Protein AF-A0AAE0SFT6-F1 (afdb_monomer)

pLDDT: mean 87.83, std 10.5, range [37.56, 97.69]

Secondary structure (DSSP, 8-state):
--HHHHHHHHHHHHHHHHHHHHHHHSTT--GGG--EEEEE-TT--HHHHHHHHHHHHHHTTEEEEE-TTS-EEEEE-HHHHHH-HHHHHHHHHHEEEEEHHHHHHHHHHHTT-EEEE-TTS-EEEEPPPTT-EEEEEEE-SS-EEEEEEEE-TTS-EEESS--EEES-STHHHHHHHHHHHHHHH-HHHHHHHHHHSHHHHHHHHHHHHHHHTT----TT-EEEEE--HHHHHHHHHHHS----SS-EEEETTEEEETTEEEEEHHHHHHTTHHHHHHHHHHHIIIIITTHHHH--SEEEEESGGGG-HHHHHHHHHHHTTTTPEEE--S-GGGHHHHHHHHHHH-GGGEEEEE-SSEEEEEEEEE--TTTS-GGG-EEEGGGTEEEEEEEEEEEE-TT-EE-TTTEEEEEEEE---SSSSEEEEEEEEES-SS--BTTSTT-EEEEEEEEE-TT--STT--EEEEEEEESSSEEEEEEEETTT--EEEEEEETT-

Structure (mmCIF, N/CA/C/O backbone):
data_AF-A0AAE0SFT6-F1
#
_entry.id   AF-A0AAE0SFT6-F1
#
loop_
_atom_site.group_PDB
_atom_site.id
_atom_site.type_symbol
_atom_site.label_atom_id
_atom_site.label_alt_id
_atom_site.label_comp_id
_atom_site.label_asym_id
_atom_site.label_entity_id
_atom_site.label_seq_id
_atom_site.pdbx_PDB_ins_code
_atom_site.Cartn_x
_atom_site.Cartn_y
_atom_site.Cartn_z
_atom_site.occupancy
_atom_site.B_iso_or_equiv
_atom_site.auth_seq_id
_atom_site.auth_comp_id
_atom_site.auth_asym_id
_atom_site.auth_atom_id
_atom_site.pdbx_PDB_model_num
ATOM 1 N N . MET A 1 1 ? 15.531 1.264 19.399 1.00 75.69 1 MET A N 1
ATOM 2 C CA . MET A 1 1 ? 15.326 0.099 18.512 1.00 75.69 1 MET A CA 1
ATOM 3 C C . MET A 1 1 ? 15.008 0.638 17.128 1.00 75.69 1 MET A C 1
ATOM 5 O O . MET A 1 1 ? 14.233 1.586 17.057 1.00 75.69 1 MET A O 1
ATOM 9 N N . SER A 1 2 ? 15.648 0.142 16.068 1.00 91.75 2 SER A N 1
ATOM 10 C CA . SER A 1 2 ? 15.354 0.634 14.713 1.00 91.75 2 SER A CA 1
ATOM 11 C C . SER A 1 2 ? 13.996 0.109 14.233 1.00 91.75 2 SER A C 1
ATOM 13 O O . SER A 1 2 ? 13.537 -0.927 14.713 1.00 91.75 2 SER A O 1
ATOM 15 N N . ALA A 1 3 ? 13.364 0.774 13.260 1.00 93.62 3 ALA A N 1
ATOM 16 C CA . ALA A 1 3 ? 12.144 0.247 12.640 1.00 93.62 3 ALA A CA 1
ATOM 17 C C . ALA A 1 3 ? 12.374 -1.170 12.078 1.00 93.62 3 ALA A C 1
ATOM 19 O O . ALA A 1 3 ? 11.557 -2.058 12.286 1.00 93.62 3 ALA A O 1
ATOM 20 N N . MET A 1 4 ? 13.530 -1.415 11.449 1.00 94.81 4 MET A N 1
ATOM 21 C CA . MET A 1 4 ? 13.895 -2.731 10.913 1.00 94.81 4 MET A CA 1
ATOM 22 C C . MET A 1 4 ? 13.879 -3.825 11.993 1.00 94.81 4 MET A C 1
ATOM 24 O O . MET A 1 4 ? 13.422 -4.942 11.751 1.00 94.81 4 MET A O 1
ATOM 28 N N . ASP A 1 5 ? 14.345 -3.514 13.204 1.00 93.44 5 ASP A N 1
ATOM 29 C CA . ASP A 1 5 ? 14.308 -4.461 14.324 1.00 93.44 5 ASP A CA 1
ATOM 30 C C . ASP A 1 5 ? 12.872 -4.734 14.780 1.00 93.44 5 ASP A C 1
ATOM 32 O O . ASP A 1 5 ? 12.519 -5.890 14.980 1.00 93.44 5 ASP A O 1
ATOM 36 N N . VAL A 1 6 ? 12.027 -3.702 14.887 1.00 94.88 6 VAL A N 1
ATOM 37 C CA . VAL A 1 6 ? 10.622 -3.858 15.305 1.00 94.88 6 VAL A CA 1
ATOM 38 C C . VAL A 1 6 ? 9.848 -4.732 14.315 1.00 94.88 6 VAL A C 1
ATOM 40 O O . VAL A 1 6 ? 9.185 -5.686 14.721 1.00 94.88 6 VAL A O 1
ATOM 43 N N . PHE A 1 7 ? 9.959 -4.443 13.016 1.00 96.19 7 PHE A N 1
ATOM 44 C CA . PHE A 1 7 ? 9.252 -5.193 11.975 1.00 96.19 7 PHE A CA 1
ATOM 45 C C . PHE A 1 7 ? 9.763 -6.633 11.870 1.00 96.19 7 PHE A C 1
ATOM 47 O O . PHE A 1 7 ? 8.960 -7.564 11.847 1.00 96.19 7 PHE A O 1
ATOM 54 N N . SER A 1 8 ? 11.084 -6.842 11.869 1.00 97.00 8 SER A N 1
ATOM 55 C CA . SER A 1 8 ? 11.642 -8.201 11.815 1.00 97.00 8 SER A CA 1
ATOM 56 C C . SER A 1 8 ? 11.311 -9.027 13.062 1.00 97.00 8 SER A C 1
ATOM 58 O O . SER A 1 8 ? 11.033 -10.216 12.927 1.00 97.00 8 SER A O 1
ATOM 60 N N . ALA A 1 9 ? 11.256 -8.415 14.251 1.00 95.69 9 ALA A N 1
ATOM 61 C CA . ALA A 1 9 ? 10.816 -9.082 15.477 1.00 95.69 9 ALA A CA 1
ATOM 62 C C . ALA A 1 9 ? 9.343 -9.508 15.407 1.00 95.69 9 ALA A C 1
ATOM 64 O O . ALA A 1 9 ? 9.005 -10.629 15.784 1.00 95.69 9 ALA A O 1
ATOM 65 N N . ALA A 1 10 ? 8.465 -8.628 14.911 1.00 95.75 10 ALA A N 1
ATOM 66 C CA . ALA A 1 10 ? 7.042 -8.925 14.763 1.00 95.75 10 ALA A CA 1
ATOM 67 C C . ALA A 1 10 ? 6.804 -10.063 13.756 1.00 95.75 10 ALA A C 1
ATOM 69 O O . ALA A 1 10 ? 6.050 -10.994 14.043 1.00 95.75 10 ALA A O 1
ATOM 70 N N . ILE A 1 11 ? 7.495 -10.032 12.610 1.00 96.69 11 ILE A N 1
ATOM 71 C CA . ILE A 1 11 ? 7.439 -11.111 11.615 1.00 96.69 11 ILE A CA 1
ATOM 72 C C . ILE A 1 11 ? 7.978 -12.415 12.214 1.00 96.69 11 ILE A C 1
ATOM 74 O O . ILE A 1 11 ? 7.344 -13.455 12.058 1.00 96.69 11 ILE A O 1
ATOM 78 N N . ALA A 1 12 ? 9.099 -12.370 12.944 1.00 95.94 12 ALA A N 1
ATOM 79 C CA . ALA A 1 12 ? 9.672 -13.549 13.592 1.00 95.94 12 ALA A CA 1
ATOM 80 C C . ALA A 1 12 ? 8.691 -14.174 14.591 1.00 95.94 12 ALA A C 1
ATOM 82 O O . ALA A 1 12 ? 8.507 -15.388 14.588 1.00 95.94 12 ALA A O 1
ATOM 83 N N . TYR A 1 13 ? 8.006 -13.349 15.387 1.00 95.00 13 TYR A N 1
ATOM 84 C CA . TYR A 1 13 ? 6.977 -13.814 16.312 1.00 95.00 13 TYR A CA 1
ATOM 85 C C . TYR A 1 13 ? 5.829 -14.532 15.589 1.00 95.00 13 TYR A C 1
ATOM 87 O O . TYR A 1 13 ? 5.474 -15.645 15.973 1.00 95.00 13 TYR A O 1
ATOM 95 N N . LEU A 1 14 ? 5.269 -13.933 14.531 1.00 95.00 14 LEU A N 1
ATOM 96 C CA . LEU A 1 14 ? 4.179 -14.543 13.757 1.00 95.00 14 LEU A CA 1
ATOM 97 C C . LEU A 1 14 ? 4.617 -15.852 13.090 1.00 95.00 14 LEU A C 1
ATOM 99 O O . LEU A 1 14 ? 3.889 -16.846 13.134 1.00 95.00 14 LEU A O 1
ATOM 103 N N . LYS A 1 15 ? 5.825 -15.862 12.519 1.00 94.38 15 LYS A N 1
ATOM 104 C CA . LYS A 1 15 ? 6.439 -17.037 11.900 1.00 94.38 15 LYS A CA 1
ATOM 105 C C . LYS A 1 15 ? 6.585 -18.176 12.905 1.00 94.38 15 LYS A C 1
ATOM 107 O O . LYS A 1 15 ? 6.120 -19.286 12.660 1.00 94.38 15 LYS A O 1
ATOM 112 N N . ASP A 1 16 ? 7.201 -17.897 14.048 1.00 92.56 16 ASP A N 1
ATOM 113 C CA . ASP A 1 16 ? 7.459 -18.899 15.078 1.00 92.56 16 ASP A CA 1
ATOM 114 C C . ASP A 1 16 ? 6.161 -19.400 15.714 1.00 92.56 16 ASP A C 1
ATOM 116 O O . ASP A 1 16 ? 6.038 -20.592 15.994 1.00 92.56 16 ASP A O 1
ATOM 120 N N . HIS A 1 17 ? 5.168 -18.522 15.883 1.00 93.00 17 HIS A N 1
ATOM 121 C CA . HIS A 1 17 ? 3.841 -18.906 16.350 1.00 93.00 17 HIS A CA 1
ATOM 122 C C . HIS A 1 17 ? 3.165 -19.888 15.383 1.00 93.00 17 HIS A C 1
ATOM 124 O O . HIS A 1 17 ? 2.674 -20.931 15.819 1.00 93.00 17 HIS A O 1
ATOM 130 N N . LEU A 1 18 ? 3.202 -19.611 14.073 1.00 92.62 18 LEU A N 1
ATOM 131 C CA . LEU A 1 18 ? 2.686 -20.532 13.058 1.00 92.62 18 LEU A CA 1
ATOM 132 C C . LEU A 1 18 ? 3.455 -21.857 13.059 1.00 92.62 18 LEU A C 1
ATOM 134 O O . LEU A 1 18 ? 2.836 -22.918 13.083 1.00 92.62 18 LEU A O 1
ATOM 138 N N . LEU A 1 19 ? 4.790 -21.813 13.056 1.00 92.12 19 LEU A N 1
ATOM 139 C CA . LEU A 1 19 ? 5.628 -23.015 13.047 1.00 92.12 19 LEU A CA 1
ATOM 140 C C . LEU A 1 19 ? 5.397 -23.886 14.284 1.00 92.12 19 LEU A C 1
ATOM 142 O O . LEU A 1 19 ? 5.409 -25.107 14.165 1.00 92.12 19 LEU A O 1
ATOM 146 N N . CYS A 1 20 ? 5.162 -23.277 15.448 1.00 91.12 20 CYS A N 1
ATOM 147 C CA . CYS A 1 20 ? 4.776 -23.984 16.666 1.00 91.12 20 CYS A CA 1
ATOM 148 C C . CYS A 1 20 ? 3.464 -24.758 16.450 1.00 91.12 20 CYS A C 1
ATOM 150 O O . CYS A 1 20 ? 3.448 -25.983 16.544 1.00 91.12 20 CYS A O 1
ATOM 152 N N . ILE A 1 21 ? 2.403 -24.065 16.016 1.00 93.00 21 ILE A N 1
ATOM 153 C CA . ILE A 1 21 ? 1.083 -24.671 15.763 1.00 93.00 21 ILE A CA 1
ATOM 154 C C . ILE A 1 21 ? 1.153 -25.773 14.697 1.00 93.00 21 ILE A C 1
ATOM 156 O O . ILE A 1 21 ? 0.487 -26.803 14.816 1.00 93.00 21 ILE A O 1
ATOM 160 N N . VAL A 1 22 ? 1.926 -25.559 13.629 1.00 92.31 22 VAL A N 1
ATOM 161 C CA . VAL A 1 22 ? 2.037 -26.524 12.532 1.00 92.31 22 VAL A CA 1
ATOM 162 C C . VAL A 1 22 ? 2.825 -27.752 12.963 1.00 92.31 22 VAL A C 1
ATOM 164 O O . VAL A 1 22 ? 2.379 -28.854 12.670 1.00 92.31 22 VAL A O 1
ATOM 167 N N . ARG A 1 23 ? 3.945 -27.605 13.680 1.00 91.06 23 ARG A N 1
ATOM 168 C CA . ARG A 1 23 ? 4.747 -28.754 14.142 1.00 91.06 23 ARG A CA 1
ATOM 169 C C . ARG A 1 23 ? 3.979 -29.657 15.098 1.00 91.06 23 ARG A C 1
ATOM 171 O O . ARG A 1 23 ? 4.154 -30.871 15.027 1.00 91.06 23 ARG A O 1
ATOM 178 N N . ASP A 1 24 ? 3.100 -29.083 15.916 1.00 91.00 24 ASP A N 1
ATOM 179 C CA . ASP A 1 24 ? 2.214 -29.849 16.798 1.00 91.00 24 ASP A CA 1
ATOM 180 C C . ASP A 1 24 ? 1.227 -30.730 16.013 1.00 91.00 24 ASP A C 1
ATOM 182 O O . ASP A 1 24 ? 0.813 -31.785 16.490 1.00 91.00 24 ASP A O 1
ATOM 186 N N . ARG A 1 25 ? 0.843 -30.315 14.797 1.00 92.94 25 ARG A N 1
ATOM 187 C CA . ARG A 1 25 ? -0.136 -31.022 13.950 1.00 92.94 25 ARG A CA 1
ATOM 188 C C . ARG A 1 25 ? 0.497 -31.876 12.853 1.00 92.94 25 ARG A C 1
ATOM 190 O O . ARG A 1 25 ? -0.082 -32.882 12.456 1.00 92.94 25 ARG A O 1
ATOM 197 N N . LEU A 1 26 ? 1.650 -31.459 12.345 1.00 92.25 26 LEU A N 1
ATOM 198 C CA . LEU A 1 26 ? 2.379 -32.044 11.223 1.00 92.25 26 LEU A CA 1
ATOM 199 C C . LEU A 1 26 ? 3.866 -32.164 11.606 1.00 92.25 26 LEU A C 1
ATOM 201 O O . LEU A 1 26 ? 4.683 -31.302 11.255 1.00 92.25 26 LEU A O 1
ATOM 205 N N . PRO A 1 27 ? 4.235 -33.224 12.350 1.00 89.38 27 PRO A N 1
ATOM 206 C CA . PRO A 1 27 ? 5.610 -33.441 12.776 1.00 89.38 27 PRO A CA 1
ATOM 207 C C . PRO A 1 27 ? 6.561 -33.564 11.581 1.00 89.38 27 PRO A C 1
ATOM 209 O O . PRO A 1 27 ? 6.256 -34.223 10.590 1.00 89.38 27 PRO A O 1
ATOM 212 N N . GLY A 1 28 ? 7.743 -32.957 11.692 1.00 88.69 28 GLY A N 1
ATOM 213 C CA . GLY A 1 28 ? 8.791 -33.029 10.667 1.00 88.69 28 GLY A CA 1
ATOM 214 C C . GLY A 1 28 ? 8.805 -31.875 9.662 1.00 88.69 28 GLY A C 1
ATOM 215 O O . GLY A 1 28 ? 9.794 -31.749 8.944 1.00 88.69 28 GLY A O 1
ATOM 216 N N . ILE A 1 29 ? 7.788 -31.005 9.662 1.00 91.50 29 ILE A N 1
ATOM 217 C CA . ILE A 1 29 ? 7.787 -29.784 8.847 1.00 91.50 29 ILE A CA 1
ATOM 218 C C . ILE A 1 29 ? 8.876 -28.804 9.319 1.00 91.50 29 ILE A C 1
ATOM 220 O O . ILE A 1 29 ? 8.989 -28.459 10.506 1.00 91.50 29 ILE A O 1
ATOM 224 N N . LYS A 1 30 ? 9.668 -28.323 8.360 1.00 89.69 30 LYS A N 1
ATOM 225 C CA . LYS A 1 30 ? 10.765 -27.366 8.530 1.00 89.69 30 LYS A CA 1
ATOM 226 C C . LYS A 1 30 ? 10.386 -25.998 7.968 1.00 89.69 30 LYS A C 1
ATOM 228 O O . LYS A 1 30 ? 9.525 -25.875 7.112 1.00 89.69 30 LYS A O 1
ATOM 233 N N . ASP A 1 31 ? 11.093 -24.961 8.416 1.00 89.88 31 ASP A N 1
ATOM 234 C CA . ASP A 1 31 ? 10.948 -23.592 7.883 1.00 89.88 31 ASP A CA 1
ATOM 235 C C . ASP A 1 31 ? 11.253 -23.538 6.368 1.00 89.88 31 ASP A C 1
ATOM 237 O O . ASP A 1 31 ? 10.621 -22.805 5.614 1.00 89.88 31 ASP A O 1
ATOM 241 N N . SER A 1 32 ? 12.167 -24.398 5.898 1.00 89.69 32 SER A N 1
ATOM 242 C CA . SER A 1 32 ? 12.503 -24.574 4.477 1.00 89.69 32 SER A CA 1
ATOM 243 C C . SER A 1 32 ? 11.350 -25.097 3.613 1.00 89.69 32 SER A C 1
ATOM 245 O O . SER A 1 32 ? 11.422 -25.006 2.393 1.00 89.69 32 SER A O 1
ATOM 247 N N . ASP A 1 33 ? 10.309 -25.660 4.229 1.00 90.44 33 ASP A N 1
ATOM 248 C CA . ASP A 1 33 ? 9.179 -26.256 3.511 1.00 90.44 33 ASP A CA 1
ATOM 249 C C . ASP A 1 33 ? 8.078 -25.221 3.222 1.00 90.44 33 ASP A C 1
ATOM 251 O O . ASP A 1 33 ? 7.102 -25.523 2.537 1.00 90.44 33 ASP A O 1
ATOM 255 N N . PHE A 1 34 ? 8.227 -23.993 3.734 1.00 91.19 34 PHE A N 1
ATOM 256 C CA . PHE A 1 34 ? 7.271 -22.911 3.536 1.00 91.19 34 PHE A CA 1
ATOM 257 C C . PHE A 1 34 ? 7.695 -21.961 2.422 1.00 91.19 34 PHE A C 1
ATOM 259 O O . PHE A 1 34 ? 8.867 -21.620 2.253 1.00 91.19 34 PHE A O 1
ATOM 266 N N . VAL A 1 35 ? 6.683 -21.459 1.722 1.00 91.75 35 VAL A N 1
ATOM 267 C CA . VAL A 1 35 ? 6.745 -20.192 1.000 1.00 91.75 35 VAL A CA 1
ATOM 268 C C . VAL A 1 35 ? 6.013 -19.160 1.853 1.00 91.75 35 VAL A C 1
ATOM 270 O O . VAL A 1 35 ? 4.851 -19.349 2.213 1.00 91.75 35 VAL A O 1
ATOM 273 N N . TRP A 1 36 ? 6.701 -18.079 2.198 1.00 94.50 36 TRP A N 1
ATOM 274 C CA . TRP A 1 36 ? 6.198 -17.010 3.049 1.00 94.50 36 TRP A CA 1
ATOM 275 C C . TRP A 1 36 ? 5.677 -15.871 2.181 1.00 94.50 36 TRP A C 1
ATOM 277 O O . TRP A 1 36 ? 6.454 -15.182 1.527 1.00 94.50 36 TRP A O 1
ATOM 287 N N . VAL A 1 37 ? 4.363 -15.654 2.181 1.00 94.62 37 VAL A N 1
ATOM 288 C CA . VAL A 1 37 ? 3.747 -14.526 1.472 1.00 94.62 37 VAL A CA 1
ATOM 289 C C . VAL A 1 37 ? 3.569 -13.361 2.438 1.00 94.62 37 VAL A C 1
ATOM 291 O O . VAL A 1 37 ? 2.903 -13.496 3.462 1.00 94.62 37 VAL A O 1
ATOM 294 N N . ILE A 1 38 ? 4.152 -12.214 2.103 1.00 94.50 38 ILE A N 1
ATOM 295 C CA . ILE A 1 38 ? 4.028 -10.971 2.864 1.00 94.50 38 ILE A CA 1
ATOM 296 C C . ILE A 1 38 ? 3.253 -9.971 2.028 1.00 94.50 38 ILE A C 1
ATOM 298 O O . ILE A 1 38 ? 3.659 -9.608 0.923 1.00 94.50 38 ILE A O 1
ATOM 302 N N . THR A 1 39 ? 2.125 -9.531 2.569 1.00 93.25 39 THR A N 1
ATOM 303 C CA . THR A 1 39 ? 1.277 -8.550 1.909 1.00 93.25 39 THR A CA 1
ATOM 304 C C . THR A 1 39 ? 1.803 -7.142 2.144 1.00 93.25 39 THR A C 1
ATOM 306 O O . THR A 1 39 ? 2.289 -6.829 3.233 1.00 93.25 39 THR A O 1
ATOM 309 N N . VAL A 1 40 ? 1.737 -6.306 1.113 1.00 90.62 40 VAL A N 1
ATOM 310 C CA . VAL A 1 40 ? 2.113 -4.890 1.169 1.00 90.62 40 VAL A CA 1
ATOM 311 C C . VAL A 1 40 ? 1.079 -4.039 0.427 1.00 90.62 40 VAL A C 1
ATOM 313 O O . VAL A 1 40 ? 0.537 -4.507 -0.580 1.00 90.62 40 VAL A O 1
ATOM 316 N N . PRO A 1 41 ? 0.823 -2.792 0.855 1.00 88.94 41 PRO A N 1
ATOM 317 C CA . PRO A 1 41 ? -0.052 -1.888 0.119 1.00 88.94 41 PRO A CA 1
ATOM 318 C C . PRO A 1 41 ? 0.425 -1.688 -1.320 1.00 88.94 41 PRO A C 1
ATOM 320 O O . PRO A 1 41 ? 1.630 -1.617 -1.605 1.00 88.94 41 PRO A O 1
ATOM 323 N N . ALA A 1 42 ? -0.521 -1.573 -2.248 1.00 83.19 42 ALA A N 1
ATOM 324 C CA . ALA A 1 42 ? -0.193 -1.408 -3.656 1.00 83.19 42 ALA A CA 1
ATOM 325 C C . ALA A 1 42 ? 0.364 -0.011 -3.946 1.00 83.19 42 ALA A C 1
ATOM 327 O O . ALA A 1 42 ? 1.186 0.136 -4.849 1.00 83.19 42 ALA A O 1
ATOM 328 N N . ILE A 1 43 ? 0.001 0.992 -3.142 1.00 78.75 43 ILE A N 1
ATOM 329 C CA . ILE A 1 43 ? 0.479 2.374 -3.294 1.00 78.75 43 ILE A CA 1
ATOM 330 C C . ILE A 1 43 ? 1.875 2.648 -2.707 1.00 78.75 43 ILE A C 1
ATOM 332 O O . ILE A 1 43 ? 2.395 3.750 -2.875 1.00 78.75 43 ILE A O 1
ATOM 336 N N . TRP A 1 44 ? 2.488 1.689 -2.004 1.00 81.25 44 TRP A N 1
ATOM 337 C CA . TRP A 1 44 ? 3.803 1.886 -1.384 1.00 81.25 44 TRP A CA 1
ATOM 338 C C . TRP A 1 44 ? 4.943 2.037 -2.394 1.00 81.25 44 TRP A C 1
ATOM 340 O O . TRP A 1 44 ? 4.981 1.363 -3.421 1.00 81.25 44 TRP A O 1
ATOM 350 N N . GLU A 1 45 ? 5.928 2.865 -2.043 1.00 75.06 45 GLU A N 1
ATOM 351 C CA . GLU A 1 45 ? 7.169 3.014 -2.804 1.00 75.06 45 GLU A CA 1
ATOM 352 C C . GLU A 1 45 ? 8.109 1.805 -2.645 1.00 75.06 45 GLU A C 1
ATOM 354 O O . GLU A 1 45 ? 8.058 1.053 -1.666 1.00 75.06 45 GLU A O 1
ATOM 359 N N . ASP A 1 46 ? 9.045 1.654 -3.583 1.00 71.50 46 ASP A N 1
ATOM 360 C CA . ASP A 1 46 ? 9.982 0.524 -3.637 1.00 71.50 46 ASP A CA 1
ATOM 361 C C . ASP A 1 46 ? 10.830 0.366 -2.385 1.00 71.50 46 ASP A C 1
ATOM 363 O O . ASP A 1 46 ? 11.055 -0.756 -1.929 1.00 71.50 46 ASP A O 1
ATOM 367 N N . GLY A 1 47 ? 11.285 1.485 -1.818 1.00 78.00 47 GLY A N 1
ATOM 368 C CA . GLY A 1 47 ? 12.076 1.477 -0.594 1.00 78.00 47 GLY A CA 1
ATOM 369 C C . GLY A 1 47 ? 11.324 0.804 0.554 1.00 78.00 47 GLY A C 1
ATOM 370 O O . GLY A 1 47 ? 11.913 0.011 1.287 1.00 78.00 47 GLY A O 1
ATOM 371 N N . ALA A 1 48 ? 10.012 1.040 0.663 1.00 85.56 48 ALA A N 1
ATOM 372 C CA . ALA A 1 48 ? 9.166 0.441 1.693 1.00 85.56 48 ALA A CA 1
ATOM 373 C C . ALA A 1 48 ? 8.925 -1.059 1.443 1.00 85.56 48 ALA A C 1
ATOM 375 O O . ALA A 1 48 ? 9.021 -1.868 2.369 1.00 85.56 48 ALA A O 1
ATOM 376 N N . ARG A 1 49 ? 8.690 -1.466 0.189 1.00 85.38 49 ARG A N 1
ATOM 377 C CA . ARG A 1 49 ? 8.531 -2.890 -0.168 1.00 85.38 49 ARG A CA 1
ATOM 378 C C . ARG A 1 49 ? 9.827 -3.680 0.051 1.00 85.38 49 ARG A C 1
ATOM 380 O O . ARG A 1 49 ? 9.806 -4.753 0.656 1.00 85.38 49 ARG A O 1
ATOM 387 N N . GLN A 1 50 ? 10.971 -3.124 -0.357 1.00 84.75 50 GLN A N 1
ATOM 388 C CA . GLN A 1 50 ? 12.284 -3.728 -0.117 1.00 84.75 50 GLN A CA 1
ATOM 389 C C . GLN A 1 50 ? 12.604 -3.796 1.376 1.00 84.75 50 GLN A C 1
ATOM 391 O O . GLN A 1 50 ? 13.146 -4.796 1.850 1.00 84.75 50 GLN A O 1
ATOM 396 N N . PHE A 1 51 ? 12.244 -2.759 2.133 1.00 91.81 51 PHE A N 1
ATOM 397 C CA . PHE A 1 51 ? 12.362 -2.766 3.584 1.00 91.81 51 PHE A CA 1
ATOM 398 C C . PHE A 1 51 ? 11.590 -3.942 4.196 1.00 91.81 51 PHE A C 1
ATOM 400 O O . PHE A 1 51 ? 12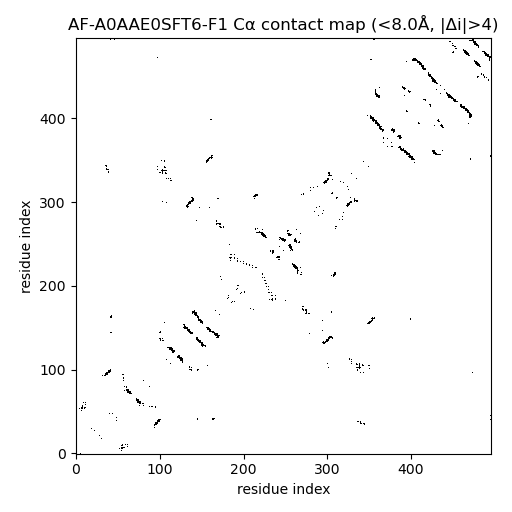.159 -4.657 5.019 1.00 91.81 51 PHE A O 1
ATOM 407 N N . MET A 1 52 ? 10.355 -4.207 3.752 1.00 94.12 52 MET A N 1
ATOM 408 C CA . MET A 1 52 ? 9.572 -5.353 4.233 1.00 94.12 52 MET A CA 1
ATOM 409 C C . MET A 1 52 ? 10.210 -6.696 3.892 1.00 94.12 52 MET A C 1
ATOM 411 O O . MET A 1 52 ? 10.300 -7.561 4.763 1.00 94.12 52 MET A O 1
ATOM 415 N N . ARG A 1 53 ? 10.719 -6.865 2.666 1.00 92.19 53 ARG A N 1
ATOM 416 C CA . ARG A 1 53 ? 11.461 -8.076 2.283 1.00 92.19 53 ARG A CA 1
ATOM 417 C C . ARG A 1 53 ? 12.701 -8.270 3.155 1.00 92.19 53 ARG A C 1
ATOM 419 O O . ARG A 1 53 ? 12.937 -9.364 3.660 1.00 92.19 53 ARG A O 1
ATOM 426 N N . ASN A 1 54 ? 13.464 -7.208 3.393 1.00 92.69 54 ASN A N 1
ATOM 427 C CA . ASN A 1 54 ? 14.650 -7.260 4.247 1.00 92.69 54 ASN A CA 1
ATOM 428 C C . ASN A 1 54 ? 14.286 -7.566 5.709 1.00 92.69 54 ASN A C 1
ATOM 430 O O . ASN A 1 54 ? 14.971 -8.362 6.351 1.00 92.69 54 ASN A O 1
ATOM 434 N N . ALA A 1 55 ? 13.197 -6.988 6.226 1.00 96.50 55 ALA A N 1
ATOM 435 C CA . ALA A 1 55 ? 12.685 -7.281 7.563 1.00 96.50 55 ALA A CA 1
ATOM 436 C C . ALA A 1 55 ? 12.270 -8.750 7.695 1.00 96.50 55 ALA A C 1
ATOM 438 O O . ALA A 1 55 ? 12.572 -9.386 8.705 1.00 96.50 55 ALA A O 1
ATOM 439 N N . ALA A 1 56 ? 11.648 -9.303 6.657 1.00 96.50 56 ALA A N 1
ATOM 440 C CA . ALA A 1 56 ? 11.275 -10.705 6.588 1.00 96.50 56 ALA A CA 1
ATOM 441 C C . ALA A 1 56 ? 12.487 -11.632 6.565 1.00 96.50 56 ALA A C 1
ATOM 443 O O . ALA A 1 56 ? 12.557 -12.545 7.376 1.00 96.50 56 ALA A O 1
ATOM 444 N N . ILE A 1 57 ? 13.487 -11.360 5.720 1.00 95.56 57 ILE A N 1
ATOM 445 C CA . ILE A 1 57 ? 14.739 -12.132 5.702 1.00 95.56 57 ILE A CA 1
ATOM 446 C C . ILE A 1 57 ? 15.389 -12.082 7.088 1.00 95.56 57 ILE A C 1
ATOM 448 O O . ILE A 1 57 ? 15.719 -13.123 7.656 1.00 95.56 57 ILE A O 1
ATOM 452 N N . LYS A 1 58 ? 15.497 -10.884 7.680 1.00 95.62 58 LYS A N 1
ATOM 453 C CA . LYS A 1 58 ? 16.037 -10.678 9.029 1.00 95.62 58 LYS A CA 1
ATOM 454 C C . LYS A 1 58 ? 15.266 -11.458 10.102 1.00 95.62 58 LYS A C 1
ATOM 456 O O . LYS A 1 58 ? 15.881 -11.932 11.056 1.00 95.62 58 LYS A O 1
ATOM 461 N N . ALA A 1 59 ? 13.957 -11.658 9.937 1.00 96.50 59 ALA A N 1
ATOM 462 C CA . ALA A 1 59 ? 13.120 -12.433 10.854 1.00 96.50 59 ALA A CA 1
ATOM 463 C C . ALA A 1 59 ? 13.594 -13.894 11.028 1.00 96.50 59 ALA A C 1
ATOM 465 O O . ALA A 1 59 ? 13.405 -14.480 12.092 1.00 96.50 59 ALA A O 1
ATOM 466 N N . HIS A 1 60 ? 14.277 -14.484 10.037 1.00 95.44 60 HIS A N 1
ATOM 467 C CA . HIS A 1 60 ? 14.821 -15.854 10.112 1.00 95.44 60 HIS A CA 1
ATOM 468 C C . HIS A 1 60 ? 16.144 -15.985 10.885 1.00 95.44 60 HIS A C 1
ATOM 470 O O . HIS A 1 60 ? 16.725 -17.075 10.933 1.00 95.44 60 HIS A O 1
ATOM 476 N N . PHE A 1 61 ? 16.610 -14.888 11.481 1.00 95.56 61 PHE A N 1
ATOM 477 C CA . PHE A 1 61 ? 17.832 -14.811 12.283 1.00 95.56 61 PHE A CA 1
ATOM 478 C C . PHE A 1 61 ? 17.544 -14.322 13.710 1.00 95.56 61 PHE A C 1
ATOM 480 O O . PHE A 1 61 ? 18.448 -13.886 14.421 1.00 95.56 61 PHE A O 1
ATOM 487 N N . TRP A 1 62 ? 16.277 -14.368 14.131 1.00 93.75 62 TRP A N 1
ATOM 488 C CA . TRP A 1 62 ? 15.897 -14.207 15.530 1.00 93.75 62 TRP A CA 1
ATOM 489 C C . TRP A 1 62 ? 15.948 -15.560 16.232 1.00 93.75 62 TRP A C 1
ATOM 491 O O . TRP A 1 62 ? 15.271 -16.509 15.839 1.00 93.75 62 TRP A O 1
ATOM 501 N N . GLU A 1 63 ? 16.746 -15.639 17.287 1.00 90.88 63 GLU A N 1
ATOM 502 C CA . GLU A 1 63 ? 17.039 -16.879 17.999 1.00 90.88 63 GLU A CA 1
ATOM 503 C C . GLU A 1 63 ? 16.598 -16.787 19.452 1.00 90.88 63 GLU A C 1
ATOM 505 O O . GLU A 1 63 ? 16.574 -15.704 20.052 1.00 90.88 63 GLU A O 1
ATOM 510 N N . ASP A 1 64 ? 16.255 -17.942 20.016 1.00 89.56 64 ASP A N 1
ATOM 511 C CA . ASP A 1 64 ? 15.970 -18.048 21.437 1.00 89.56 64 ASP A CA 1
ATOM 512 C C . ASP A 1 64 ? 17.248 -17.779 22.235 1.00 89.56 64 ASP A C 1
ATOM 514 O O . ASP A 1 64 ? 18.332 -18.274 21.923 1.00 89.56 64 ASP A O 1
ATOM 518 N N . PHE A 1 65 ? 17.119 -16.999 23.298 1.00 89.31 65 PHE A N 1
ATOM 519 C CA . PHE A 1 65 ? 18.171 -16.808 24.281 1.00 89.31 65 PHE A CA 1
ATOM 520 C C . PHE A 1 65 ? 17.580 -16.866 25.687 1.00 89.31 65 PHE A C 1
ATOM 522 O O . PHE A 1 65 ? 16.372 -16.728 25.884 1.00 89.31 65 PHE A O 1
ATOM 529 N N . LYS A 1 66 ? 18.447 -17.069 26.676 1.00 88.88 66 LYS A N 1
ATOM 530 C CA . LYS A 1 66 ? 18.118 -16.863 28.085 1.00 88.88 66 LYS A CA 1
ATOM 531 C C . LYS A 1 66 ? 18.874 -15.638 28.571 1.00 88.88 66 LYS A C 1
ATOM 533 O O . LYS A 1 66 ? 20.067 -15.518 28.289 1.00 88.88 66 LYS A O 1
ATOM 538 N N . ASP A 1 67 ? 18.185 -14.726 29.246 1.00 87.19 67 ASP A N 1
ATOM 539 C CA . ASP A 1 67 ? 18.848 -13.594 29.892 1.00 87.19 67 ASP A CA 1
ATOM 540 C C . ASP A 1 67 ? 19.691 -14.053 31.098 1.00 87.19 67 ASP A C 1
ATOM 542 O O . ASP A 1 67 ? 19.712 -15.234 31.459 1.00 87.19 67 ASP A O 1
ATOM 546 N N . ASN A 1 68 ? 20.386 -13.113 31.743 1.00 88.19 68 ASN A N 1
ATOM 547 C CA . ASN A 1 68 ? 21.235 -13.399 32.906 1.00 88.19 68 ASN A CA 1
ATOM 548 C C . ASN A 1 68 ? 20.462 -13.996 34.100 1.00 88.19 68 ASN A C 1
ATOM 550 O O . ASN A 1 68 ? 21.076 -14.570 34.995 1.00 88.19 68 ASN A O 1
ATOM 554 N N . ASN A 1 69 ? 19.129 -13.890 34.102 1.00 89.38 69 ASN A N 1
ATOM 555 C CA . ASN A 1 69 ? 18.235 -14.447 35.113 1.00 89.38 69 ASN A CA 1
ATOM 556 C C . ASN A 1 69 ? 17.568 -15.756 34.643 1.00 89.38 69 ASN A C 1
ATOM 558 O O . ASN A 1 69 ? 16.668 -16.268 35.307 1.00 89.38 69 ASN A O 1
ATOM 562 N N . GLY A 1 70 ? 17.974 -16.300 33.490 1.00 87.88 70 GLY A N 1
ATOM 563 C CA . GLY A 1 70 ? 17.418 -17.519 32.910 1.00 87.88 70 GLY A CA 1
ATOM 564 C C . GLY A 1 70 ? 16.062 -17.340 32.219 1.00 87.88 70 GLY A C 1
ATOM 565 O O . GLY A 1 70 ? 15.478 -18.340 31.788 1.00 87.88 70 GLY A O 1
ATOM 566 N N . LYS A 1 71 ? 15.550 -16.108 32.091 1.00 88.81 71 LYS A N 1
ATOM 567 C CA . LYS A 1 71 ? 14.265 -15.832 31.442 1.00 88.81 71 LYS A CA 1
ATOM 568 C C . LYS A 1 71 ? 14.408 -15.997 29.924 1.00 88.81 71 LYS A C 1
ATOM 570 O O . LYS A 1 71 ? 15.334 -15.425 29.344 1.00 88.81 71 LYS A O 1
ATOM 575 N N . PRO A 1 72 ? 13.515 -16.754 29.265 1.00 87.31 72 PRO A N 1
ATOM 576 C CA . PRO A 1 72 ? 13.565 -16.921 27.821 1.00 87.31 72 PRO A CA 1
ATOM 577 C C . PRO A 1 72 ? 13.197 -15.617 27.105 1.00 87.31 72 PRO A C 1
ATOM 579 O O . PRO A 1 72 ? 12.311 -14.875 27.538 1.00 87.31 72 PRO A O 1
ATOM 582 N N . GLY A 1 73 ? 13.855 -15.368 25.980 1.00 85.94 73 GLY A N 1
ATOM 583 C CA . GLY A 1 73 ? 13.561 -14.266 25.074 1.00 85.94 73 GLY A CA 1
ATOM 584 C C . GLY A 1 73 ? 14.037 -14.568 23.656 1.00 85.94 73 GLY A C 1
ATOM 585 O O . GLY A 1 73 ? 14.634 -15.609 23.398 1.00 85.94 73 GLY A O 1
ATOM 586 N N . LYS A 1 74 ? 13.792 -13.630 22.740 1.00 88.12 74 LYS A N 1
ATOM 587 C CA . LYS A 1 74 ? 14.288 -13.660 21.358 1.00 88.12 74 LYS A CA 1
ATOM 588 C C . LYS A 1 74 ? 15.285 -12.530 21.133 1.00 88.12 74 LYS A C 1
ATOM 590 O O . LYS A 1 74 ? 15.022 -11.398 21.542 1.00 88.12 74 LYS A O 1
ATOM 595 N N . ARG A 1 75 ? 16.400 -12.811 20.460 1.00 90.69 75 ARG A N 1
ATOM 596 C CA . ARG A 1 75 ? 17.369 -11.787 20.036 1.00 90.69 75 ARG A CA 1
ATOM 597 C C . ARG A 1 75 ? 17.783 -11.994 18.589 1.00 90.69 75 ARG A C 1
ATOM 599 O O . ARG A 1 75 ? 17.864 -13.124 18.121 1.00 90.69 75 ARG A O 1
ATOM 606 N N . PHE A 1 76 ? 18.074 -10.901 17.899 1.00 93.06 76 PHE A N 1
ATOM 607 C CA . PHE A 1 76 ? 18.627 -10.947 16.551 1.00 93.06 76 PHE A CA 1
ATOM 608 C C . PHE A 1 76 ? 20.107 -11.369 16.582 1.00 93.06 76 PHE A C 1
ATOM 610 O O . PHE A 1 76 ? 20.912 -10.751 17.282 1.00 93.06 76 PHE A O 1
ATOM 617 N N . ASN A 1 77 ? 20.466 -12.398 15.812 1.00 92.75 77 ASN A N 1
ATOM 618 C CA . ASN A 1 77 ? 21.837 -12.873 15.647 1.00 92.75 77 ASN A CA 1
ATOM 619 C C . ASN A 1 77 ? 22.511 -12.162 14.458 1.00 92.75 77 ASN A C 1
ATOM 621 O O . ASN A 1 77 ? 22.440 -12.606 13.310 1.00 92.75 77 ASN A O 1
ATOM 625 N N . ALA A 1 78 ? 23.150 -11.024 14.744 1.00 91.62 78 ALA A N 1
ATOM 626 C CA . ALA A 1 78 ? 23.793 -10.186 13.731 1.00 91.62 78 ALA A CA 1
ATOM 627 C C . ALA A 1 78 ? 24.999 -10.861 13.055 1.00 91.62 78 ALA A C 1
ATOM 629 O O . ALA A 1 78 ? 25.226 -10.640 11.869 1.00 91.62 78 ALA A O 1
ATOM 630 N N . GLU A 1 79 ? 25.748 -11.692 13.785 1.00 92.12 79 GLU A N 1
ATOM 631 C CA . GLU A 1 79 ? 26.916 -12.405 13.255 1.00 92.12 79 GLU A CA 1
ATOM 632 C C . GLU A 1 79 ? 26.497 -13.427 12.197 1.00 92.12 79 GLU A C 1
ATOM 634 O O . GLU A 1 79 ? 27.006 -13.408 11.077 1.00 92.12 79 GLU A O 1
ATOM 639 N N . THR A 1 80 ? 25.496 -14.252 12.512 1.00 90.62 80 THR A N 1
ATOM 640 C CA . THR A 1 80 ? 24.968 -15.257 11.577 1.00 90.62 80 THR A CA 1
ATOM 641 C C . THR A 1 80 ? 24.325 -14.590 10.367 1.00 90.62 80 THR A C 1
ATOM 643 O O . THR A 1 80 ? 24.538 -15.023 9.238 1.00 90.62 80 THR A O 1
ATOM 646 N N . PHE A 1 81 ? 23.590 -13.493 10.578 1.00 91.69 81 PHE A N 1
ATOM 647 C CA . PHE A 1 81 ? 23.032 -12.711 9.477 1.00 91.69 81 PHE A CA 1
ATOM 648 C C . PHE A 1 81 ? 24.119 -12.133 8.559 1.00 91.69 81 PHE A C 1
ATOM 650 O O . PHE A 1 81 ? 23.949 -12.123 7.346 1.00 91.69 81 PHE A O 1
ATOM 657 N N . ALA A 1 82 ? 25.244 -11.666 9.103 1.00 90.50 82 ALA A N 1
ATOM 658 C CA . ALA A 1 82 ? 26.329 -11.116 8.294 1.00 90.50 82 ALA A CA 1
ATOM 659 C C . ALA A 1 82 ? 27.101 -12.191 7.508 1.00 90.50 82 ALA A C 1
ATOM 661 O O . ALA A 1 82 ? 27.631 -11.889 6.444 1.00 90.50 82 ALA A O 1
ATOM 662 N N . GLN A 1 83 ? 27.170 -13.422 8.021 1.00 92.06 83 GLN A N 1
ATOM 663 C CA . GLN A 1 83 ? 27.990 -14.496 7.447 1.00 92.06 83 GLN A CA 1
ATOM 664 C C . GLN A 1 83 ? 27.216 -15.418 6.495 1.00 92.06 83 GLN A C 1
ATOM 666 O O . GLN A 1 83 ? 27.777 -15.908 5.514 1.00 92.06 83 GLN A O 1
ATOM 671 N N . ASP A 1 84 ? 25.931 -15.666 6.755 1.00 92.62 84 ASP A N 1
ATOM 672 C CA . ASP A 1 84 ? 25.149 -16.654 6.010 1.00 92.62 84 ASP A CA 1
ATOM 673 C C . ASP A 1 84 ? 24.454 -16.035 4.785 1.00 92.62 84 ASP A C 1
ATOM 675 O O . ASP A 1 84 ? 23.229 -15.877 4.716 1.00 92.62 84 ASP A O 1
ATOM 679 N N . HIS A 1 85 ? 25.260 -15.638 3.798 1.00 90.69 85 HIS A N 1
ATOM 680 C CA . HIS A 1 85 ? 24.759 -15.110 2.523 1.00 90.69 85 HIS A CA 1
ATOM 681 C C . HIS A 1 85 ? 23.948 -16.149 1.747 1.00 90.69 85 HIS A C 1
ATOM 683 O O . HIS A 1 85 ? 22.969 -15.806 1.087 1.00 90.69 85 HIS A O 1
ATOM 689 N N . LYS A 1 86 ? 24.315 -17.431 1.855 1.00 92.00 86 LYS A N 1
ATOM 690 C CA . LYS A 1 86 ? 23.620 -18.515 1.158 1.00 92.00 86 LYS A CA 1
ATOM 691 C C . LYS A 1 86 ? 22.174 -18.636 1.638 1.00 92.00 86 LYS A C 1
ATOM 693 O O . LYS A 1 86 ? 21.266 -18.641 0.809 1.00 92.00 86 LYS A O 1
ATOM 698 N N . LYS A 1 87 ? 21.950 -18.658 2.956 1.00 92.12 87 LYS A N 1
ATOM 699 C CA . LYS A 1 87 ? 20.598 -18.689 3.526 1.00 92.12 87 LYS A CA 1
ATOM 700 C C . LYS A 1 87 ? 19.796 -17.445 3.157 1.00 92.12 87 LYS A C 1
ATOM 702 O O . LYS A 1 87 ? 18.611 -17.560 2.874 1.00 92.12 87 LYS A O 1
ATOM 707 N N . GLN A 1 88 ? 20.415 -16.264 3.115 1.00 90.75 88 GLN A N 1
ATOM 708 C CA . GLN A 1 88 ? 19.724 -15.047 2.667 1.00 90.75 88 GLN A CA 1
ATOM 709 C C . GLN A 1 88 ? 19.237 -15.157 1.215 1.00 90.75 88 GLN A C 1
ATOM 711 O O . GLN A 1 88 ? 18.098 -14.791 0.932 1.00 90.75 88 GLN A O 1
ATOM 716 N N . GLU A 1 89 ? 20.053 -15.701 0.308 1.00 88.00 89 GLU A N 1
ATOM 717 C CA . GLU A 1 89 ? 19.654 -15.933 -1.087 1.00 88.00 89 GLU A CA 1
ATOM 718 C C . GLU A 1 89 ? 18.586 -17.029 -1.234 1.00 88.00 89 GLU A C 1
ATOM 720 O O . GLU A 1 89 ? 17.697 -16.922 -2.078 1.00 88.00 89 GLU A O 1
ATOM 725 N N . GLU A 1 90 ? 18.627 -18.074 -0.405 1.00 91.31 90 GLU A N 1
ATOM 726 C CA . GLU A 1 90 ? 17.566 -19.089 -0.354 1.00 91.31 90 GLU A CA 1
ATOM 727 C C . GLU A 1 90 ? 16.243 -18.485 0.146 1.00 91.31 90 GLU A C 1
ATOM 729 O O . GLU A 1 90 ? 15.198 -18.678 -0.478 1.00 91.31 90 GLU A O 1
ATOM 734 N N . LEU A 1 91 ? 16.291 -17.662 1.198 1.00 93.06 91 LEU A N 1
ATOM 735 C CA . LEU A 1 91 ? 15.122 -16.977 1.752 1.00 93.06 91 LEU A CA 1
ATOM 736 C C . LEU A 1 91 ? 14.487 -15.998 0.765 1.00 93.06 91 LEU A C 1
ATOM 738 O O . LEU A 1 91 ? 13.263 -15.900 0.724 1.00 93.06 91 LEU A O 1
ATOM 742 N N . LYS A 1 92 ? 15.277 -15.318 -0.077 1.00 87.25 92 LYS A N 1
ATOM 743 C CA . LYS A 1 92 ? 14.734 -14.473 -1.157 1.00 87.25 92 LYS A CA 1
ATOM 744 C C . LYS A 1 92 ? 13.818 -15.249 -2.107 1.00 87.25 92 LYS A C 1
ATOM 746 O O . LYS A 1 92 ? 12.878 -14.672 -2.638 1.00 87.25 92 LYS A O 1
ATOM 751 N N . LYS A 1 93 ? 14.052 -16.553 -2.293 1.00 87.31 93 LYS A N 1
ATOM 752 C CA . LYS A 1 93 ? 13.202 -17.421 -3.128 1.00 87.31 93 LYS A CA 1
ATOM 753 C C . LYS A 1 93 ? 11.951 -17.904 -2.392 1.00 87.31 93 LYS A C 1
ATOM 755 O O . LYS A 1 93 ? 10.939 -18.162 -3.039 1.00 87.31 93 LYS A O 1
ATOM 760 N N . GLN A 1 94 ? 12.020 -18.030 -1.065 1.00 92.31 94 GLN A N 1
ATOM 761 C CA . GLN A 1 94 ? 10.899 -18.454 -0.221 1.00 92.31 94 GLN A CA 1
ATOM 762 C C . GLN A 1 94 ? 9.971 -17.302 0.179 1.00 92.31 94 GLN A C 1
ATOM 764 O O . GLN A 1 94 ? 8.806 -17.551 0.463 1.00 92.31 94 GLN A O 1
ATOM 769 N N . ILE A 1 95 ? 10.465 -16.062 0.234 1.00 92.69 95 ILE A N 1
ATOM 770 C CA . ILE A 1 95 ? 9.698 -14.891 0.674 1.00 92.69 95 ILE A CA 1
ATOM 771 C C . ILE A 1 95 ? 9.148 -14.155 -0.542 1.00 92.69 95 ILE A C 1
ATOM 773 O O . ILE A 1 95 ? 9.880 -13.495 -1.281 1.00 92.69 95 ILE A O 1
ATOM 777 N N . TRP A 1 96 ? 7.838 -14.230 -0.728 1.00 90.19 96 TRP A N 1
ATOM 778 C CA . TRP A 1 96 ? 7.135 -13.541 -1.801 1.00 90.19 96 TRP A CA 1
ATOM 779 C C . TRP A 1 96 ? 6.414 -12.323 -1.253 1.00 90.19 96 TRP A C 1
ATOM 781 O O . TRP A 1 96 ? 5.754 -12.391 -0.218 1.00 90.19 96 TRP A O 1
ATOM 791 N N . LEU A 1 97 ? 6.503 -11.210 -1.976 1.00 89.44 97 LEU A N 1
ATOM 792 C CA . LEU A 1 97 ? 5.602 -10.093 -1.737 1.00 89.44 97 LEU A CA 1
ATOM 793 C C . LEU A 1 97 ? 4.323 -10.307 -2.551 1.00 89.44 97 LEU A C 1
ATOM 795 O O . LEU A 1 97 ? 4.353 -10.857 -3.654 1.00 89.44 97 LEU A O 1
ATOM 799 N N . ALA A 1 98 ? 3.202 -9.875 -1.999 1.00 89.81 98 ALA A N 1
ATOM 800 C CA . ALA A 1 98 ? 1.928 -9.820 -2.698 1.00 89.81 98 ALA A CA 1
ATOM 801 C C . ALA A 1 98 ? 1.262 -8.484 -2.387 1.00 89.81 98 ALA A C 1
ATOM 803 O O . ALA A 1 98 ? 1.408 -7.972 -1.276 1.00 89.81 98 ALA A O 1
ATOM 804 N N . LEU A 1 99 ? 0.539 -7.900 -3.339 1.00 88.38 99 LEU A N 1
ATOM 805 C CA . LEU A 1 99 ? -0.180 -6.672 -3.023 1.00 88.38 99 LEU A CA 1
ATOM 806 C C . LEU A 1 99 ? -1.434 -6.997 -2.209 1.00 88.38 99 LEU A C 1
ATOM 808 O O . LEU A 1 99 ? -2.147 -7.965 -2.483 1.00 88.38 99 LEU A O 1
ATOM 812 N N . GLU A 1 100 ? -1.729 -6.171 -1.216 1.00 90.94 100 GLU A N 1
ATOM 813 C CA . GLU A 1 100 ? -2.948 -6.280 -0.410 1.00 90.94 100 GLU A CA 1
ATOM 814 C C . GLU A 1 100 ? -4.220 -6.350 -1.275 1.00 90.94 100 GLU A C 1
ATOM 816 O O . GLU A 1 100 ? -4.925 -7.364 -1.190 1.00 90.94 100 GLU A O 1
ATOM 821 N N . PRO A 1 101 ? -4.477 -5.408 -2.208 1.00 88.62 101 PRO A N 1
ATOM 822 C CA . PRO A 1 101 ? -5.672 -5.482 -3.044 1.00 88.62 101 PRO A CA 1
ATOM 823 C C . PRO A 1 101 ? -5.679 -6.688 -3.997 1.00 88.62 101 PRO A C 1
ATOM 825 O O . PRO A 1 101 ? -6.733 -7.178 -4.382 1.00 88.62 101 PRO A O 1
ATOM 828 N N . GLU A 1 102 ? -4.525 -7.222 -4.380 1.00 87.94 102 GLU A N 1
ATOM 829 C CA . GLU A 1 102 ? -4.454 -8.418 -5.223 1.00 87.94 102 GLU A CA 1
ATOM 830 C C . GLU A 1 102 ? -4.905 -9.671 -4.477 1.00 87.94 102 GLU A C 1
ATOM 832 O O . GLU A 1 102 ? -5.763 -10.432 -4.934 1.00 87.94 102 GLU A O 1
ATOM 837 N N . THR A 1 103 ? -4.334 -9.867 -3.292 1.00 91.88 103 THR A N 1
ATOM 838 C CA . THR A 1 103 ? -4.676 -10.998 -2.432 1.00 91.88 103 THR A CA 1
ATOM 839 C C . THR A 1 103 ? -6.135 -10.927 -1.997 1.00 91.88 103 THR A C 1
ATOM 841 O O . THR A 1 103 ? -6.862 -11.918 -2.103 1.00 91.88 103 THR A O 1
ATOM 844 N N . ALA A 1 104 ? -6.615 -9.748 -1.602 1.00 92.81 104 ALA A N 1
ATOM 845 C CA . ALA A 1 104 ? -8.010 -9.568 -1.243 1.00 92.81 104 ALA A CA 1
ATOM 846 C C . ALA A 1 104 ? -8.961 -9.798 -2.428 1.00 92.81 104 ALA A C 1
ATOM 848 O O . ALA A 1 104 ? -9.984 -10.459 -2.242 1.00 92.81 104 ALA A O 1
ATOM 849 N N . ALA A 1 105 ? -8.628 -9.345 -3.643 1.00 91.69 105 ALA A N 1
ATOM 850 C CA . ALA A 1 105 ? -9.429 -9.627 -4.836 1.00 91.69 105 ALA A CA 1
ATOM 851 C C . ALA A 1 105 ? -9.509 -11.133 -5.114 1.00 91.69 105 ALA A C 1
ATOM 853 O O . ALA A 1 105 ? -10.586 -11.653 -5.414 1.00 91.69 105 ALA A O 1
ATOM 854 N N . LEU A 1 106 ? -8.394 -11.849 -4.946 1.00 90.38 106 LEU A N 1
ATOM 855 C CA . LEU A 1 106 ? -8.347 -13.297 -5.097 1.00 90.38 106 LEU A CA 1
ATOM 856 C C . LEU A 1 106 ? -9.282 -14.002 -4.109 1.00 90.38 106 LEU A C 1
ATOM 858 O O . LEU A 1 106 ? -10.102 -14.827 -4.512 1.00 90.38 106 LEU A O 1
ATOM 862 N N . TYR A 1 107 ? -9.204 -13.640 -2.826 1.00 90.81 107 TYR A N 1
ATOM 863 C CA . TYR A 1 107 ? -10.109 -14.171 -1.809 1.00 90.81 107 TYR A CA 1
ATOM 864 C C . TYR A 1 107 ? -11.566 -13.852 -2.125 1.00 90.81 107 TYR A C 1
ATOM 866 O O . TYR A 1 107 ? -12.411 -14.741 -2.062 1.00 90.81 107 TYR A O 1
ATOM 874 N N . CYS A 1 108 ? -11.865 -12.607 -2.486 1.00 87.81 108 CYS A N 1
ATOM 875 C CA . CYS A 1 108 ? -13.228 -12.142 -2.711 1.00 87.81 108 CYS A CA 1
ATOM 876 C C . CYS A 1 108 ? -13.875 -12.749 -3.954 1.00 87.81 108 CYS A C 1
ATOM 878 O O . CYS A 1 108 ? -15.085 -12.943 -3.989 1.00 87.81 108 CYS A O 1
ATOM 880 N N . LYS A 1 109 ? -13.073 -13.092 -4.959 1.00 84.56 109 LYS A N 1
ATOM 881 C CA . LYS A 1 109 ? -13.537 -13.819 -6.134 1.00 84.56 109 LYS A CA 1
ATOM 882 C C . LYS A 1 109 ? -13.971 -15.250 -5.803 1.00 84.56 109 LYS A C 1
ATOM 884 O O . LYS A 1 109 ? -14.979 -15.718 -6.331 1.00 84.56 109 LYS A O 1
ATOM 889 N N . PHE A 1 110 ? -13.182 -15.956 -4.988 1.00 74.38 110 PHE A N 1
ATOM 890 C CA . PHE A 1 110 ? -13.455 -17.348 -4.610 1.00 74.38 110 PHE A CA 1
ATOM 891 C C . PHE A 1 110 ? -14.469 -17.474 -3.476 1.00 74.38 110 PHE A C 1
ATOM 893 O O . PHE A 1 110 ? -15.212 -18.453 -3.407 1.00 74.38 110 PHE A O 1
ATOM 900 N N . SER A 1 111 ? -14.508 -16.481 -2.595 1.00 67.56 111 SER A N 1
ATOM 901 C CA . SER A 1 111 ? -15.574 -16.321 -1.620 1.00 67.56 111 SER A CA 1
ATOM 902 C C . SER A 1 111 ? -16.857 -16.039 -2.395 1.00 67.56 111 SER A C 1
ATOM 904 O O . SER A 1 111 ? -16.873 -15.204 -3.292 1.00 67.56 111 SER A O 1
ATOM 906 N N . GLN A 1 112 ? -17.928 -16.773 -2.111 1.00 64.19 112 GLN A N 1
ATOM 907 C CA . GLN A 1 112 ? -19.206 -16.638 -2.811 1.00 64.19 112 GLN A CA 1
ATOM 908 C C . GLN A 1 112 ? -19.859 -15.287 -2.449 1.00 64.19 112 GLN A C 1
ATOM 910 O O . GLN A 1 112 ? -20.761 -15.229 -1.625 1.00 64.19 112 GLN A O 1
ATOM 915 N N . LEU A 1 113 ? -19.362 -14.173 -2.982 1.00 60.69 113 LEU A N 1
ATOM 916 C CA . LEU A 1 113 ? -19.709 -12.835 -2.492 1.00 60.69 113 LEU A CA 1
ATOM 917 C C . LEU A 1 113 ? -20.830 -12.144 -3.272 1.00 60.69 113 LEU A C 1
ATOM 919 O O . LEU A 1 113 ? -21.262 -11.071 -2.862 1.00 60.69 113 LEU A O 1
ATOM 923 N N . GLN A 1 114 ? -21.357 -12.721 -4.354 1.00 53.25 114 GLN A N 1
ATOM 924 C CA . GLN A 1 114 ? -22.466 -12.079 -5.064 1.00 53.25 114 GLN A CA 1
ATOM 925 C C . GLN A 1 114 ? -23.800 -12.300 -4.369 1.00 53.25 114 GLN A C 1
ATOM 927 O O . GLN A 1 114 ? -24.200 -13.435 -4.178 1.00 53.25 114 GLN A O 1
ATOM 932 N N . LEU A 1 115 ? -24.554 -11.234 -4.110 1.00 53.66 115 LEU A N 1
ATOM 933 C CA . LEU A 1 115 ? -25.979 -11.343 -3.806 1.00 53.66 115 LEU A CA 1
ATOM 934 C C . LEU A 1 115 ? -26.755 -11.385 -5.131 1.00 53.66 115 LEU A C 1
ATOM 936 O O . LEU A 1 115 ? -27.067 -10.337 -5.698 1.00 53.66 115 LEU A O 1
ATOM 940 N N . ILE A 1 116 ? -27.098 -12.574 -5.635 1.00 51.28 116 ILE A N 1
ATOM 941 C CA . ILE A 1 116 ? -28.038 -12.667 -6.762 1.00 51.28 116 ILE A CA 1
ATOM 942 C C . ILE A 1 116 ? -29.439 -12.338 -6.236 1.00 51.28 116 ILE A C 1
ATOM 944 O O . ILE A 1 116 ? -30.011 -13.096 -5.451 1.00 51.28 116 ILE A O 1
ATOM 948 N N . ARG A 1 117 ? -30.024 -11.219 -6.681 1.00 46.06 117 ARG A N 1
ATOM 949 C CA . ARG A 1 117 ? -31.457 -10.944 -6.491 1.00 46.06 117 ARG A CA 1
ATOM 950 C C . ARG A 1 117 ? -32.265 -11.788 -7.477 1.00 46.06 117 ARG A C 1
ATOM 952 O O . ARG A 1 117 ? -32.521 -11.366 -8.601 1.00 46.06 117 ARG A O 1
ATOM 959 N N . ASN A 1 118 ? -32.710 -12.970 -7.056 1.00 41.78 118 ASN A N 1
ATOM 960 C CA . ASN A 1 118 ? -33.732 -13.699 -7.808 1.00 41.78 118 ASN A CA 1
ATOM 961 C C . ASN A 1 118 ? -35.076 -12.950 -7.726 1.00 41.78 118 ASN A C 1
ATOM 963 O O . ASN A 1 118 ? -35.355 -12.282 -6.729 1.00 41.78 118 ASN A O 1
ATOM 967 N N . LYS A 1 119 ? -35.955 -13.107 -8.731 1.00 42.09 119 LYS A N 1
ATOM 968 C CA . LYS A 1 119 ? -37.317 -12.513 -8.781 1.00 42.09 119 LYS A CA 1
ATOM 969 C C . LYS A 1 119 ? -38.204 -12.821 -7.551 1.00 42.09 119 LYS A C 1
ATOM 971 O O . LYS A 1 119 ? -39.264 -12.226 -7.414 1.00 42.09 119 LYS A O 1
ATOM 976 N N . ALA A 1 120 ? -37.771 -13.722 -6.665 1.00 46.66 120 ALA A N 1
ATOM 977 C CA . ALA A 1 120 ? -38.420 -14.095 -5.408 1.00 46.66 120 ALA A CA 1
ATOM 978 C C . ALA A 1 120 ? -37.791 -13.457 -4.143 1.00 46.66 120 ALA A C 1
ATOM 980 O O . ALA A 1 120 ? -38.167 -13.819 -3.034 1.00 46.66 120 ALA A O 1
ATOM 981 N N . GLY A 1 121 ? -36.818 -12.546 -4.273 1.00 43.91 121 GLY A N 1
ATOM 982 C CA . GLY A 1 121 ? -36.235 -11.813 -3.138 1.00 43.91 121 GLY A CA 1
ATOM 983 C C . GLY A 1 121 ? -35.260 -12.604 -2.254 1.00 43.91 121 GLY A C 1
ATOM 984 O O . GLY A 1 121 ? -34.745 -12.052 -1.286 1.00 43.91 121 GLY A O 1
ATOM 985 N N . VAL A 1 122 ? -34.963 -13.865 -2.584 1.00 41.66 122 VAL A N 1
ATOM 986 C CA . VAL A 1 122 ? -33.944 -14.664 -1.885 1.00 41.66 122 VAL A CA 1
ATOM 987 C C . VAL A 1 122 ? -32.575 -14.345 -2.476 1.00 41.66 122 VAL A C 1
ATOM 989 O O . VAL A 1 122 ? -32.339 -14.598 -3.659 1.00 41.66 122 VAL A O 1
ATOM 992 N N . ALA A 1 123 ? -31.689 -13.783 -1.654 1.00 51.34 123 ALA A N 1
ATOM 993 C CA . ALA A 1 123 ? -30.301 -13.564 -2.020 1.00 51.34 123 ALA A CA 1
ATOM 994 C C . ALA A 1 123 ? -29.527 -14.883 -1.911 1.00 51.34 123 ALA A C 1
ATOM 996 O O . ALA A 1 123 ? -29.444 -15.467 -0.832 1.00 51.34 123 ALA A O 1
ATOM 997 N N . SER A 1 124 ? -28.991 -15.367 -3.029 1.00 49.81 124 SER A N 1
ATOM 998 C CA . SER A 1 124 ? -28.072 -16.508 -3.050 1.00 49.81 124 SER A CA 1
ATOM 999 C C . SER A 1 124 ? -26.672 -16.016 -3.387 1.00 49.81 124 SER A C 1
ATOM 1001 O O . SER A 1 124 ? -26.515 -15.176 -4.274 1.00 49.81 124 SER A O 1
ATOM 1003 N N . THR A 1 125 ? -25.692 -16.536 -2.651 1.00 57.69 125 THR A N 1
ATOM 1004 C CA . THR A 1 125 ? -24.264 -16.277 -2.804 1.00 57.69 125 THR A CA 1
ATOM 1005 C C . THR A 1 125 ? -23.696 -17.032 -4.004 1.00 57.69 125 THR A C 1
ATOM 1007 O O . THR A 1 125 ? -23.696 -18.262 -4.009 1.00 57.69 125 THR A O 1
ATOM 1010 N N . ALA A 1 126 ? -23.196 -16.319 -5.017 1.00 64.19 126 ALA A N 1
ATOM 1011 C CA . ALA A 1 126 ? -22.517 -16.925 -6.170 1.00 64.19 126 ALA A CA 1
ATOM 1012 C C . ALA A 1 126 ? -21.096 -16.359 -6.376 1.00 64.19 126 ALA A C 1
ATOM 1014 O O . ALA A 1 126 ? -20.829 -15.219 -5.986 1.00 64.19 126 ALA A O 1
ATOM 1015 N N . PRO A 1 127 ? -20.165 -17.133 -6.965 1.00 71.62 127 PRO A N 1
ATOM 1016 C CA . PRO A 1 127 ? -18.877 -16.613 -7.422 1.00 71.62 127 PRO A CA 1
ATOM 1017 C C . PRO A 1 127 ? -19.042 -15.620 -8.578 1.00 71.62 127 PRO A C 1
ATOM 1019 O O . PRO A 1 127 ? -20.000 -15.713 -9.346 1.00 71.62 127 PRO A O 1
ATOM 1022 N N . PHE A 1 128 ? -18.066 -14.725 -8.751 1.00 81.31 128 PHE A N 1
ATOM 1023 C CA . PHE A 1 128 ? -17.993 -13.912 -9.965 1.00 81.31 128 PHE A CA 1
ATOM 1024 C C . PHE A 1 128 ? -17.746 -14.794 -11.196 1.00 81.31 128 PHE A C 1
ATOM 1026 O O . PHE A 1 128 ? -16.917 -15.704 -11.181 1.00 81.31 128 PHE A O 1
ATOM 1033 N N . THR A 1 129 ? -18.471 -14.494 -12.265 1.00 84.75 129 THR A N 1
ATOM 1034 C CA . THR A 1 129 ? -18.422 -15.167 -13.564 1.00 84.75 129 THR A CA 1
ATOM 1035 C C . THR A 1 129 ? -17.615 -14.343 -14.571 1.00 84.75 129 THR A C 1
ATOM 1037 O O . THR A 1 129 ? -17.411 -13.146 -14.354 1.00 84.75 129 THR A O 1
ATOM 1040 N N . PRO A 1 130 ? -17.121 -14.955 -15.663 1.00 91.31 130 PRO A N 1
ATOM 1041 C CA . PRO A 1 130 ? -16.378 -14.238 -16.693 1.00 91.31 130 PRO A CA 1
ATOM 1042 C C . PRO A 1 130 ? -17.080 -12.971 -17.197 1.00 91.31 130 PRO A C 1
ATOM 1044 O O . PRO A 1 130 ? -18.305 -12.923 -17.296 1.00 91.31 130 PRO A O 1
ATOM 1047 N N . LYS A 1 131 ? -16.275 -11.964 -17.552 1.00 91.50 131 LYS A N 1
ATOM 1048 C CA . LYS A 1 131 ? -16.635 -10.597 -17.975 1.00 91.50 131 LYS A CA 1
ATOM 1049 C C . LYS A 1 131 ? -17.212 -9.697 -16.894 1.00 91.50 131 LYS A C 1
ATOM 1051 O O . LYS A 1 131 ? -17.331 -8.500 -17.144 1.00 91.50 131 LYS A O 1
ATOM 1056 N N . GLN A 1 132 ? -17.537 -10.227 -15.715 1.00 90.62 132 GLN A N 1
ATOM 1057 C CA . GLN A 1 132 ? -17.955 -9.374 -14.612 1.00 90.62 132 GLN A CA 1
ATOM 1058 C C . GLN A 1 132 ? -16.782 -8.552 -14.095 1.00 90.62 132 GLN A C 1
ATOM 1060 O O . GLN A 1 132 ? -15.646 -9.037 -13.999 1.00 90.62 132 GLN A O 1
ATOM 1065 N N . LYS A 1 133 ? -17.085 -7.308 -13.739 1.00 92.62 133 LYS A N 1
ATOM 1066 C CA . LYS A 1 133 ? -16.122 -6.310 -13.304 1.00 92.62 133 LYS A CA 1
ATOM 1067 C C . LYS A 1 133 ? -16.468 -5.830 -11.912 1.00 92.62 133 LYS A C 1
ATOM 1069 O O . LYS A 1 133 ? -17.610 -5.489 -11.615 1.00 92.62 133 LYS A O 1
ATOM 1074 N N . PHE A 1 134 ? -15.473 -5.771 -11.046 1.00 92.56 134 PHE A N 1
ATOM 1075 C CA . PHE A 1 134 ? -15.664 -5.275 -9.693 1.00 92.56 134 PHE A CA 1
ATOM 1076 C C . PHE A 1 134 ? -14.535 -4.347 -9.290 1.00 92.56 134 PHE A C 1
ATOM 1078 O O . PHE A 1 134 ? -13.395 -4.475 -9.734 1.00 92.56 134 PHE A O 1
ATOM 1085 N N . LEU A 1 135 ? -14.867 -3.407 -8.419 1.00 94.50 135 LEU A N 1
ATOM 1086 C CA . LEU A 1 135 ? -13.909 -2.525 -7.788 1.00 94.50 135 LEU A CA 1
ATOM 1087 C C . LEU A 1 135 ? -13.592 -3.060 -6.401 1.00 94.50 135 LEU A C 1
ATOM 1089 O O . LEU A 1 135 ? -14.487 -3.162 -5.565 1.00 94.50 135 LEU A O 1
ATOM 1093 N N . LEU A 1 136 ? -12.335 -3.386 -6.141 1.00 94.25 136 LEU A N 1
ATOM 1094 C CA . LEU A 1 136 ? -11.892 -3.670 -4.789 1.00 94.25 136 LEU A CA 1
ATOM 1095 C C . LEU A 1 136 ? -11.488 -2.362 -4.107 1.00 94.25 136 LEU A C 1
ATOM 1097 O O . LEU A 1 136 ? -10.702 -1.596 -4.661 1.00 94.25 136 LEU A O 1
ATOM 1101 N N . VAL A 1 137 ? -12.020 -2.128 -2.911 1.00 95.44 137 VAL A N 1
ATOM 1102 C CA . VAL A 1 137 ? -11.723 -0.974 -2.060 1.00 95.44 137 VAL A CA 1
ATOM 1103 C C . VAL A 1 137 ? -11.233 -1.505 -0.714 1.00 95.44 137 VAL A C 1
ATOM 1105 O O . VAL A 1 137 ? -12.033 -1.836 0.163 1.00 95.44 137 VAL A O 1
ATOM 1108 N N . ASP A 1 138 ? -9.918 -1.628 -0.564 1.00 95.12 138 ASP A N 1
ATOM 1109 C CA . ASP A 1 138 ? -9.285 -2.013 0.693 1.00 95.12 138 ASP A CA 1
ATOM 1110 C C . ASP A 1 138 ? -9.127 -0.789 1.587 1.00 95.12 138 ASP A C 1
ATOM 1112 O O . ASP A 1 138 ? -8.358 0.119 1.289 1.00 95.12 138 ASP A O 1
ATOM 1116 N N . LEU A 1 139 ? -9.908 -0.738 2.663 1.00 94.25 139 LEU A N 1
ATOM 1117 C CA . LEU A 1 139 ? -9.866 0.313 3.667 1.00 94.25 139 LEU A CA 1
ATOM 1118 C C . LEU A 1 139 ? -9.142 -0.216 4.904 1.00 94.25 139 LEU A C 1
ATOM 1120 O O . LEU A 1 139 ? -9.742 -0.804 5.817 1.00 94.25 139 LEU A O 1
ATOM 1124 N N . GLY A 1 140 ? -7.834 0.014 4.928 1.00 91.94 140 GLY A N 1
ATOM 1125 C CA . GLY A 1 140 ? -6.953 -0.336 6.026 1.00 91.94 140 GLY A CA 1
ATOM 1126 C C . GLY A 1 140 ? -6.938 0.696 7.157 1.00 91.94 140 GLY A C 1
ATOM 1127 O O . GLY A 1 140 ? -7.742 1.631 7.239 1.00 91.94 140 GLY A O 1
ATOM 1128 N N . GLY A 1 141 ? -5.985 0.513 8.072 1.00 89.19 141 GLY A N 1
ATOM 1129 C CA . GLY A 1 141 ? -5.725 1.472 9.145 1.00 89.19 141 GLY A CA 1
ATOM 1130 C C . GLY A 1 141 ? -5.093 2.762 8.618 1.00 89.19 141 GLY A C 1
ATOM 1131 O O . GLY A 1 141 ? -5.591 3.843 8.907 1.00 89.19 141 GLY A O 1
ATOM 1132 N N . GLY A 1 142 ? -4.017 2.660 7.836 1.00 88.38 142 GLY A N 1
ATOM 1133 C CA . GLY A 1 142 ? -3.310 3.824 7.286 1.00 88.38 142 GLY A CA 1
ATOM 1134 C C . GLY A 1 142 ? -3.771 4.212 5.883 1.00 88.38 142 GLY A C 1
ATOM 1135 O O . GLY A 1 142 ? -4.052 5.381 5.625 1.00 88.38 142 GLY A O 1
ATOM 1136 N N . THR A 1 143 ? -3.889 3.229 4.994 1.00 91.12 143 THR A N 1
ATOM 1137 C CA . THR A 1 143 ? -4.113 3.443 3.562 1.00 91.12 143 THR A CA 1
ATOM 1138 C C . THR A 1 143 ? -5.506 3.001 3.127 1.00 91.12 143 THR A C 1
ATOM 1140 O O . THR A 1 143 ? -6.172 2.201 3.791 1.00 91.12 143 THR A O 1
ATOM 1143 N N . ALA A 1 144 ? -5.945 3.563 2.006 1.00 92.69 144 ALA A N 1
ATOM 1144 C CA . ALA A 1 144 ? -6.995 3.010 1.174 1.00 92.69 144 ALA A CA 1
ATOM 1145 C C . ALA A 1 144 ? -6.370 2.594 -0.162 1.00 92.69 144 ALA A C 1
ATOM 1147 O O . ALA A 1 144 ? -5.785 3.449 -0.827 1.00 92.69 144 ALA A O 1
ATOM 1148 N N . ASP A 1 145 ? -6.514 1.332 -0.559 1.00 92.56 145 ASP A N 1
ATOM 1149 C CA . ASP A 1 145 ? -5.990 0.781 -1.811 1.00 92.56 145 ASP A CA 1
ATOM 1150 C C . ASP A 1 145 ? -7.162 0.343 -2.705 1.00 92.56 145 ASP A C 1
ATOM 1152 O O . ASP A 1 145 ? -8.070 -0.371 -2.277 1.00 92.56 145 ASP A O 1
ATOM 1156 N N . ILE A 1 146 ? -7.187 0.817 -3.951 1.00 93.50 146 ILE A N 1
ATOM 1157 C CA . ILE A 1 146 ? -8.345 0.721 -4.845 1.00 93.50 146 ILE A CA 1
ATOM 1158 C C . ILE A 1 146 ? -7.906 0.248 -6.228 1.00 93.50 146 ILE A C 1
ATOM 1160 O O . ILE A 1 146 ? -7.111 0.919 -6.892 1.00 93.50 146 ILE A O 1
ATOM 1164 N N . ILE A 1 147 ? -8.466 -0.877 -6.683 1.00 92.81 147 ILE A N 1
ATOM 1165 C CA . ILE A 1 147 ? -8.167 -1.475 -7.995 1.00 92.81 147 ILE A CA 1
ATOM 1166 C C . ILE A 1 147 ? -9.443 -2.047 -8.614 1.00 92.81 147 ILE A C 1
ATOM 1168 O O . ILE A 1 147 ? -10.208 -2.744 -7.945 1.00 92.81 147 ILE A O 1
ATOM 1172 N N . ALA A 1 148 ? -9.671 -1.762 -9.897 1.00 93.88 148 ALA A N 1
ATOM 1173 C CA . ALA A 1 148 ? -10.742 -2.376 -10.675 1.00 93.88 148 ALA A CA 1
ATOM 1174 C C . ALA A 1 148 ? -10.249 -3.649 -11.373 1.00 93.88 148 ALA A C 1
ATOM 1176 O O . ALA A 1 148 ? -9.183 -3.652 -11.989 1.00 93.88 148 ALA A O 1
ATOM 1177 N N . TYR A 1 149 ? -11.056 -4.706 -11.323 1.00 93.88 149 TYR A N 1
ATOM 1178 C CA . TYR A 1 149 ? -10.756 -6.000 -11.924 1.00 93.88 149 TYR A CA 1
ATOM 1179 C C . TYR A 1 149 ? -11.867 -6.464 -12.859 1.00 93.88 149 TYR A C 1
ATOM 1181 O O . TYR A 1 149 ? -13.040 -6.195 -12.616 1.00 93.88 149 TYR A O 1
ATOM 1189 N N . GLU A 1 150 ? -11.491 -7.240 -13.870 1.00 93.62 150 GLU A N 1
ATOM 1190 C CA . GLU A 1 150 ? -12.373 -8.069 -14.692 1.00 93.62 150 GLU A CA 1
ATOM 1191 C C . GLU A 1 150 ? -12.042 -9.551 -14.468 1.00 93.62 150 GLU A C 1
ATOM 1193 O O . GLU A 1 150 ? -10.871 -9.950 -14.437 1.00 93.62 150 GLU A O 1
ATOM 1198 N N . VAL A 1 151 ? -13.073 -10.389 -14.339 1.00 92.50 151 VAL A N 1
ATOM 1199 C CA . VAL A 1 151 ? -12.909 -11.847 -14.367 1.00 92.50 151 VAL A CA 1
ATOM 1200 C C . VAL A 1 151 ? -12.784 -12.312 -15.814 1.00 92.50 151 VAL A C 1
ATOM 1202 O O . VAL A 1 151 ? -13.706 -12.170 -16.607 1.00 92.50 151 VAL A O 1
ATOM 1205 N N . MET A 1 152 ? -11.650 -12.906 -16.167 1.00 92.44 152 MET A N 1
ATOM 1206 C CA . MET A 1 152 ? -11.400 -13.409 -17.520 1.00 92.44 152 MET A CA 1
ATOM 1207 C C . MET A 1 152 ? -12.139 -14.731 -17.786 1.00 92.44 152 MET A C 1
ATOM 1209 O O . MET A 1 152 ? -12.501 -15.447 -16.853 1.00 92.44 152 MET A O 1
ATOM 1213 N N . GLU A 1 153 ? -12.270 -15.118 -19.060 1.00 92.44 153 GLU A N 1
ATOM 1214 C CA . GLU A 1 153 ? -12.812 -16.432 -19.476 1.00 92.44 153 GLU A CA 1
ATOM 1215 C C . GLU A 1 153 ? -12.041 -17.613 -18.864 1.00 92.44 153 GLU A C 1
ATOM 1217 O O . GLU A 1 153 ? -12.622 -18.633 -18.506 1.00 92.44 153 GLU A O 1
ATOM 1222 N N . SER A 1 154 ? -10.729 -17.457 -18.661 1.00 89.12 154 SER A N 1
ATOM 1223 C CA . SER A 1 154 ? -9.883 -18.446 -17.979 1.00 89.12 154 SER A CA 1
ATOM 1224 C C . SER A 1 154 ? -10.137 -18.542 -16.472 1.00 89.12 154 SER A C 1
ATOM 1226 O O . SER A 1 154 ? -9.468 -19.302 -15.776 1.00 89.12 154 SER A O 1
ATOM 1228 N N . ASN A 1 155 ? -11.060 -17.736 -15.945 1.00 86.19 155 ASN A N 1
ATOM 1229 C CA . ASN A 1 155 ? -11.268 -17.534 -14.525 1.00 86.19 155 ASN A CA 1
ATOM 1230 C C . ASN A 1 155 ? -9.989 -17.055 -13.808 1.00 86.19 155 ASN A C 1
ATOM 1232 O O . ASN A 1 155 ? -9.775 -17.372 -12.639 1.00 86.19 155 ASN A O 1
ATOM 1236 N N . ASN A 1 156 ? -9.169 -16.226 -14.457 1.00 89.69 156 ASN A N 1
ATOM 1237 C CA . ASN A 1 156 ? -8.161 -15.377 -13.806 1.00 89.69 156 ASN A CA 1
ATOM 1238 C C . ASN A 1 156 ? -8.711 -13.952 -13.621 1.00 89.69 156 ASN A C 1
ATOM 1240 O O . ASN A 1 156 ? -9.851 -13.673 -13.996 1.00 89.69 156 ASN A O 1
ATOM 1244 N N . LEU A 1 157 ? -7.946 -13.078 -12.975 1.00 91.62 157 LEU A N 1
ATOM 1245 C CA . LEU A 1 157 ? -8.242 -11.653 -12.847 1.00 91.62 157 LEU A CA 1
ATOM 1246 C C . LEU A 1 157 ? -7.343 -10.838 -13.779 1.00 91.62 157 LEU A C 1
ATOM 1248 O O . LEU A 1 157 ? -6.144 -11.109 -13.883 1.00 91.62 157 LEU A O 1
ATOM 1252 N N . ARG A 1 158 ? -7.935 -9.830 -14.415 1.00 92.31 158 ARG A N 1
ATOM 1253 C CA . ARG A 1 158 ? -7.256 -8.767 -15.159 1.00 92.31 158 ARG A CA 1
ATOM 1254 C C . ARG A 1 158 ? -7.508 -7.447 -14.447 1.00 92.31 158 ARG A C 1
ATOM 1256 O O . ARG A 1 158 ? -8.659 -7.125 -14.169 1.00 92.31 158 ARG A O 1
ATOM 1263 N N . GLU A 1 159 ? -6.460 -6.681 -14.187 1.00 92.81 159 GLU A N 1
ATOM 1264 C CA . GLU A 1 159 ? -6.590 -5.294 -13.744 1.00 92.81 159 GLU A CA 1
ATOM 1265 C C . GLU A 1 159 ? -7.103 -4.418 -14.889 1.00 92.81 159 GLU A C 1
ATOM 1267 O O . GLU A 1 159 ? -6.629 -4.511 -16.021 1.00 92.81 159 GLU A O 1
ATOM 1272 N N . LEU A 1 160 ? -8.068 -3.555 -14.587 1.00 92.50 160 LEU A N 1
ATOM 1273 C CA . LEU A 1 160 ? -8.608 -2.552 -15.510 1.00 92.50 160 LEU A CA 1
ATOM 1274 C C . LEU A 1 160 ? -7.975 -1.17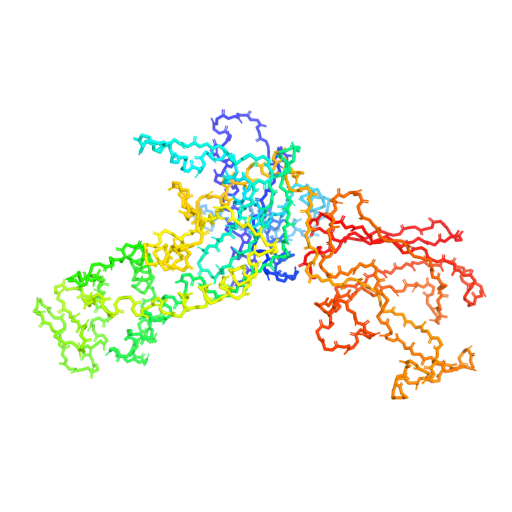3 -15.306 1.00 92.50 160 LEU A C 1
ATOM 1276 O O . LEU A 1 160 ? -8.082 -0.303 -16.167 1.00 92.50 160 LEU A O 1
ATOM 1280 N N . THR A 1 161 ? -7.342 -0.969 -14.155 1.00 89.94 161 THR A N 1
ATOM 1281 C CA . THR A 1 161 ? -6.649 0.261 -13.778 1.00 89.94 161 THR A CA 1
ATOM 1282 C C . THR A 1 161 ? -5.359 -0.080 -13.070 1.00 89.94 161 THR A C 1
ATOM 1284 O O . THR A 1 161 ? -5.276 -1.100 -12.390 1.00 89.94 161 THR A O 1
ATOM 1287 N N . GLU A 1 162 ? -4.401 0.832 -13.133 1.00 87.62 162 GLU A N 1
ATOM 1288 C CA . GLU A 1 162 ? -3.265 0.830 -12.225 1.00 87.62 162 GLU A CA 1
ATOM 1289 C C . GLU A 1 162 ? -3.725 0.915 -10.754 1.00 87.62 162 GLU A C 1
ATOM 1291 O O . GLU A 1 162 ? -4.843 1.375 -10.482 1.00 87.62 162 GLU A O 1
ATOM 1296 N N . PRO A 1 163 ? -2.888 0.523 -9.779 1.00 87.19 163 PRO A N 1
ATOM 1297 C CA . PRO A 1 163 ? -3.210 0.713 -8.374 1.00 87.19 163 PRO A CA 1
ATOM 1298 C C . PRO A 1 163 ? -3.443 2.180 -8.003 1.00 87.19 163 PRO A C 1
ATOM 1300 O O . PRO A 1 163 ? -2.621 3.051 -8.294 1.00 87.19 163 PRO A O 1
ATOM 1303 N N . ASN A 1 164 ? -4.563 2.456 -7.336 1.00 89.81 164 ASN A N 1
ATOM 1304 C CA . ASN A 1 164 ? -4.929 3.784 -6.854 1.00 89.81 164 ASN A CA 1
ATOM 1305 C C . ASN A 1 164 ? -5.127 3.774 -5.333 1.00 89.81 164 ASN A C 1
ATOM 1307 O O . ASN A 1 164 ? -5.339 2.720 -4.743 1.00 89.81 164 ASN A O 1
ATOM 1311 N N . GLY A 1 165 ? -5.096 4.944 -4.694 1.00 90.06 165 GLY A N 1
ATOM 1312 C CA . GLY A 1 165 ? -5.292 5.030 -3.251 1.00 90.06 165 GLY A CA 1
ATOM 1313 C C . GLY A 1 165 ? -4.709 6.280 -2.605 1.00 90.06 165 GLY A C 1
ATOM 1314 O O . GLY A 1 165 ? -4.269 7.203 -3.295 1.00 90.06 165 GLY A O 1
ATOM 1315 N N . GLY A 1 166 ? -4.690 6.284 -1.275 1.00 90.44 166 GLY A N 1
ATOM 1316 C CA . GLY A 1 166 ? -4.079 7.339 -0.469 1.00 90.44 166 GLY A CA 1
ATOM 1317 C C . GLY A 1 166 ? -4.163 7.072 1.032 1.00 90.44 166 GLY A C 1
ATOM 1318 O O . GLY A 1 166 ? -4.759 6.087 1.468 1.00 90.44 166 GLY A O 1
ATOM 1319 N N . ASP A 1 167 ? -3.596 7.978 1.830 1.00 92.38 167 ASP A N 1
ATOM 1320 C CA . ASP A 1 167 ? -3.577 7.912 3.301 1.00 92.38 167 ASP A CA 1
ATOM 1321 C C . ASP A 1 167 ? -4.939 8.311 3.903 1.00 92.38 167 ASP A C 1
ATOM 1323 O O . ASP A 1 167 ? -5.089 9.319 4.599 1.00 92.38 167 ASP A O 1
ATOM 1327 N N . TRP A 1 168 ? -5.983 7.559 3.546 1.00 92.75 168 TRP A N 1
ATOM 1328 C CA . TRP A 1 168 ? -7.384 7.821 3.903 1.00 92.75 168 TRP A CA 1
ATOM 1329 C C . TRP A 1 168 ? -7.969 6.742 4.820 1.00 92.75 168 TRP A C 1
ATOM 1331 O O . TRP A 1 168 ? -9.188 6.640 4.962 1.00 92.75 168 TRP A O 1
ATOM 1341 N N . GLY A 1 169 ? -7.109 5.919 5.423 1.00 92.81 169 GLY A N 1
ATOM 1342 C CA . GLY A 1 169 ? -7.519 4.836 6.308 1.00 92.81 169 GLY A CA 1
ATOM 1343 C C . GLY A 1 169 ? -8.098 5.318 7.643 1.00 92.81 169 GLY A C 1
ATOM 1344 O O . GLY A 1 169 ? -8.195 6.516 7.939 1.00 92.81 169 GLY A O 1
ATOM 1345 N N . GLY A 1 170 ? -8.458 4.351 8.489 1.00 94.38 170 GLY A N 1
ATOM 1346 C CA . GLY A 1 170 ? -9.093 4.589 9.788 1.00 94.38 170 GLY A CA 1
ATOM 1347 C C . GLY A 1 170 ? -8.280 5.426 10.787 1.00 94.38 170 GLY A C 1
ATOM 1348 O O . GLY A 1 170 ? -8.872 5.949 11.731 1.00 94.38 170 GLY A O 1
ATOM 1349 N N . VAL A 1 171 ? -6.966 5.589 10.596 1.00 94.75 171 VAL A N 1
ATOM 1350 C CA . VAL A 1 171 ? -6.098 6.463 11.410 1.00 94.75 171 VAL A CA 1
ATOM 1351 C C . VAL A 1 171 ? -6.519 7.926 11.295 1.00 94.75 171 VAL A C 1
ATOM 1353 O O . VAL A 1 171 ? -6.433 8.663 12.272 1.00 94.75 171 VAL A O 1
ATOM 1356 N N . THR A 1 172 ? -7.062 8.350 10.153 1.00 95.50 172 THR A N 1
ATOM 1357 C CA . THR A 1 172 ? -7.556 9.728 9.983 1.00 95.50 172 THR A CA 1
ATOM 1358 C C . THR A 1 172 ? -8.737 10.053 10.908 1.00 95.50 172 THR A C 1
ATOM 1360 O O . THR A 1 172 ? -8.885 11.193 11.350 1.00 95.50 172 THR A O 1
ATOM 1363 N N . VAL A 1 173 ? -9.546 9.048 11.261 1.00 97.19 173 VAL A N 1
ATOM 1364 C CA . VAL A 1 173 ? -10.620 9.170 12.261 1.00 97.19 173 VAL A CA 1
ATOM 1365 C C . VAL A 1 173 ? -10.034 9.258 13.670 1.00 97.19 173 VAL A C 1
ATOM 1367 O O . VAL A 1 173 ? -10.517 10.030 14.498 1.00 97.1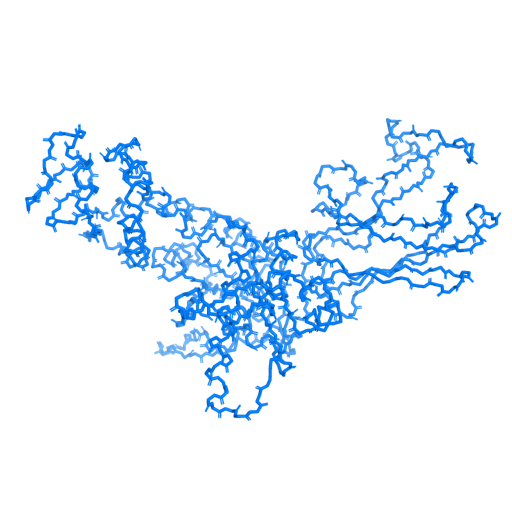9 173 VAL A O 1
ATOM 1370 N N . ASP A 1 174 ? -8.960 8.509 13.938 1.00 96.12 174 ASP A N 1
ATOM 1371 C CA . ASP A 1 174 ? -8.236 8.583 15.209 1.00 96.12 174 ASP A CA 1
ATOM 1372 C C . ASP A 1 174 ? -7.643 9.980 15.406 1.00 96.12 174 ASP A C 1
ATOM 1374 O O . ASP A 1 174 ? -7.824 10.581 16.459 1.00 96.12 174 ASP A O 1
ATOM 1378 N N . GLU A 1 175 ? -7.003 10.547 14.381 1.00 96.31 175 GLU A N 1
ATOM 1379 C CA . GLU A 1 175 ? -6.476 11.917 14.398 1.00 96.31 175 GLU A CA 1
ATOM 1380 C C . GLU A 1 175 ? -7.558 12.963 14.694 1.00 96.31 175 GLU A C 1
ATOM 1382 O O . GLU A 1 175 ? -7.333 13.880 15.495 1.00 96.31 175 GLU A O 1
ATOM 1387 N N . ALA A 1 176 ? -8.738 12.822 14.082 1.00 97.12 176 ALA A N 1
ATOM 1388 C CA . ALA A 1 176 ? -9.878 13.693 14.349 1.00 97.12 176 ALA A CA 1
ATOM 1389 C C . ALA A 1 176 ? -10.336 13.578 15.812 1.00 97.12 176 ALA A C 1
ATOM 1391 O O . ALA A 1 176 ? -10.575 14.592 16.472 1.00 97.12 176 ALA A O 1
ATOM 1392 N N . PHE A 1 177 ? -10.379 12.359 16.353 1.00 96.69 177 PHE A N 1
ATOM 1393 C CA . PHE A 1 177 ? -10.719 12.126 17.752 1.00 96.69 177 PHE A CA 1
ATOM 1394 C C . PHE A 1 177 ? -9.661 12.676 18.723 1.00 96.69 177 PHE A C 1
ATOM 1396 O O . PHE A 1 177 ? -10.008 13.329 19.708 1.00 96.69 177 PHE A O 1
ATOM 1403 N N . TRP A 1 178 ? -8.368 12.512 18.437 1.00 95.12 178 TRP A N 1
ATOM 1404 C CA . TRP A 1 178 ? -7.300 13.092 19.260 1.00 95.12 178 TRP A CA 1
ATOM 1405 C C . TRP A 1 178 ? -7.330 14.618 19.235 1.00 95.12 178 TRP A C 1
ATOM 1407 O O . TRP A 1 178 ? -7.129 15.255 20.268 1.00 95.12 178 TRP A O 1
ATOM 1417 N N . SER A 1 179 ? -7.640 15.212 18.084 1.00 95.62 179 SER A N 1
ATOM 1418 C CA . SER A 1 179 ? -7.829 16.660 17.953 1.00 95.62 179 SER A CA 1
ATOM 1419 C C . SER A 1 179 ? -9.032 17.146 18.766 1.00 95.62 179 SER A C 1
ATOM 1421 O O . SER A 1 179 ? -8.960 18.193 19.412 1.00 95.62 179 SER A O 1
ATOM 1423 N N . LEU A 1 180 ? -10.107 16.355 18.816 1.00 94.31 180 LEU A N 1
ATOM 1424 C CA . LEU A 1 180 ? -11.249 16.630 19.680 1.00 94.31 180 LEU A CA 1
ATOM 1425 C C . LEU A 1 180 ? -10.863 16.601 21.168 1.00 94.31 180 LEU A C 1
ATOM 1427 O O . LEU A 1 180 ? -11.186 17.534 21.904 1.00 94.31 180 LEU A O 1
ATOM 1431 N N . LEU A 1 181 ? -10.123 15.582 21.617 1.00 91.81 181 LEU A N 1
ATOM 1432 C CA . LEU A 1 181 ? -9.656 15.508 23.007 1.00 91.81 181 LEU A CA 1
ATOM 1433 C C . LEU A 1 181 ? -8.711 16.662 23.367 1.00 91.81 181 LEU A C 1
ATOM 1435 O O . LEU A 1 181 ? -8.827 17.224 24.456 1.00 91.81 181 LEU A O 1
ATOM 1439 N N . LYS A 1 182 ? -7.825 17.068 22.450 1.00 92.25 182 LYS A N 1
ATOM 1440 C CA . LYS A 1 182 ? -6.982 18.265 22.611 1.00 92.25 182 LYS A CA 1
ATOM 1441 C C . LYS A 1 182 ? -7.816 19.534 22.773 1.00 92.25 182 LYS A C 1
ATOM 1443 O O . LYS A 1 182 ? -7.521 20.343 23.645 1.00 92.25 182 LYS A O 1
ATOM 1448 N N . LYS A 1 183 ? -8.907 19.692 22.021 1.00 89.94 183 LYS A N 1
ATOM 1449 C CA . LYS A 1 183 ? -9.821 20.835 22.181 1.00 89.94 183 LYS A CA 1
ATOM 1450 C C . LYS A 1 183 ? -10.479 20.853 23.570 1.00 89.94 183 LYS A C 1
ATOM 1452 O O . LYS A 1 183 ? -10.495 21.889 24.239 1.00 89.94 183 LYS A O 1
ATOM 1457 N N . ILE A 1 184 ? -10.950 19.693 24.034 1.00 86.88 184 ILE A N 1
ATOM 1458 C CA . ILE A 1 184 ? -11.633 19.532 25.328 1.00 86.88 184 ILE A CA 1
ATOM 1459 C C . ILE A 1 184 ? -10.660 19.774 26.497 1.00 86.88 184 ILE A C 1
ATOM 1461 O O . ILE A 1 184 ? -10.881 20.665 27.328 1.00 86.88 184 ILE A O 1
ATOM 1465 N N . CYS A 1 185 ? -9.570 19.000 26.545 1.00 85.12 185 CYS A N 1
ATOM 1466 C CA . CYS A 1 185 ? -8.626 18.930 27.665 1.00 85.12 185 CYS A CA 1
ATOM 1467 C C . CYS A 1 185 ? -7.458 19.915 27.548 1.00 85.12 185 CYS A C 1
ATOM 1469 O O . CYS A 1 185 ? -6.913 20.320 28.566 1.00 85.12 185 CYS A O 1
ATOM 1471 N N . GLY A 1 186 ? -7.107 20.351 26.340 1.00 86.50 186 GLY A N 1
ATOM 1472 C CA . GLY A 1 186 ? -5.959 21.208 26.028 1.00 86.50 186 GLY A CA 1
ATOM 1473 C C . GLY A 1 186 ? -4.770 20.464 25.465 1.00 86.50 186 GLY A C 1
ATOM 1474 O O . GLY A 1 186 ? -4.445 19.381 25.936 1.00 86.50 186 GLY A O 1
ATOM 1475 N N . ASP A 1 187 ? -4.101 21.081 24.494 1.00 90.25 187 ASP A N 1
ATOM 1476 C CA . ASP A 1 187 ? -2.938 20.520 23.809 1.00 90.25 187 ASP A CA 1
ATOM 1477 C C . ASP A 1 187 ? -1.837 20.092 24.779 1.00 90.25 187 ASP A C 1
ATOM 1479 O O . ASP A 1 187 ? -1.418 18.942 24.738 1.00 90.25 187 ASP A O 1
ATOM 1483 N N . GLU A 1 188 ? -1.417 20.970 25.692 1.00 88.69 188 GLU A N 1
ATOM 1484 C CA . GLU A 1 188 ? -0.367 20.666 26.675 1.00 88.69 188 GLU A CA 1
ATOM 1485 C C . GLU A 1 188 ? -0.752 19.481 27.573 1.00 88.69 188 GLU A C 1
ATOM 1487 O O . GLU A 1 188 ? 0.015 18.532 27.737 1.00 88.69 188 GLU A O 1
ATOM 1492 N N . ALA A 1 189 ? -1.980 19.493 28.091 1.00 86.19 189 ALA A N 1
ATOM 1493 C CA . ALA A 1 189 ? -2.485 18.457 28.981 1.00 86.19 189 ALA A CA 1
ATOM 1494 C C . ALA A 1 189 ? -2.650 17.107 28.259 1.00 86.19 189 ALA A C 1
ATOM 1496 O O . ALA A 1 189 ? -2.316 16.059 28.810 1.00 86.19 189 ALA A O 1
ATOM 1497 N N . PHE A 1 190 ? -3.119 17.126 27.009 1.00 89.38 190 PHE A N 1
ATOM 1498 C CA . PHE A 1 190 ? -3.229 15.932 26.176 1.00 89.38 190 PHE A CA 1
ATOM 1499 C C . PHE A 1 190 ? -1.854 15.379 25.794 1.00 89.38 190 PHE A C 1
ATOM 1501 O O . PHE A 1 190 ? -1.658 14.167 25.834 1.00 89.38 190 PHE A O 1
ATOM 1508 N N . VAL A 1 191 ? -0.894 16.244 25.448 1.00 90.75 191 VAL A N 1
ATOM 1509 C CA . VAL A 1 191 ? 0.484 15.824 25.159 1.00 90.75 191 VAL A CA 1
ATOM 1510 C C . VAL A 1 191 ? 1.065 15.134 26.385 1.00 90.75 191 VAL A C 1
ATOM 1512 O O . VAL A 1 191 ? 1.482 13.985 26.258 1.00 90.75 191 VAL A O 1
ATOM 1515 N N . LYS A 1 192 ? 0.974 15.760 27.566 1.00 87.75 192 LYS A N 1
ATOM 1516 C CA . LYS A 1 192 ? 1.401 15.171 28.841 1.00 87.75 192 LYS A CA 1
ATOM 1517 C C . LYS A 1 192 ? 0.756 13.805 29.093 1.00 87.75 192 LYS A C 1
ATOM 1519 O O . LYS A 1 192 ? 1.451 12.840 29.389 1.00 87.75 192 LYS A O 1
ATOM 1524 N N . PHE A 1 193 ? -0.559 13.692 28.902 1.00 87.38 193 PHE A N 1
ATOM 1525 C CA . PHE A 1 193 ? -1.281 12.420 29.001 1.00 87.38 193 PHE A CA 1
ATOM 1526 C C . PHE A 1 193 ? -0.734 11.358 28.025 1.00 87.38 193 PHE A C 1
ATOM 1528 O O . PHE A 1 193 ? -0.474 10.215 28.409 1.00 87.38 193 PHE A O 1
ATOM 1535 N N . SER A 1 194 ? -0.512 11.730 26.766 1.00 89.06 194 SER A N 1
ATOM 1536 C CA . SER A 1 194 ? -0.058 10.798 25.730 1.00 89.06 194 SER A CA 1
ATOM 1537 C C . SER A 1 194 ? 1.397 10.340 25.896 1.00 89.06 194 SER A C 1
ATOM 1539 O O . SER A 1 194 ? 1.740 9.252 25.432 1.00 89.06 194 SER A O 1
ATOM 1541 N N . THR A 1 195 ? 2.244 11.133 26.563 1.00 89.56 195 THR A N 1
ATOM 1542 C CA . THR A 1 195 ? 3.681 10.856 26.715 1.00 89.56 195 THR A CA 1
ATOM 1543 C C . THR A 1 195 ? 4.052 10.327 28.098 1.00 89.56 195 THR A C 1
ATOM 1545 O O . THR A 1 195 ? 4.828 9.380 28.187 1.00 89.56 195 THR A O 1
ATOM 1548 N N . GLU A 1 196 ? 3.489 10.873 29.177 1.00 89.62 196 GLU A N 1
ATOM 1549 C CA . GLU A 1 196 ? 3.841 10.498 30.556 1.00 89.62 196 GLU A CA 1
ATOM 1550 C C . GLU A 1 196 ? 2.991 9.336 31.087 1.00 89.62 196 GLU A C 1
ATOM 1552 O O . GLU A 1 196 ? 3.456 8.548 31.908 1.00 89.62 196 GLU A O 1
ATOM 1557 N N . THR A 1 197 ? 1.763 9.170 30.583 1.00 87.69 197 THR A N 1
ATOM 1558 C CA . THR A 1 197 ? 0.845 8.083 30.976 1.00 87.69 197 THR A CA 1
ATOM 1559 C C . THR A 1 197 ? 0.552 7.152 29.801 1.00 87.69 197 THR A C 1
ATOM 1561 O O . THR A 1 197 ? -0.595 6.883 29.448 1.00 87.69 197 THR A O 1
ATOM 1564 N N . THR A 1 198 ? 1.620 6.642 29.176 1.00 88.06 198 THR A N 1
ATOM 1565 C CA . THR A 1 198 ? 1.540 5.882 27.915 1.00 88.06 198 THR A CA 1
ATOM 1566 C C . THR A 1 198 ? 0.621 4.655 28.002 1.00 88.06 198 THR A C 1
ATOM 1568 O O . THR A 1 198 ? -0.072 4.352 27.036 1.00 88.06 198 THR A O 1
ATOM 1571 N N . ALA A 1 199 ? 0.567 3.954 29.141 1.00 92.00 199 ALA A N 1
ATOM 1572 C CA . ALA A 1 199 ? -0.297 2.780 29.304 1.00 92.00 199 ALA A CA 1
ATOM 1573 C C . ALA A 1 199 ? -1.793 3.130 29.185 1.00 92.00 199 ALA A C 1
ATOM 1575 O O . ALA A 1 199 ? -2.517 2.474 28.437 1.00 92.00 199 ALA A O 1
ATOM 1576 N N . ASP A 1 200 ? -2.233 4.200 29.852 1.00 91.00 200 ASP A N 1
ATOM 1577 C CA . ASP A 1 200 ? -3.618 4.676 29.777 1.00 91.00 200 ASP A CA 1
ATOM 1578 C C . ASP A 1 200 ? -3.954 5.209 28.383 1.00 91.00 200 ASP A C 1
ATOM 1580 O O . ASP A 1 200 ? -5.054 4.991 27.874 1.00 91.00 200 ASP A O 1
ATOM 1584 N N . PHE A 1 201 ? -2.998 5.883 27.736 1.00 92.19 201 PHE A N 1
ATOM 1585 C CA . PHE A 1 201 ? -3.169 6.335 26.360 1.00 92.19 201 PHE A CA 1
ATOM 1586 C C . PHE A 1 201 ? -3.327 5.157 25.392 1.00 92.19 201 PHE A C 1
ATOM 1588 O O . PHE A 1 201 ? -4.209 5.186 24.535 1.00 92.19 201 PHE A O 1
ATOM 1595 N N . LEU A 1 202 ? -2.524 4.098 25.538 1.00 92.50 202 LEU A N 1
ATOM 1596 C CA . LEU A 1 202 ? -2.642 2.889 24.721 1.00 92.50 202 LEU A CA 1
ATOM 1597 C C . LEU A 1 202 ? -3.970 2.155 24.953 1.00 92.50 202 LEU A C 1
ATOM 1599 O O . LEU A 1 202 ? -4.585 1.736 23.971 1.00 92.50 202 LEU A O 1
ATOM 1603 N N . ASP A 1 203 ? -4.448 2.051 26.200 1.00 92.56 203 ASP A N 1
ATOM 1604 C CA . ASP A 1 203 ? -5.783 1.498 26.479 1.00 92.56 203 ASP A CA 1
ATOM 1605 C C . ASP A 1 203 ? -6.864 2.347 25.802 1.00 92.56 203 ASP A C 1
ATOM 1607 O O . ASP A 1 203 ? -7.686 1.817 25.058 1.00 92.56 203 ASP A O 1
ATOM 1611 N N . MET A 1 204 ? -6.821 3.675 25.948 1.00 92.50 204 MET A N 1
ATOM 1612 C CA . MET A 1 204 ? -7.799 4.559 25.310 1.00 92.50 204 MET A CA 1
ATOM 1613 C C . MET A 1 204 ? -7.784 4.444 23.780 1.00 92.50 204 MET A C 1
ATOM 1615 O O . MET A 1 204 ? -8.849 4.386 23.162 1.00 92.50 204 MET A O 1
ATOM 1619 N N . ARG A 1 205 ? -6.598 4.365 23.163 1.00 93.38 205 ARG A N 1
ATOM 1620 C CA . ARG A 1 205 ? -6.450 4.111 21.721 1.00 93.38 205 ARG A CA 1
ATOM 1621 C C . ARG A 1 205 ? -7.116 2.803 21.314 1.00 93.38 205 ARG A C 1
ATOM 1623 O O . ARG A 1 205 ? -7.859 2.786 20.339 1.00 93.38 205 ARG A O 1
ATOM 1630 N N . TYR A 1 206 ? -6.884 1.733 22.069 1.00 92.50 206 TYR A N 1
ATOM 1631 C CA . TYR A 1 206 ? -7.497 0.435 21.811 1.00 92.50 206 TYR A CA 1
ATOM 1632 C C . TYR A 1 206 ? -9.027 0.472 21.965 1.00 92.50 206 TYR A C 1
ATOM 1634 O O . TYR A 1 206 ? -9.748 0.005 21.082 1.00 92.50 206 TYR A O 1
ATOM 1642 N N . GLN A 1 207 ? -9.543 1.089 23.033 1.00 91.94 207 GLN A N 1
ATOM 1643 C CA . GLN A 1 207 ? -10.988 1.234 23.240 1.00 91.94 207 GLN A CA 1
ATOM 1644 C C . GLN A 1 207 ? -11.645 2.057 22.124 1.00 91.94 207 GLN A C 1
ATOM 1646 O O . GLN A 1 207 ? -12.733 1.709 21.656 1.00 91.94 207 GLN A O 1
ATOM 1651 N N . PHE A 1 208 ? -10.995 3.137 21.681 1.00 94.25 208 PHE A N 1
ATOM 1652 C CA . PHE A 1 208 ? -11.502 3.952 20.583 1.00 94.25 208 PHE A CA 1
ATOM 1653 C C . PHE A 1 208 ? -11.488 3.192 19.255 1.00 94.25 208 PHE A C 1
ATOM 1655 O O . PHE A 1 208 ? -12.485 3.232 18.540 1.00 94.25 208 PHE A O 1
ATOM 1662 N N . GLU A 1 209 ? -10.431 2.432 18.962 1.00 91.94 209 GLU A N 1
ATOM 1663 C CA . GLU A 1 209 ? -10.346 1.595 17.760 1.00 91.94 209 GLU A CA 1
ATOM 1664 C C . GLU A 1 209 ? -11.519 0.605 17.671 1.00 91.94 209 GLU A C 1
ATOM 1666 O O . GLU A 1 209 ? -12.153 0.479 16.621 1.00 91.94 209 GLU A O 1
ATOM 1671 N N . LEU A 1 210 ? -11.873 -0.046 18.787 1.00 89.06 210 LEU A N 1
ATOM 1672 C CA . LEU A 1 210 ? -13.055 -0.910 18.858 1.00 89.06 210 LEU A CA 1
ATOM 1673 C C . LEU A 1 210 ? -14.354 -0.116 18.672 1.00 89.06 210 LEU A C 1
ATOM 1675 O O . LEU A 1 210 ? -15.244 -0.537 17.931 1.00 89.06 210 LEU A O 1
ATOM 1679 N N . LYS A 1 211 ? -14.474 1.044 19.332 1.00 92.31 211 LYS A N 1
ATOM 1680 C CA . LYS A 1 211 ? -15.688 1.865 19.281 1.00 92.31 211 LYS A CA 1
ATOM 1681 C C . LYS A 1 211 ? -15.945 2.411 17.879 1.00 92.31 211 LYS A C 1
ATOM 1683 O O . LYS A 1 211 ? -17.075 2.293 17.409 1.00 92.31 211 LYS A O 1
ATOM 1688 N N . LYS A 1 212 ? -14.913 2.921 17.201 1.00 92.19 212 LYS A N 1
ATOM 1689 C CA . LYS A 1 212 ? -14.937 3.483 15.839 1.00 92.19 212 LYS A CA 1
ATOM 1690 C C . LYS A 1 212 ? -15.629 2.565 14.828 1.00 92.19 212 LYS A C 1
ATOM 1692 O O . LYS A 1 212 ? -16.383 3.038 13.983 1.00 92.19 212 LYS A O 1
ATOM 1697 N N . ARG A 1 213 ? -15.430 1.249 14.943 1.00 87.50 213 ARG A N 1
ATOM 1698 C CA . ARG A 1 213 ? -16.038 0.238 14.056 1.00 87.50 213 ARG A CA 1
ATOM 1699 C C . ARG A 1 213 ? -17.541 0.041 14.281 1.00 87.50 213 ARG A C 1
ATOM 1701 O O . ARG A 1 213 ? -18.209 -0.531 13.434 1.00 87.50 213 ARG A O 1
ATOM 1708 N N . THR A 1 214 ? -18.065 0.514 15.410 1.00 89.94 214 THR A N 1
ATOM 1709 C CA . THR A 1 214 ? -19.449 0.287 15.869 1.00 89.94 214 THR A CA 1
ATOM 1710 C C . THR A 1 214 ? -20.252 1.579 16.036 1.00 89.94 214 THR A C 1
ATOM 1712 O O . THR A 1 214 ? -21.333 1.554 16.621 1.00 89.94 214 THR A O 1
ATOM 1715 N N . ILE A 1 215 ? -19.724 2.719 15.574 1.00 94.38 215 ILE A N 1
ATOM 1716 C CA . ILE A 1 215 ? -20.441 3.999 15.624 1.00 94.38 215 ILE A CA 1
ATOM 1717 C C . ILE A 1 215 ? -21.711 3.890 14.772 1.00 94.38 215 ILE A C 1
ATOM 1719 O O . ILE A 1 215 ? -21.662 3.510 13.604 1.00 94.38 215 ILE A O 1
ATOM 1723 N N . SER A 1 216 ? -22.843 4.204 15.400 1.00 92.06 216 SER A N 1
ATOM 1724 C CA . SER A 1 216 ? -24.176 4.102 14.815 1.00 92.06 216 SER A CA 1
ATOM 1725 C C . SER A 1 216 ? -24.497 5.305 13.930 1.00 92.06 216 SER A C 1
ATOM 1727 O O . SER A 1 216 ? -24.074 6.427 14.205 1.00 92.06 216 SER A O 1
ATOM 1729 N N . LEU A 1 217 ? -25.295 5.068 12.888 1.00 94.12 217 LEU A N 1
ATOM 1730 C CA . LEU A 1 217 ? -25.858 6.106 12.021 1.00 94.12 217 LEU A CA 1
ATOM 1731 C C . LEU A 1 217 ? -27.181 6.676 12.554 1.00 94.12 217 LEU A C 1
ATOM 1733 O O . LEU A 1 217 ? -27.723 7.615 11.975 1.00 94.12 217 LEU A O 1
ATOM 1737 N N . ILE A 1 218 ? -27.723 6.118 13.642 1.00 94.94 218 ILE A N 1
ATOM 1738 C CA . ILE A 1 218 ? -28.990 6.569 14.219 1.00 94.94 218 ILE A CA 1
ATOM 1739 C C . ILE A 1 218 ? -28.783 7.967 14.836 1.00 94.94 218 ILE A C 1
ATOM 1741 O O . ILE A 1 218 ? -27.923 8.128 15.706 1.00 94.94 218 ILE A O 1
ATOM 1745 N N . PRO A 1 219 ? -29.564 8.993 14.442 1.00 93.69 219 PRO A N 1
ATOM 1746 C CA . PRO A 1 219 ? -29.352 10.368 14.911 1.00 93.69 219 PRO A CA 1
ATOM 1747 C C . PRO A 1 219 ? -29.487 10.557 16.428 1.00 93.69 219 PRO A C 1
ATOM 1749 O O . PRO A 1 219 ? -28.879 11.460 16.997 1.00 93.69 219 PRO A O 1
ATOM 1752 N N . THR A 1 220 ? -30.285 9.714 17.088 1.00 93.25 220 THR A N 1
ATOM 1753 C CA . THR A 1 220 ? -30.529 9.769 18.537 1.00 93.25 220 THR A CA 1
ATOM 1754 C C . THR A 1 220 ? -29.496 9.007 19.364 1.00 93.25 220 THR A C 1
ATOM 1756 O O . THR A 1 220 ? -29.518 9.108 20.591 1.00 93.25 220 THR A O 1
ATOM 1759 N N . ASP A 1 221 ? -28.618 8.230 18.727 1.00 94.12 221 ASP A N 1
ATOM 1760 C CA . ASP A 1 221 ? -27.624 7.440 19.444 1.00 94.12 221 ASP A CA 1
ATOM 1761 C C . ASP A 1 221 ? -26.495 8.314 19.993 1.00 94.12 221 AS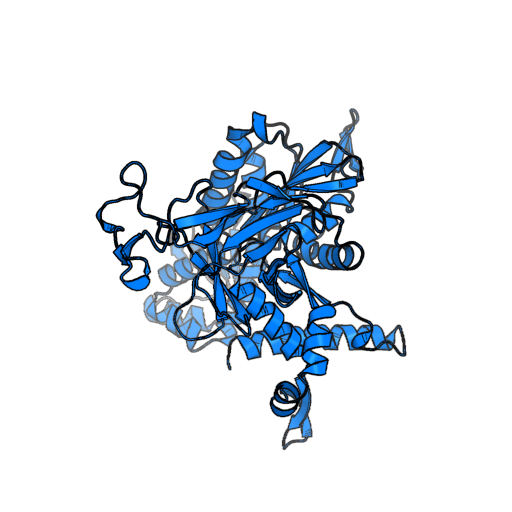P A C 1
ATOM 1763 O O . ASP A 1 221 ? -26.119 9.351 19.438 1.00 94.12 221 ASP A O 1
ATOM 1767 N N . VAL A 1 222 ? -25.936 7.853 21.111 1.00 94.75 222 VAL A N 1
ATOM 1768 C CA . VAL A 1 222 ? -24.813 8.489 21.797 1.00 94.75 222 VAL A CA 1
ATOM 1769 C C . VAL A 1 222 ? -23.646 7.515 21.837 1.00 94.75 222 VAL A C 1
ATOM 1771 O O . VAL A 1 222 ? -23.738 6.427 22.414 1.00 94.75 222 VAL A O 1
ATOM 1774 N N . THR A 1 223 ? -22.518 7.927 21.268 1.00 96.12 223 THR A N 1
ATOM 1775 C CA . THR A 1 223 ? -21.273 7.163 21.316 1.00 96.12 223 THR A CA 1
ATOM 1776 C C . THR A 1 223 ? -20.615 7.367 22.671 1.00 96.12 223 THR A C 1
ATOM 1778 O O . THR A 1 223 ? -20.315 8.493 23.061 1.00 96.12 223 THR A O 1
ATOM 1781 N N . LYS A 1 224 ? -20.360 6.270 23.387 1.00 95.00 224 LYS A N 1
ATOM 1782 C CA . LYS A 1 224 ? -19.726 6.292 24.711 1.00 95.00 224 LYS A CA 1
ATOM 1783 C C . LYS A 1 224 ? -18.307 5.761 24.636 1.00 95.00 224 LYS A C 1
ATOM 1785 O O . LYS A 1 224 ? -18.100 4.623 24.205 1.00 95.00 224 LYS A O 1
ATOM 1790 N N . ILE A 1 225 ? -17.350 6.566 25.083 1.00 93.94 225 ILE A N 1
ATOM 1791 C CA . ILE A 1 225 ? -15.923 6.238 25.083 1.00 93.94 225 ILE A CA 1
ATOM 1792 C C . ILE A 1 225 ? -15.414 6.351 26.513 1.00 93.94 225 ILE A C 1
ATOM 1794 O O . ILE A 1 225 ? -15.571 7.388 27.152 1.00 93.94 225 ILE A O 1
ATOM 1798 N N . LYS A 1 226 ? -14.826 5.274 27.034 1.00 91.31 226 LYS A N 1
ATOM 1799 C CA . LYS A 1 226 ? -14.289 5.248 28.395 1.00 91.31 226 LYS A CA 1
ATOM 1800 C C . LYS A 1 226 ? -13.148 6.261 28.530 1.00 91.31 226 LYS A C 1
ATOM 1802 O O . LYS A 1 226 ? -12.270 6.329 27.672 1.00 91.31 226 LYS A O 1
ATOM 1807 N N . VAL A 1 227 ? -13.160 7.014 29.623 1.00 88.44 227 VAL A N 1
ATOM 1808 C CA . VAL A 1 227 ? -12.127 7.991 29.980 1.00 88.44 227 VAL A CA 1
ATOM 1809 C C . VAL A 1 227 ? -11.345 7.452 31.174 1.00 88.44 227 VAL A C 1
ATOM 1811 O O . VAL A 1 227 ? -11.929 7.042 32.179 1.00 88.44 227 VAL A O 1
ATOM 1814 N N . CYS A 1 228 ? -10.019 7.425 31.068 1.00 86.38 228 CYS A N 1
ATOM 1815 C CA . CYS A 1 228 ? -9.140 7.055 32.174 1.00 86.38 228 CYS A CA 1
ATOM 1816 C C . CYS A 1 228 ? -9.059 8.178 33.223 1.00 86.38 228 CYS A C 1
ATOM 1818 O O . CYS A 1 228 ? -9.269 9.360 32.935 1.00 86.38 228 CYS A O 1
ATOM 1820 N N . SER A 1 229 ? -8.725 7.817 34.465 1.00 83.50 229 SER A N 1
ATOM 1821 C CA . SER A 1 229 ? -8.618 8.776 35.572 1.00 83.50 229 SER A CA 1
ATOM 1822 C C . SER A 1 229 ? -7.538 9.834 35.346 1.00 83.50 229 SER A C 1
ATOM 1824 O O . SER A 1 229 ? -7.675 10.954 35.831 1.00 83.50 229 SER A O 1
ATOM 1826 N N . THR A 1 230 ? -6.486 9.497 34.602 1.00 83.00 230 THR A N 1
ATOM 1827 C CA . THR A 1 230 ? -5.395 10.411 34.242 1.00 83.00 230 THR A CA 1
ATOM 1828 C C . THR A 1 230 ? -5.884 11.521 33.316 1.00 83.00 230 THR A C 1
ATOM 1830 O O . THR A 1 230 ? -5.738 12.691 33.665 1.00 83.00 230 THR A O 1
ATOM 1833 N N . LEU A 1 231 ? -6.585 11.191 32.224 1.00 83.25 231 LEU A N 1
ATOM 1834 C CA . LEU A 1 231 ? -7.191 12.192 31.335 1.00 83.25 231 LEU A CA 1
ATOM 1835 C C . LEU A 1 231 ? -8.254 13.043 32.054 1.00 83.25 231 LEU A C 1
ATOM 1837 O O . LEU A 1 231 ? -8.341 14.254 31.839 1.00 83.25 231 LEU A O 1
ATOM 1841 N N . ALA A 1 232 ? -9.033 12.435 32.953 1.00 85.25 232 ALA A N 1
ATOM 1842 C CA . ALA A 1 232 ? -9.982 13.167 33.790 1.00 85.25 232 ALA A CA 1
ATOM 1843 C C . ALA A 1 232 ? -9.291 14.149 34.757 1.00 85.25 232 ALA A C 1
ATOM 1845 O O . ALA A 1 232 ? -9.781 15.262 34.968 1.00 85.25 232 ALA A O 1
ATOM 1846 N N . GLY A 1 233 ? -8.139 13.764 35.314 1.00 82.88 233 GLY A N 1
ATOM 1847 C CA . GLY A 1 233 ? -7.277 14.636 36.112 1.00 82.88 233 GLY A CA 1
ATOM 1848 C C . GLY A 1 233 ? -6.751 15.821 35.301 1.00 82.88 233 GLY A C 1
ATOM 1849 O O . GLY A 1 233 ? -6.916 16.964 35.724 1.00 82.88 233 GLY A O 1
ATOM 1850 N N . SER A 1 234 ? -6.234 15.560 34.097 1.00 80.94 234 SER A N 1
ATOM 1851 C CA . SER A 1 234 ? -5.774 16.590 33.155 1.00 80.94 234 SER A CA 1
ATOM 1852 C C . SER A 1 234 ? -6.871 17.600 32.801 1.00 80.94 234 SER A C 1
ATOM 1854 O O . SER A 1 234 ? -6.626 18.806 32.768 1.00 80.94 234 SER A O 1
ATOM 1856 N N . TYR A 1 235 ? -8.107 17.136 32.589 1.00 83.38 235 TYR A N 1
ATOM 1857 C CA . TYR A 1 235 ? -9.250 18.026 32.371 1.00 83.38 235 TYR A CA 1
ATOM 1858 C C . TYR A 1 235 ? -9.528 18.920 33.589 1.00 83.38 235 TYR A C 1
ATOM 1860 O O . TYR A 1 235 ? -9.734 20.128 33.440 1.00 83.38 235 TYR A O 1
ATOM 1868 N N . ARG A 1 236 ? -9.503 18.341 34.798 1.00 83.81 236 ARG A N 1
ATOM 1869 C CA . ARG A 1 236 ? -9.744 19.066 36.053 1.00 83.81 236 ARG A CA 1
ATOM 1870 C C . ARG A 1 236 ? -8.710 20.157 36.296 1.00 83.81 236 ARG A C 1
ATOM 1872 O O . ARG A 1 236 ? -9.103 21.259 36.666 1.00 83.81 236 ARG A O 1
ATOM 1879 N N . GLU A 1 237 ? -7.427 19.864 36.101 1.00 78.06 237 GLU A N 1
ATOM 1880 C CA . GLU A 1 237 ? -6.343 20.841 36.284 1.00 78.06 237 GLU A CA 1
ATOM 1881 C C . GLU A 1 237 ? -6.557 22.092 35.425 1.00 78.06 237 GLU A C 1
ATOM 1883 O O . GLU A 1 237 ? -6.350 23.206 35.898 1.00 78.06 237 GLU A O 1
ATOM 1888 N N . ARG A 1 238 ? -7.049 21.923 34.191 1.00 76.50 238 ARG A N 1
ATOM 1889 C CA . ARG A 1 238 ? -7.258 23.039 33.263 1.00 76.50 238 ARG A CA 1
ATOM 1890 C C . ARG A 1 238 ? -8.586 23.767 33.448 1.00 76.50 238 ARG A C 1
ATOM 1892 O O . ARG A 1 238 ? -8.631 24.991 33.380 1.00 76.50 238 ARG A O 1
ATOM 1899 N N . ARG A 1 239 ? -9.688 23.028 33.587 1.00 80.69 239 ARG A N 1
ATOM 1900 C CA . ARG A 1 239 ? -11.048 23.602 33.600 1.00 80.69 239 ARG A CA 1
ATOM 1901 C C . ARG A 1 239 ? -11.548 23.913 35.009 1.00 80.69 239 ARG A C 1
ATOM 1903 O O . ARG A 1 239 ? -12.600 24.525 35.146 1.00 80.69 239 ARG A O 1
ATOM 1910 N N . GLY A 1 240 ? -10.853 23.447 36.048 1.00 81.31 240 GLY A N 1
ATOM 1911 C CA . GLY A 1 240 ? -11.300 23.533 37.441 1.00 81.31 240 GLY A CA 1
ATOM 1912 C C . GLY A 1 240 ? -12.492 22.625 37.772 1.00 81.31 240 GLY A C 1
ATOM 1913 O O . GLY A 1 240 ? -12.949 22.606 38.912 1.00 81.31 240 GLY A O 1
ATOM 1914 N N . VAL A 1 241 ? -12.988 21.850 36.800 1.00 81.56 241 VAL A N 1
ATOM 1915 C CA . VAL A 1 241 ? -14.174 20.997 36.933 1.00 81.56 241 VAL A CA 1
ATOM 1916 C C . VAL A 1 241 ? -13.746 19.551 37.135 1.00 81.56 241 VAL A C 1
ATOM 1918 O O . VAL A 1 241 ? -13.014 18.979 36.327 1.00 81.56 241 VAL A O 1
ATOM 1921 N N . LYS A 1 242 ? -14.217 18.938 38.221 1.00 82.94 242 LYS A N 1
ATOM 1922 C CA . LYS A 1 242 ? -13.991 17.519 38.485 1.00 82.94 242 LYS A CA 1
ATOM 1923 C C . LYS A 1 242 ? -14.951 16.688 37.634 1.00 82.94 242 LYS A C 1
ATOM 1925 O O . LYS A 1 242 ? -16.151 16.913 37.672 1.00 82.94 242 LYS A O 1
ATOM 1930 N N . LEU A 1 243 ? -14.415 15.717 36.899 1.00 81.25 243 LEU A N 1
ATOM 1931 C CA . LEU A 1 243 ? -15.211 14.744 36.156 1.00 81.25 243 LEU A CA 1
ATOM 1932 C C . LEU A 1 243 ? -15.672 13.607 37.085 1.00 81.25 243 LEU A C 1
ATOM 1934 O O . LEU A 1 243 ? -14.988 12.591 37.212 1.00 81.25 243 LEU A O 1
ATOM 1938 N N . ASP A 1 244 ? -16.805 13.786 37.769 1.00 75.00 244 ASP A N 1
ATOM 1939 C CA . ASP A 1 244 ? -17.412 12.801 38.681 1.00 75.00 244 ASP A CA 1
ATOM 1940 C C . ASP A 1 244 ? -18.672 12.119 38.092 1.00 75.00 244 ASP A C 1
ATOM 1942 O O . ASP A 1 244 ? -18.839 12.042 36.882 1.00 75.00 244 ASP A O 1
ATOM 1946 N N . ASN A 1 245 ? -19.521 11.483 38.904 1.00 66.25 245 ASN A N 1
ATOM 1947 C CA . ASN A 1 245 ? -20.613 10.647 38.381 1.00 66.25 245 ASN A CA 1
ATOM 1948 C C . ASN A 1 245 ? -21.742 11.426 37.678 1.00 66.25 245 ASN A C 1
ATOM 1950 O O . ASN A 1 245 ? -22.592 10.787 37.039 1.00 66.25 245 ASN A O 1
ATOM 1954 N N . ASP A 1 246 ? -21.750 12.755 37.770 1.00 75.19 246 ASP A N 1
ATOM 1955 C CA . ASP A 1 246 ? -22.788 13.601 37.193 1.00 75.19 246 ASP A CA 1
ATOM 1956 C C . ASP A 1 246 ? -22.626 13.795 35.678 1.00 75.19 246 ASP A C 1
ATOM 1958 O O . ASP A 1 246 ? -21.612 13.454 35.066 1.00 75.19 246 ASP A O 1
ATOM 1962 N N . THR A 1 247 ? -23.693 14.285 35.039 1.00 82.19 247 THR A N 1
ATOM 1963 C CA . THR A 1 247 ? -23.663 14.625 33.610 1.00 82.19 247 THR A CA 1
ATOM 1964 C C . THR A 1 247 ? -23.057 16.013 33.460 1.00 82.19 247 THR A C 1
ATOM 1966 O O . THR A 1 247 ? -23.675 17.001 33.847 1.00 82.19 247 THR A O 1
ATOM 1969 N N . ILE A 1 248 ? -21.853 16.081 32.902 1.00 83.12 248 ILE A N 1
ATOM 1970 C CA . ILE A 1 248 ? -21.099 17.319 32.725 1.00 83.12 248 ILE A CA 1
ATOM 1971 C C . ILE A 1 248 ? -21.145 17.690 31.241 1.00 83.12 248 ILE A C 1
ATOM 1973 O O . ILE A 1 248 ? -20.501 17.011 30.435 1.00 83.12 248 ILE A O 1
ATOM 1977 N N . PRO A 1 249 ? -21.897 18.732 30.845 1.00 83.69 249 PRO A N 1
ATOM 1978 C CA . PRO A 1 249 ? -21.818 19.255 29.489 1.00 83.69 249 PRO A CA 1
ATOM 1979 C C . PRO A 1 249 ? -20.444 19.901 29.285 1.00 83.69 249 PRO A C 1
ATOM 1981 O O . PRO A 1 249 ? -19.993 20.690 30.118 1.00 83.69 249 PRO A O 1
ATOM 1984 N N . MET A 1 250 ? -19.765 19.545 28.197 1.00 84.00 250 MET A N 1
ATOM 1985 C CA . MET A 1 250 ? -18.439 20.082 27.872 1.00 84.00 250 MET A CA 1
ATOM 1986 C C . MET A 1 250 ? -18.528 21.091 26.729 1.00 84.00 250 MET A C 1
ATOM 1988 O O . MET A 1 250 ? -18.063 22.220 26.860 1.00 84.00 250 MET A O 1
ATOM 1992 N N . GLU A 1 251 ? -19.148 20.683 25.624 1.00 84.69 251 GLU A N 1
ATOM 1993 C CA . GLU A 1 251 ? -19.395 21.482 24.421 1.00 84.69 251 GLU A CA 1
ATOM 1994 C C . GLU A 1 251 ? -20.703 21.004 23.763 1.00 84.69 251 GLU A C 1
ATOM 1996 O O . GLU A 1 251 ? -21.310 20.028 24.211 1.00 84.69 251 GLU A O 1
ATOM 2001 N N . ASP A 1 252 ? -21.150 21.675 22.699 1.00 89.88 252 ASP A N 1
ATOM 2002 C CA . ASP A 1 252 ? -22.337 21.235 21.962 1.00 89.88 252 ASP A CA 1
ATOM 2003 C C . ASP A 1 252 ? -22.155 19.808 21.417 1.00 89.88 252 ASP A C 1
ATOM 2005 O O . ASP A 1 252 ? -21.146 19.477 20.790 1.00 89.88 252 ASP A O 1
ATOM 2009 N N . GLY A 1 253 ? -23.118 18.937 21.721 1.00 92.25 253 GLY A N 1
ATOM 2010 C CA . GLY A 1 253 ? -23.067 17.521 21.370 1.00 92.25 253 GLY A CA 1
ATOM 2011 C C . GLY A 1 253 ? -21.986 16.693 22.082 1.00 92.25 253 GLY A C 1
ATOM 2012 O O . GLY A 1 253 ? -21.762 15.556 21.658 1.00 92.25 253 GLY A O 1
ATOM 2013 N N . ILE A 1 254 ? -21.325 17.223 23.123 1.00 94.25 254 ILE A N 1
ATOM 2014 C CA . ILE A 1 254 ? -20.260 16.545 23.881 1.00 94.25 254 ILE A CA 1
ATOM 2015 C C . ILE A 1 254 ? -20.524 16.674 25.380 1.00 94.25 254 ILE A C 1
ATOM 2017 O O . ILE A 1 254 ? -20.560 17.769 25.948 1.00 94.25 254 ILE A O 1
ATOM 2021 N N . GLY A 1 255 ? -20.634 15.533 26.046 1.00 92.31 255 GLY A N 1
ATOM 2022 C CA . GLY A 1 255 ? -20.776 15.463 27.490 1.00 92.31 255 GLY A CA 1
ATOM 2023 C C . GLY A 1 255 ? -19.846 14.439 28.109 1.00 92.31 255 GLY A C 1
ATOM 2024 O O . GLY A 1 255 ? -19.205 13.636 27.434 1.00 92.31 255 GLY A O 1
ATOM 2025 N N . TYR A 1 256 ? -19.812 14.445 29.428 1.00 91.31 256 TYR A N 1
ATOM 2026 C CA . TYR A 1 256 ? -19.215 13.388 30.216 1.00 91.31 256 TYR A CA 1
ATOM 2027 C C . TYR A 1 256 ? -20.232 12.859 31.214 1.00 91.31 256 TYR A C 1
ATOM 2029 O O . TYR A 1 256 ? -20.971 13.631 31.824 1.00 91.31 256 TYR A O 1
ATOM 2037 N N . LYS A 1 257 ? -20.276 11.537 31.375 1.00 90.25 257 LYS A N 1
ATOM 2038 C CA . LYS A 1 257 ? -21.183 10.876 32.308 1.00 90.25 257 LYS A CA 1
ATOM 2039 C C . LYS A 1 257 ? -20.601 9.550 32.767 1.00 90.25 257 LYS A C 1
ATOM 2041 O O . LYS A 1 257 ? -20.294 8.685 31.947 1.00 90.25 257 LYS A O 1
ATOM 2046 N N . ARG A 1 258 ? -20.494 9.355 34.088 1.00 88.19 258 ARG A N 1
ATOM 2047 C CA . ARG A 1 258 ? -20.105 8.071 34.713 1.00 88.19 258 ARG A CA 1
ATOM 2048 C C . ARG A 1 258 ? -18.850 7.442 34.079 1.00 88.19 258 ARG A C 1
ATOM 2050 O O . ARG A 1 258 ? -18.881 6.288 33.649 1.00 88.19 258 ARG A O 1
ATOM 2057 N N . GLY A 1 259 ? -17.764 8.206 33.958 1.00 88.69 259 GLY A N 1
ATOM 2058 C CA . GLY A 1 259 ? -16.495 7.707 33.406 1.00 88.69 259 GLY A CA 1
ATOM 2059 C C . GLY A 1 259 ? -16.431 7.614 31.880 1.00 88.69 259 GLY A C 1
ATOM 2060 O O . GLY A 1 259 ? -15.460 7.072 31.354 1.00 88.69 259 GLY A O 1
ATOM 2061 N N . HIS A 1 260 ? -17.441 8.110 31.165 1.00 92.56 260 HIS A N 1
ATOM 2062 C CA . HIS A 1 260 ? -17.491 8.062 29.708 1.00 92.56 260 HIS A CA 1
ATOM 2063 C C . HIS A 1 260 ? -17.614 9.460 29.117 1.00 92.56 260 HIS A C 1
ATOM 2065 O O . HIS A 1 260 ? -18.422 10.264 29.576 1.00 92.56 260 HIS A O 1
ATOM 2071 N N . LEU A 1 261 ? -16.848 9.708 28.061 1.00 93.44 261 LEU A N 1
ATOM 2072 C CA . LEU A 1 261 ? -17.117 10.764 27.102 1.00 93.44 261 LEU A CA 1
ATOM 2073 C C . LEU A 1 261 ? -18.311 10.317 26.251 1.00 93.44 261 LEU A C 1
ATOM 2075 O O . LEU A 1 261 ? -18.274 9.250 25.635 1.00 93.44 261 LEU A O 1
ATOM 2079 N N . GLU A 1 262 ? -19.373 11.110 26.265 1.00 94.88 262 GLU A N 1
ATOM 2080 C CA . GLU A 1 262 ? -20.597 10.904 25.502 1.00 94.88 262 GLU A CA 1
ATOM 2081 C C . GLU A 1 262 ? -20.602 11.879 24.319 1.00 94.88 262 GLU A C 1
ATOM 2083 O O . GLU A 1 262 ? -20.638 13.096 24.499 1.00 94.88 262 GLU A O 1
ATOM 2088 N N . LEU A 1 263 ? -20.541 11.338 23.103 1.00 96.62 263 LEU A N 1
ATOM 2089 C CA . LEU A 1 263 ? -20.597 12.100 21.860 1.00 96.62 263 LEU A CA 1
ATOM 2090 C C . LEU A 1 263 ? -21.960 11.891 21.208 1.00 96.62 263 LEU A C 1
ATOM 2092 O O . LEU A 1 263 ? -22.390 10.753 21.009 1.00 96.62 263 LEU A O 1
ATOM 2096 N N . SER A 1 264 ? -22.620 12.980 20.833 1.00 96.75 264 SER A N 1
ATOM 2097 C CA . SER A 1 264 ? -23.802 12.925 19.969 1.00 96.75 264 SER A CA 1
ATOM 2098 C C . SER A 1 264 ? -23.489 12.230 18.638 1.00 96.75 264 SER A C 1
ATOM 2100 O O . SER A 1 264 ? -22.326 12.156 18.214 1.00 96.75 264 SER A O 1
ATOM 2102 N N . SER A 1 265 ? -24.531 11.754 17.954 1.00 96.88 265 SER A N 1
ATOM 2103 C CA . SER A 1 265 ? -24.411 11.195 16.604 1.00 96.88 265 SER A CA 1
ATOM 2104 C C . SER A 1 265 ? -23.709 12.173 15.651 1.00 96.88 265 SER A C 1
ATOM 2106 O O . SER A 1 265 ? -22.711 11.813 15.031 1.00 96.88 265 SER A O 1
ATOM 2108 N N . THR A 1 266 ? -24.104 13.453 15.646 1.00 96.94 266 THR A N 1
ATOM 2109 C CA . THR A 1 266 ? -23.478 14.501 14.819 1.00 96.94 266 THR A CA 1
ATOM 2110 C C . THR A 1 266 ? -21.970 14.607 15.043 1.00 96.94 266 THR A C 1
ATOM 2112 O O . THR A 1 266 ? -21.200 14.573 14.084 1.00 96.94 266 THR A O 1
ATOM 2115 N N . VAL A 1 267 ? -21.524 14.690 16.302 1.00 97.31 267 VAL A N 1
ATOM 2116 C CA . VAL A 1 267 ? -20.089 14.794 16.617 1.00 97.31 267 VAL A CA 1
ATOM 2117 C C . VAL A 1 267 ? -19.357 13.509 16.236 1.00 97.31 267 VAL A C 1
ATOM 2119 O O . VAL A 1 267 ? -18.293 13.566 15.624 1.00 97.31 267 VAL A O 1
ATOM 2122 N N . SER A 1 268 ? -19.933 12.345 16.537 1.00 97.12 268 SER A N 1
ATOM 2123 C CA . SER A 1 268 ? -19.311 11.051 16.232 1.00 97.12 268 SER A CA 1
ATOM 2124 C C . SER A 1 268 ? -19.116 10.843 14.729 1.00 97.12 268 SER A C 1
ATOM 2126 O O . SER A 1 268 ? -18.051 10.402 14.303 1.00 97.12 268 SER A O 1
ATOM 2128 N N . LEU A 1 269 ? -20.120 11.197 13.923 1.00 97.56 269 LEU A N 1
ATOM 2129 C CA . LEU A 1 269 ? -20.062 11.107 12.464 1.00 97.56 269 LEU A CA 1
ATOM 2130 C C . LEU A 1 269 ? -19.115 12.152 11.864 1.00 97.56 269 LEU A C 1
ATOM 2132 O O . LEU A 1 269 ? -18.439 11.854 10.879 1.00 97.56 269 LEU A O 1
ATOM 2136 N N . SER A 1 270 ? -18.976 13.327 12.494 1.00 97.19 270 SER A N 1
ATOM 2137 C CA . SER A 1 270 ? -18.033 14.356 12.033 1.00 97.19 270 SER A CA 1
ATOM 2138 C C . SER A 1 270 ? -16.573 13.869 11.994 1.00 97.19 270 SER A C 1
ATOM 2140 O O . SER A 1 270 ? -15.791 14.321 11.158 1.00 97.19 270 SER A O 1
ATOM 2142 N N . LEU A 1 271 ? -16.210 12.886 12.835 1.00 97.69 271 LEU A N 1
ATOM 2143 C CA . LEU A 1 271 ? -14.868 12.285 12.863 1.00 97.69 271 LEU A CA 1
ATOM 2144 C C . LEU A 1 271 ? -14.509 11.562 11.550 1.00 97.69 271 LEU A C 1
ATOM 2146 O O . LEU A 1 271 ? -13.331 11.363 11.262 1.00 97.69 271 LEU A O 1
ATOM 2150 N N . PHE A 1 272 ? -15.509 11.180 10.750 1.00 97.50 272 PHE A N 1
ATOM 2151 C CA . PHE A 1 272 ? -15.340 10.447 9.494 1.00 97.50 272 PHE A CA 1
ATOM 2152 C C . PHE A 1 272 ? -15.368 11.350 8.259 1.00 97.50 272 PHE A C 1
ATOM 2154 O O . PHE A 1 272 ? -15.146 10.850 7.160 1.00 97.50 272 PHE A O 1
ATOM 2161 N N . GLU A 1 273 ? -15.628 12.656 8.388 1.00 96.50 273 GLU A N 1
ATOM 2162 C CA . GLU A 1 273 ? -15.839 13.527 7.221 1.00 96.50 273 GLU A CA 1
ATOM 2163 C C . GLU A 1 273 ? -14.653 13.520 6.258 1.00 96.50 273 GLU A C 1
ATOM 2165 O O . GLU A 1 273 ? -14.846 13.357 5.057 1.00 96.50 273 GLU A O 1
ATOM 2170 N N . LYS A 1 274 ? -13.425 13.616 6.782 1.00 95.75 274 LYS A N 1
ATOM 2171 C CA . LYS A 1 274 ? -12.202 13.616 5.968 1.00 95.75 274 LYS A CA 1
ATOM 2172 C C . LYS A 1 274 ? -12.029 12.317 5.159 1.00 95.75 274 LYS A C 1
ATOM 2174 O O . LYS A 1 274 ? -11.974 12.414 3.932 1.00 95.75 274 LYS A O 1
ATOM 2179 N N . PRO A 1 275 ? -11.959 11.113 5.766 1.00 95.69 275 PRO A N 1
ATOM 2180 C CA . PRO A 1 275 ? -11.825 9.882 4.986 1.00 95.69 275 PRO A CA 1
ATOM 2181 C C . PRO A 1 275 ? -13.033 9.629 4.076 1.00 95.69 275 PRO A C 1
ATOM 2183 O O . PRO A 1 275 ? -12.854 9.248 2.921 1.00 95.69 275 PRO A O 1
ATOM 2186 N N . LYS A 1 276 ? -14.258 9.901 4.550 1.00 96.31 276 LYS A N 1
ATOM 2187 C CA . LYS A 1 276 ? -15.488 9.757 3.761 1.00 96.31 276 LYS A CA 1
ATOM 2188 C C . LYS A 1 276 ? -15.445 10.607 2.494 1.00 96.31 276 LYS A C 1
ATOM 2190 O O . LYS A 1 276 ? -15.712 10.092 1.411 1.00 96.31 276 LYS A O 1
ATOM 2195 N N . HIS A 1 277 ? -15.111 11.889 2.628 1.00 96.12 277 HIS A N 1
ATOM 2196 C CA . HIS A 1 277 ? -15.012 12.818 1.509 1.00 96.12 277 HIS A CA 1
ATOM 2197 C C . HIS A 1 277 ? -13.956 12.356 0.505 1.00 96.12 277 HIS A C 1
ATOM 2199 O O . HIS A 1 277 ? -14.304 12.120 -0.649 1.00 96.12 277 HIS A O 1
ATOM 2205 N N . ASN A 1 278 ? -12.721 12.119 0.961 1.00 96.12 278 ASN A N 1
ATOM 2206 C CA . ASN A 1 278 ? -11.612 11.729 0.091 1.00 96.12 278 ASN A CA 1
ATOM 2207 C C . ASN A 1 278 ? -11.915 10.447 -0.700 1.00 96.12 278 ASN A C 1
ATOM 2209 O O . ASN A 1 278 ? -11.713 10.405 -1.911 1.00 96.12 278 ASN A O 1
ATOM 2213 N N . ILE A 1 279 ? -12.437 9.411 -0.032 1.00 96.00 279 ILE A N 1
ATOM 2214 C CA . ILE A 1 279 ? -12.746 8.127 -0.673 1.00 96.00 279 ILE A CA 1
ATOM 2215 C C . ILE A 1 279 ? -13.897 8.290 -1.670 1.00 96.00 279 ILE A C 1
ATOM 2217 O O . ILE A 1 279 ? -13.770 7.894 -2.826 1.00 96.00 279 ILE A O 1
ATOM 2221 N N . VAL A 1 280 ? -15.020 8.886 -1.260 1.00 96.50 280 VAL A N 1
ATOM 2222 C CA . VAL A 1 280 ? -16.202 9.003 -2.129 1.00 96.50 280 VAL A CA 1
ATOM 2223 C C . VAL A 1 280 ? -15.937 9.922 -3.321 1.00 96.50 280 VAL A C 1
ATOM 2225 O O . VAL A 1 280 ? -16.369 9.616 -4.432 1.00 96.50 280 VAL A O 1
ATOM 2228 N N . GLU A 1 281 ? -15.236 11.036 -3.118 1.00 96.38 281 GLU A N 1
ATOM 2229 C CA . GLU A 1 281 ? -14.853 11.948 -4.195 1.00 96.38 281 GLU A CA 1
ATOM 2230 C C . GLU A 1 281 ? -13.919 11.255 -5.191 1.00 96.38 281 GLU A C 1
ATOM 2232 O O . GLU A 1 281 ? -14.186 11.272 -6.397 1.00 96.38 281 GLU A O 1
ATOM 2237 N N . PHE A 1 282 ? -12.893 10.554 -4.700 1.00 96.06 282 PHE A N 1
ATOM 2238 C CA . PHE A 1 282 ? -11.991 9.788 -5.553 1.00 96.06 282 PHE A CA 1
ATOM 2239 C C . PHE A 1 282 ? -12.745 8.749 -6.394 1.00 96.06 282 PHE A C 1
ATOM 2241 O O . PHE A 1 282 ? -12.581 8.696 -7.616 1.00 96.06 282 PHE A O 1
ATOM 2248 N N . LEU A 1 283 ? -13.621 7.962 -5.761 1.00 95.56 283 LEU A N 1
ATOM 2249 C CA . LEU A 1 283 ? -14.429 6.950 -6.440 1.00 95.56 283 LEU A CA 1
ATOM 2250 C C . LEU A 1 283 ? -15.330 7.560 -7.523 1.00 95.56 283 LEU A C 1
ATOM 2252 O O . LEU A 1 283 ? -15.395 7.045 -8.644 1.00 95.56 283 LEU A O 1
ATOM 2256 N N . LYS A 1 284 ? -15.971 8.695 -7.215 1.00 94.19 284 LYS A N 1
ATOM 2257 C CA . LYS A 1 284 ? -16.808 9.436 -8.164 1.00 94.19 284 LYS A CA 1
ATOM 2258 C C . LYS A 1 284 ? -16.013 9.883 -9.384 1.00 94.19 284 LYS A C 1
ATOM 2260 O O . LYS A 1 284 ? -16.403 9.565 -10.507 1.00 94.19 284 LYS A O 1
ATOM 2265 N N . HIS A 1 285 ? -14.906 10.591 -9.175 1.00 94.12 285 HIS A N 1
ATOM 2266 C CA . HIS A 1 285 ? -14.127 11.165 -10.271 1.00 94.12 285 HIS A CA 1
ATOM 2267 C C . HIS A 1 285 ? -13.404 10.115 -11.107 1.00 94.12 285 HIS A C 1
ATOM 2269 O O . HIS A 1 285 ? -13.381 10.228 -12.333 1.00 94.12 285 HIS A O 1
ATOM 2275 N N . LYS A 1 286 ? -12.822 9.095 -10.468 1.00 92.69 286 LYS A N 1
ATOM 2276 C CA . LYS A 1 286 ? -12.060 8.064 -11.172 1.00 92.69 286 LYS A CA 1
ATOM 2277 C C . LYS A 1 286 ? -12.983 7.073 -11.872 1.00 92.69 286 LYS A C 1
ATOM 2279 O O . LYS A 1 286 ? -12.778 6.836 -13.058 1.00 92.69 286 LYS A O 1
ATOM 2284 N N . TYR A 1 287 ? -13.997 6.537 -11.192 1.00 93.44 287 TYR A N 1
ATOM 2285 C CA . TYR A 1 287 ? -14.762 5.389 -11.691 1.00 93.44 287 TYR A CA 1
ATOM 2286 C C . TYR A 1 287 ? -16.186 5.747 -12.113 1.00 93.44 287 TYR A C 1
ATOM 2288 O O . TYR A 1 287 ? -16.584 5.425 -13.231 1.00 93.44 287 TYR A O 1
ATOM 2296 N N . PHE A 1 288 ? -16.958 6.433 -11.266 1.00 90.94 288 PHE A N 1
ATOM 2297 C CA . PHE A 1 288 ? -18.403 6.572 -11.501 1.00 90.94 288 PHE A CA 1
ATOM 2298 C C . PHE A 1 288 ? -18.735 7.536 -12.647 1.00 90.94 288 PHE A C 1
ATOM 2300 O O . PHE A 1 288 ? -19.607 7.246 -13.467 1.00 90.94 288 PHE A O 1
ATOM 2307 N N . LEU A 1 289 ? -18.000 8.646 -12.769 1.00 88.81 289 LEU A N 1
ATOM 2308 C CA . LEU A 1 289 ? -18.115 9.551 -13.922 1.00 88.81 289 LEU A CA 1
ATOM 2309 C C . LEU A 1 289 ? -17.595 8.915 -15.221 1.00 88.81 289 LEU A C 1
ATOM 2311 O O . LEU A 1 289 ? -18.033 9.281 -16.307 1.00 88.81 289 LEU A O 1
ATOM 2315 N N . ASN A 1 290 ? -16.719 7.916 -15.110 1.00 88.06 290 ASN A N 1
ATOM 2316 C CA . ASN A 1 290 ? -16.144 7.173 -16.229 1.00 88.06 290 ASN A CA 1
ATOM 2317 C C . ASN A 1 290 ? -16.813 5.799 -16.410 1.00 88.06 290 ASN A C 1
ATOM 2319 O O . ASN A 1 290 ? -16.181 4.849 -16.872 1.00 88.06 290 ASN A O 1
ATOM 2323 N N . ARG A 1 291 ? -18.105 5.682 -16.070 1.00 81.81 291 ARG A N 1
ATOM 2324 C CA . ARG A 1 291 ? -18.876 4.427 -16.160 1.00 81.81 291 ARG A CA 1
ATOM 2325 C C . ARG A 1 291 ? -18.805 3.746 -17.526 1.00 81.81 291 ARG A C 1
ATOM 2327 O O . ARG A 1 291 ? -18.778 2.529 -17.580 1.00 81.81 291 ARG A O 1
ATOM 2334 N N . ASN A 1 292 ? -18.705 4.510 -18.614 1.00 81.19 292 ASN A N 1
ATOM 2335 C CA . ASN A 1 292 ? -18.605 3.957 -19.970 1.00 81.19 292 ASN A CA 1
ATOM 2336 C C . ASN A 1 292 ? -17.271 3.233 -20.232 1.00 81.19 292 ASN A C 1
ATOM 2338 O O . ASN A 1 292 ? -17.164 2.495 -21.205 1.00 81.19 292 ASN A O 1
ATOM 2342 N N . ILE A 1 293 ? -16.255 3.480 -19.401 1.00 80.00 293 ILE A N 1
ATOM 2343 C CA . ILE A 1 293 ? -14.937 2.845 -19.485 1.00 80.00 293 ILE A CA 1
ATOM 2344 C C . ILE A 1 293 ? -14.924 1.592 -18.612 1.00 80.00 293 ILE A C 1
ATOM 2346 O O . ILE A 1 293 ? -14.525 0.520 -19.063 1.00 80.00 293 ILE A O 1
ATOM 2350 N N . TYR A 1 294 ? -15.374 1.727 -17.363 1.00 83.81 294 TYR A N 1
ATOM 2351 C CA . TYR A 1 294 ? -15.224 0.662 -16.376 1.00 83.81 294 TYR A CA 1
ATOM 2352 C C . TYR A 1 294 ? -16.406 -0.296 -16.321 1.00 83.81 294 TYR A C 1
ATOM 2354 O O . TYR A 1 294 ? -16.160 -1.488 -16.214 1.00 83.81 294 TYR A O 1
ATOM 2362 N N . ASP A 1 295 ? -17.645 0.189 -16.437 1.00 88.94 295 ASP A N 1
ATOM 2363 C CA . ASP A 1 295 ? -18.872 -0.625 -16.417 1.00 88.94 295 ASP A CA 1
ATOM 2364 C C . ASP A 1 295 ? -18.886 -1.655 -15.268 1.00 88.94 295 ASP A C 1
ATOM 2366 O O . ASP A 1 295 ? -18.863 -2.863 -15.484 1.00 88.94 295 ASP A O 1
ATOM 2370 N N . LEU A 1 296 ? -18.779 -1.159 -14.030 1.00 91.25 296 LEU A N 1
ATOM 2371 C CA . LEU A 1 296 ? -18.621 -1.983 -12.827 1.00 91.25 296 LEU A CA 1
ATOM 2372 C C . LEU A 1 296 ? -19.945 -2.643 -12.417 1.00 91.25 296 LEU A C 1
ATOM 2374 O O . LEU A 1 296 ? -20.952 -1.956 -12.280 1.00 91.25 296 LEU A O 1
ATOM 2378 N N . ASP A 1 297 ? -19.912 -3.934 -12.089 1.00 90.31 297 ASP A N 1
ATOM 2379 C CA . ASP A 1 297 ? -21.051 -4.664 -11.517 1.00 90.31 297 ASP A CA 1
ATOM 2380 C C . ASP A 1 297 ? -21.120 -4.519 -9.988 1.00 90.31 297 ASP A C 1
ATOM 2382 O O . ASP A 1 297 ? -22.197 -4.484 -9.384 1.00 90.31 297 ASP A O 1
ATOM 2386 N N . ALA A 1 298 ? -19.955 -4.462 -9.335 1.00 91.62 298 ALA A N 1
ATOM 2387 C CA . ALA A 1 298 ? -19.862 -4.477 -7.880 1.00 91.62 298 ALA A CA 1
ATOM 2388 C C . ALA A 1 298 ? -18.703 -3.640 -7.324 1.00 91.62 298 ALA A C 1
ATOM 2390 O O . ALA A 1 298 ? -17.682 -3.429 -7.977 1.00 91.62 298 ALA A O 1
ATOM 2391 N N . ILE A 1 299 ? -18.845 -3.224 -6.067 1.00 93.88 299 ILE A N 1
ATOM 2392 C CA . ILE A 1 299 ? -17.776 -2.699 -5.216 1.00 93.88 299 ILE A CA 1
ATOM 2393 C C . ILE A 1 299 ? -17.622 -3.656 -4.041 1.00 93.88 299 ILE A C 1
ATOM 2395 O O . ILE A 1 299 ? -18.576 -3.887 -3.302 1.00 93.88 299 ILE A O 1
ATOM 2399 N N . ILE A 1 300 ? -16.423 -4.190 -3.850 1.00 93.69 300 ILE A N 1
ATOM 2400 C CA . ILE A 1 300 ? -16.088 -5.063 -2.732 1.00 93.69 300 ILE A CA 1
ATOM 2401 C C . ILE A 1 300 ? -15.221 -4.274 -1.758 1.00 93.69 300 ILE A C 1
ATOM 2403 O O . ILE A 1 300 ? -14.112 -3.864 -2.097 1.00 93.69 300 ILE A O 1
ATOM 2407 N N . MET A 1 301 ? -15.727 -4.057 -0.550 1.00 94.62 301 MET A N 1
ATOM 2408 C CA . MET A 1 301 ? -15.034 -3.320 0.499 1.00 94.62 301 MET A CA 1
ATOM 2409 C C . MET A 1 301 ? -14.374 -4.293 1.478 1.00 94.62 301 MET A C 1
ATOM 2411 O O . MET A 1 301 ? -15.051 -5.119 2.093 1.00 94.62 301 MET A O 1
ATOM 2415 N N . VAL A 1 302 ? -13.054 -4.193 1.618 1.00 94.44 302 VAL A N 1
ATOM 2416 C CA . VAL A 1 302 ? -12.227 -5.044 2.490 1.00 94.44 302 VAL A CA 1
ATOM 2417 C C . VAL A 1 302 ? -11.381 -4.191 3.436 1.00 94.44 302 VAL A C 1
ATOM 2419 O O . VAL A 1 302 ? -11.458 -2.965 3.410 1.00 94.44 302 VAL A O 1
ATOM 2422 N N . GLY A 1 303 ? -10.629 -4.826 4.332 1.00 92.56 303 GLY A N 1
ATOM 2423 C CA . GLY A 1 303 ? -9.822 -4.132 5.332 1.00 92.56 303 GLY A CA 1
ATOM 2424 C C . GLY A 1 303 ? -10.616 -3.774 6.589 1.00 92.56 303 GLY A C 1
ATOM 2425 O O . GLY A 1 303 ? -11.849 -3.737 6.604 1.00 92.56 303 GLY A O 1
ATOM 2426 N N . GLY A 1 304 ? -9.909 -3.547 7.698 1.00 90.56 304 GLY A N 1
ATOM 2427 C CA . GLY A 1 304 ? -10.534 -3.350 9.011 1.00 90.56 304 GLY A CA 1
ATOM 2428 C C . GLY A 1 304 ? -11.436 -2.115 9.102 1.00 90.56 304 GLY A C 1
ATOM 2429 O O . GLY A 1 304 ? -12.425 -2.139 9.835 1.00 90.56 304 GLY A O 1
ATOM 2430 N N . PHE A 1 305 ? -11.134 -1.055 8.348 1.00 93.12 305 PHE A N 1
ATOM 2431 C CA . PHE A 1 305 ? -11.919 0.179 8.360 1.00 93.12 305 PHE A CA 1
ATOM 2432 C C . PHE A 1 305 ? -13.207 0.061 7.532 1.00 93.12 305 PHE A C 1
ATOM 2434 O O . PHE A 1 305 ? -14.201 0.712 7.856 1.00 93.12 305 PHE A O 1
ATOM 2441 N N . SER A 1 306 ? -13.252 -0.844 6.547 1.00 92.81 306 SER A N 1
ATOM 2442 C CA . SER A 1 306 ? -14.476 -1.116 5.777 1.00 92.81 306 SER A CA 1
ATOM 2443 C C . SER A 1 306 ? -15.608 -1.737 6.598 1.00 92.81 306 SER A C 1
ATOM 2445 O O . SER A 1 306 ? -16.758 -1.694 6.166 1.00 92.81 306 SER A O 1
ATOM 2447 N N . ALA A 1 307 ? -15.306 -2.286 7.781 1.00 89.44 307 ALA A N 1
ATOM 2448 C CA . ALA A 1 307 ? -16.309 -2.795 8.713 1.00 89.44 307 ALA A CA 1
ATOM 2449 C C . ALA A 1 307 ? -17.154 -1.676 9.356 1.00 89.44 307 ALA A C 1
ATOM 2451 O O . ALA A 1 307 ? -18.163 -1.964 9.992 1.00 89.44 307 ALA A O 1
ATOM 2452 N N . SER A 1 308 ? -16.748 -0.409 9.216 1.00 92.75 308 SER A N 1
ATOM 2453 C CA . SER A 1 308 ? -17.531 0.734 9.682 1.00 92.75 308 SER A CA 1
ATOM 2454 C C . SER A 1 308 ? -18.786 0.918 8.829 1.00 92.75 308 SER A C 1
ATOM 2456 O O . SER A 1 308 ? -18.696 1.184 7.627 1.00 92.75 308 SER A O 1
ATOM 2458 N N . GLU A 1 309 ? -19.958 0.876 9.466 1.00 92.94 309 GLU A N 1
ATOM 2459 C CA . GLU A 1 309 ? -21.233 1.125 8.782 1.00 92.94 309 GLU A CA 1
ATOM 2460 C C . GLU A 1 309 ? -21.286 2.536 8.173 1.00 92.94 309 GLU A C 1
ATOM 2462 O O . GLU A 1 309 ? -21.835 2.725 7.092 1.00 92.94 309 GLU A O 1
ATOM 2467 N N . VAL A 1 310 ? -20.619 3.516 8.797 1.00 95.75 310 VAL A N 1
ATOM 2468 C CA . VAL A 1 310 ? -20.496 4.886 8.271 1.00 95.75 310 VAL A CA 1
ATOM 2469 C C . VAL A 1 310 ? -19.840 4.895 6.889 1.00 95.75 310 VAL A C 1
ATOM 2471 O O . VAL A 1 310 ? -20.343 5.536 5.966 1.00 95.75 310 VAL A O 1
ATOM 2474 N N . MET A 1 311 ? -18.733 4.164 6.728 1.00 95.31 311 MET A N 1
ATOM 2475 C CA . MET A 1 311 ? -18.019 4.087 5.452 1.00 95.31 311 MET A CA 1
ATOM 2476 C C . MET A 1 311 ? -18.800 3.288 4.411 1.00 95.31 311 MET A C 1
ATOM 2478 O O . MET A 1 311 ? -18.876 3.693 3.250 1.00 95.31 311 MET A O 1
ATOM 2482 N N . LYS A 1 312 ? -19.413 2.178 4.827 1.00 93.38 312 LYS A N 1
ATOM 2483 C CA . LYS A 1 312 ? -20.228 1.328 3.956 1.00 93.38 312 LYS A CA 1
ATOM 2484 C C . LYS A 1 312 ? -21.425 2.084 3.383 1.00 93.38 312 LYS A C 1
ATOM 2486 O O . LYS A 1 312 ? -21.644 2.057 2.171 1.00 93.38 312 LYS A O 1
ATOM 2491 N N . GLU A 1 313 ? -22.174 2.791 4.225 1.00 95.25 313 GLU A N 1
ATOM 2492 C CA . GLU A 1 313 ? -23.331 3.573 3.784 1.00 95.25 313 GLU A CA 1
ATOM 2493 C C . GLU A 1 313 ? -22.917 4.782 2.942 1.00 95.25 313 GLU A C 1
ATOM 2495 O O . GLU A 1 313 ? -23.583 5.089 1.955 1.00 95.25 313 GLU A O 1
ATOM 2500 N N . ALA A 1 314 ? -21.777 5.417 3.231 1.00 96.00 314 ALA A N 1
ATOM 2501 C CA . ALA A 1 314 ? -21.265 6.494 2.387 1.00 96.00 314 ALA A CA 1
ATOM 2502 C C . ALA A 1 314 ? -20.958 6.033 0.950 1.00 96.00 314 ALA A C 1
ATOM 2504 O O . ALA A 1 314 ? -21.299 6.731 -0.008 1.00 96.00 314 ALA A O 1
ATOM 2505 N N . VAL A 1 315 ? -20.347 4.853 0.785 1.00 96.31 315 VAL A N 1
ATOM 2506 C CA . VAL A 1 315 ? -20.058 4.286 -0.543 1.00 96.31 315 VAL A CA 1
ATOM 2507 C C . VAL A 1 315 ? -21.343 3.829 -1.238 1.00 96.31 315 VAL A C 1
ATOM 2509 O O . VAL A 1 315 ? -21.536 4.151 -2.408 1.00 96.31 315 VAL A O 1
ATOM 2512 N N . LYS A 1 316 ? -22.265 3.158 -0.532 1.00 94.88 316 LYS A N 1
ATOM 2513 C CA . LYS A 1 316 ? -23.584 2.771 -1.077 1.00 94.88 316 LYS A CA 1
ATOM 2514 C C . LYS A 1 316 ? -24.397 3.970 -1.560 1.00 94.88 316 LYS A C 1
ATOM 2516 O O . LYS A 1 316 ? -24.937 3.943 -2.668 1.00 94.88 316 LYS A O 1
ATOM 2521 N N . ALA A 1 317 ? -24.454 5.035 -0.763 1.00 94.81 317 ALA A N 1
ATOM 2522 C CA . ALA A 1 317 ? -25.144 6.269 -1.126 1.00 94.81 317 ALA A CA 1
ATOM 2523 C C . ALA A 1 317 ? -24.549 6.899 -2.396 1.00 94.81 317 ALA A C 1
ATOM 2525 O O . ALA A 1 317 ? -25.272 7.479 -3.201 1.00 94.81 317 ALA A O 1
ATOM 2526 N N . ALA A 1 318 ? -23.240 6.746 -2.622 1.00 94.38 318 ALA A N 1
ATOM 2527 C CA . ALA A 1 318 ? -22.577 7.268 -3.813 1.00 94.38 318 ALA A CA 1
ATOM 2528 C C . ALA A 1 318 ? -22.931 6.520 -5.113 1.00 94.38 318 ALA A C 1
ATOM 2530 O O . ALA A 1 318 ? -22.686 7.072 -6.186 1.00 94.38 318 ALA A O 1
ATOM 2531 N N . VAL A 1 319 ? -23.507 5.312 -5.031 1.00 92.69 319 VAL A N 1
ATOM 2532 C CA . VAL A 1 319 ? -23.801 4.445 -6.191 1.00 92.69 319 VAL A CA 1
ATOM 2533 C C . VAL A 1 319 ? -25.256 3.971 -6.281 1.00 92.69 319 VAL A C 1
ATOM 2535 O O . VAL A 1 319 ? -25.567 3.112 -7.103 1.00 92.69 319 VAL A O 1
ATOM 2538 N N . THR A 1 320 ? -26.160 4.530 -5.469 1.00 88.25 320 THR A N 1
ATOM 2539 C CA . THR A 1 320 ? -27.552 4.050 -5.322 1.00 88.25 320 THR A CA 1
ATOM 2540 C C . THR A 1 320 ? -28.307 3.940 -6.655 1.00 88.25 320 THR A C 1
ATOM 2542 O O . THR A 1 320 ? -29.008 2.955 -6.874 1.00 88.25 320 THR A O 1
ATOM 2545 N N . ASP A 1 321 ? -28.084 4.871 -7.586 1.00 86.56 321 ASP A N 1
ATOM 2546 C CA . ASP A 1 321 ? -28.774 4.910 -8.887 1.00 86.56 321 ASP A CA 1
ATOM 2547 C C . ASP A 1 321 ? -27.947 4.328 -10.047 1.00 86.56 321 ASP A C 1
ATOM 2549 O O . ASP A 1 321 ? -28.275 4.516 -11.220 1.00 86.56 321 ASP A O 1
ATOM 2553 N N . MET A 1 322 ? -26.842 3.641 -9.742 1.00 87.81 322 MET A N 1
ATOM 2554 C CA . MET A 1 322 ? -25.895 3.154 -10.754 1.00 87.81 322 MET A CA 1
ATOM 2555 C C . MET A 1 322 ? -26.029 1.659 -11.049 1.00 87.81 322 MET A C 1
ATOM 2557 O O . MET A 1 322 ? -25.362 1.165 -11.949 1.00 87.81 322 MET A O 1
ATOM 2561 N N . GLY A 1 323 ? -26.864 0.931 -10.300 1.00 85.00 323 GLY A N 1
ATOM 2562 C CA . GLY A 1 323 ? -26.989 -0.527 -10.432 1.00 85.00 323 GLY A CA 1
ATOM 2563 C C . GLY A 1 323 ? -25.785 -1.315 -9.898 1.00 85.00 323 GLY A C 1
ATOM 2564 O O . GLY A 1 323 ? -25.753 -2.531 -10.044 1.00 85.00 323 GLY A O 1
ATOM 2565 N N . ILE A 1 324 ? -24.829 -0.638 -9.252 1.00 88.94 324 ILE A N 1
ATOM 2566 C CA . ILE A 1 324 ? -23.619 -1.235 -8.680 1.00 88.94 324 ILE A CA 1
ATOM 2567 C C . ILE A 1 324 ? -23.930 -1.781 -7.285 1.00 88.94 324 ILE A C 1
ATOM 2569 O O . ILE A 1 324 ? -24.449 -1.063 -6.425 1.00 88.94 324 ILE A O 1
ATOM 2573 N N . ILE A 1 325 ? -23.576 -3.039 -7.029 1.00 88.94 325 ILE A N 1
ATOM 2574 C CA . ILE A 1 325 ? -23.785 -3.674 -5.720 1.00 88.94 325 ILE A CA 1
ATOM 2575 C C . ILE A 1 325 ? -22.574 -3.414 -4.817 1.00 88.94 325 ILE A C 1
ATOM 2577 O O . ILE A 1 325 ? -21.448 -3.711 -5.198 1.00 88.94 325 ILE A O 1
ATOM 2581 N N . VAL A 1 326 ? -22.789 -2.917 -3.596 1.00 91.31 326 VAL A N 1
ATOM 2582 C CA . VAL A 1 326 ? -21.720 -2.783 -2.587 1.00 91.31 326 VAL A CA 1
ATOM 2583 C C . VAL A 1 326 ? -21.735 -3.981 -1.643 1.00 91.31 326 VAL A C 1
ATOM 2585 O O . VAL A 1 326 ? -22.760 -4.280 -1.025 1.00 91.31 326 VAL A O 1
ATOM 2588 N N . ILE A 1 327 ? -20.592 -4.650 -1.522 1.00 88.81 327 ILE A N 1
ATOM 2589 C CA . ILE A 1 327 ? -20.420 -5.920 -0.821 1.00 88.81 327 ILE A CA 1
ATOM 2590 C C . ILE A 1 327 ? -19.296 -5.773 0.206 1.00 88.81 327 ILE A C 1
ATOM 2592 O O . ILE A 1 327 ? -18.205 -5.319 -0.126 1.00 88.81 327 ILE A O 1
ATOM 2596 N N . ASN A 1 328 ? -19.533 -6.224 1.434 1.00 88.50 328 ASN A N 1
ATOM 2597 C CA . ASN A 1 328 ? -18.470 -6.538 2.386 1.00 88.50 328 ASN A CA 1
ATOM 2598 C C . ASN A 1 328 ? -18.457 -8.062 2.563 1.00 88.50 328 ASN A C 1
ATOM 2600 O O . ASN A 1 328 ? -19.531 -8.627 2.788 1.00 88.50 328 ASN A O 1
ATOM 2604 N N . PRO A 1 329 ? -17.300 -8.738 2.473 1.00 86.62 329 PRO A N 1
ATOM 2605 C CA . PRO A 1 329 ? -17.206 -10.137 2.874 1.00 86.62 329 PRO A CA 1
ATOM 2606 C C . PRO A 1 329 ? -17.449 -10.285 4.383 1.00 86.62 329 PRO A C 1
ATOM 2608 O O . PRO A 1 329 ? -17.328 -9.306 5.117 1.00 86.62 329 PRO A O 1
ATOM 2611 N N . ASP A 1 330 ? -17.725 -11.508 4.846 1.00 81.38 330 ASP A N 1
ATOM 2612 C CA . ASP A 1 330 ? -18.007 -11.791 6.265 1.00 81.38 330 ASP A CA 1
ATOM 2613 C C . ASP A 1 330 ? -16.884 -11.308 7.205 1.00 81.38 330 ASP A C 1
ATOM 2615 O O . ASP A 1 330 ? -17.150 -10.703 8.240 1.00 81.38 330 ASP A O 1
ATOM 2619 N N . ASP A 1 331 ? -15.621 -11.504 6.802 1.00 86.06 331 ASP A N 1
ATOM 2620 C CA . ASP A 1 331 ? -14.430 -11.051 7.532 1.00 86.06 331 ASP A CA 1
ATOM 2621 C C . ASP A 1 331 ? -13.573 -10.109 6.661 1.00 86.06 331 ASP A C 1
ATOM 2623 O O . ASP A 1 331 ? -12.539 -10.531 6.123 1.00 86.06 331 ASP A O 1
ATOM 2627 N N . PRO A 1 332 ? -13.937 -8.824 6.505 1.00 89.88 332 PRO A N 1
ATOM 2628 C CA . PRO A 1 332 ? -13.211 -7.915 5.616 1.00 89.88 332 PRO A CA 1
ATOM 2629 C C . PRO A 1 332 ? -11.767 -7.685 6.063 1.00 89.88 332 PRO A C 1
ATOM 2631 O O . PRO A 1 332 ? -10.878 -7.555 5.225 1.00 89.88 332 PRO A O 1
ATOM 2634 N N . ILE A 1 333 ? -11.506 -7.726 7.372 1.00 89.69 333 ILE A N 1
ATOM 2635 C CA . ILE A 1 333 ? -10.158 -7.602 7.942 1.00 89.69 333 ILE A CA 1
ATOM 2636 C C . ILE A 1 333 ? -9.248 -8.799 7.618 1.00 89.69 333 ILE A C 1
ATOM 2638 O O . ILE A 1 333 ? -8.031 -8.654 7.618 1.00 89.69 333 ILE A O 1
ATOM 2642 N N . LEU A 1 334 ? -9.817 -9.978 7.338 1.00 92.44 334 LEU A N 1
ATOM 2643 C CA . LEU A 1 334 ? -9.051 -11.191 7.031 1.00 92.44 334 LEU A CA 1
ATOM 2644 C C . LEU A 1 334 ? -8.922 -11.454 5.527 1.00 92.44 334 LEU A C 1
ATOM 2646 O O . LEU A 1 334 ? -8.195 -12.371 5.150 1.00 92.44 334 LEU A O 1
ATOM 2650 N N . ALA A 1 335 ? -9.604 -10.685 4.673 1.00 93.12 335 ALA A N 1
ATOM 2651 C CA . ALA A 1 335 ? -9.647 -10.920 3.229 1.00 93.12 335 ALA A CA 1
ATOM 2652 C C . ALA A 1 335 ? -8.246 -10.944 2.594 1.00 93.12 335 ALA A C 1
ATOM 2654 O O . ALA A 1 335 ? -7.938 -11.856 1.830 1.00 93.12 335 ALA A O 1
ATOM 2655 N N . VAL A 1 336 ? -7.384 -9.999 2.978 1.00 93.62 336 VAL A N 1
ATOM 2656 C CA . VAL A 1 336 ? -5.984 -9.909 2.534 1.00 93.62 336 VAL A CA 1
ATOM 2657 C C . VAL A 1 336 ? -5.194 -11.158 2.936 1.00 93.62 336 VAL A C 1
ATOM 2659 O O . VAL A 1 336 ? -4.616 -11.830 2.089 1.00 93.62 336 VAL A O 1
ATOM 2662 N N . VAL A 1 337 ? -5.218 -11.542 4.218 1.00 93.31 337 VAL A N 1
ATOM 2663 C CA . VAL A 1 337 ? -4.419 -12.676 4.723 1.00 93.31 337 VAL A CA 1
ATOM 2664 C C . VAL A 1 337 ? -4.932 -14.018 4.190 1.00 93.31 337 VAL A C 1
ATOM 2666 O O . VAL A 1 337 ? -4.135 -14.857 3.773 1.00 93.31 337 VAL A O 1
ATOM 2669 N N . LYS A 1 338 ? -6.256 -14.225 4.134 1.00 93.19 338 LYS A N 1
ATOM 2670 C CA . LYS A 1 338 ? -6.854 -15.416 3.500 1.00 93.19 338 LYS A CA 1
ATOM 2671 C C . LYS A 1 338 ? -6.504 -15.461 2.006 1.00 93.19 338 LYS A C 1
ATOM 2673 O O . LYS A 1 338 ? -6.173 -16.518 1.475 1.00 93.19 338 LYS A O 1
ATOM 2678 N N . GLY A 1 339 ? -6.515 -14.306 1.350 1.00 92.81 339 GLY A N 1
ATOM 2679 C CA . GLY A 1 339 ? -6.080 -14.126 -0.029 1.00 92.81 339 GLY A CA 1
ATOM 2680 C C . GLY A 1 339 ? -4.609 -14.439 -0.267 1.00 92.81 339 GLY A C 1
ATOM 2681 O O . GLY A 1 339 ? -4.272 -15.046 -1.279 1.00 92.81 339 GLY A O 1
ATOM 2682 N N . ALA A 1 340 ? -3.734 -14.084 0.673 1.00 93.62 340 ALA A N 1
ATOM 2683 C CA . ALA A 1 340 ? -2.299 -14.333 0.592 1.00 93.62 340 ALA A CA 1
ATOM 2684 C C . ALA A 1 340 ? -1.982 -15.834 0.584 1.00 93.62 340 ALA A C 1
ATOM 2686 O O . ALA A 1 340 ? -1.106 -16.277 -0.158 1.00 93.62 340 ALA A O 1
ATOM 2687 N N . VAL A 1 341 ? -2.749 -16.632 1.336 1.00 92.44 341 VAL A N 1
ATOM 2688 C CA . VAL A 1 341 ? -2.665 -18.100 1.285 1.00 92.44 341 VAL A CA 1
ATOM 2689 C C . VAL A 1 341 ? -3.022 -18.610 -0.114 1.00 92.44 341 VAL A C 1
ATOM 2691 O O . VAL A 1 341 ? -2.277 -19.397 -0.694 1.00 92.44 341 VAL A O 1
ATOM 2694 N N . LEU A 1 342 ? -4.124 -18.123 -0.699 1.00 91.25 342 LEU A N 1
ATOM 2695 C CA . LEU A 1 342 ? -4.529 -18.498 -2.061 1.00 91.25 342 LEU A CA 1
ATOM 2696 C C . LEU A 1 342 ? -3.495 -18.061 -3.109 1.00 91.25 342 LEU A C 1
ATOM 2698 O 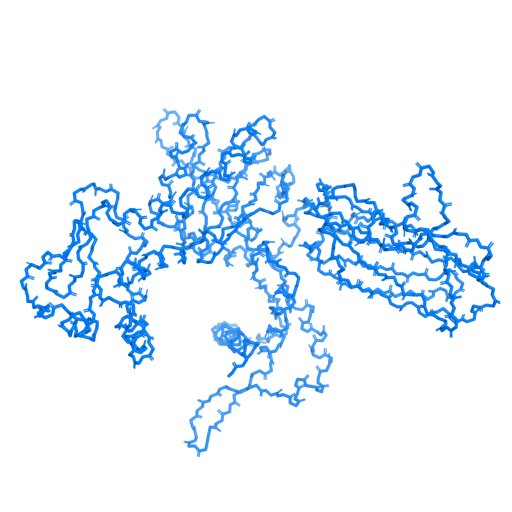O . LEU A 1 342 ? -3.207 -18.811 -4.041 1.00 91.25 342 LEU A O 1
ATOM 2702 N N . TYR A 1 343 ? -2.902 -16.881 -2.933 1.00 90.38 343 TYR A N 1
ATOM 2703 C CA . TYR A 1 343 ? -1.851 -16.354 -3.800 1.00 90.38 343 TYR A CA 1
ATOM 2704 C C . TYR A 1 343 ? -0.594 -17.230 -3.764 1.00 90.38 343 TYR A C 1
ATOM 2706 O O . TYR A 1 343 ? -0.028 -17.530 -4.814 1.00 90.38 343 TYR A O 1
ATOM 2714 N N . GLY A 1 344 ? -0.201 -17.712 -2.579 1.00 90.31 344 GLY A N 1
ATOM 2715 C CA . GLY A 1 344 ? 0.905 -18.662 -2.423 1.00 90.31 344 GLY A CA 1
ATOM 2716 C C . GLY A 1 344 ? 0.696 -19.969 -3.198 1.00 90.31 344 GLY A C 1
ATOM 2717 O O . GLY A 1 344 ? 1.656 -20.534 -3.714 1.00 90.31 344 GLY A O 1
ATOM 2718 N N . HIS A 1 345 ? -0.555 -20.419 -3.348 1.00 88.62 345 HIS A N 1
ATOM 2719 C CA . HIS A 1 345 ? -0.893 -21.595 -4.156 1.00 88.62 345 HIS A CA 1
ATOM 2720 C C . HIS A 1 345 ? -1.017 -21.306 -5.659 1.00 88.62 345 HIS A C 1
ATOM 2722 O O . HIS A 1 345 ? -0.744 -22.191 -6.469 1.00 88.62 345 HIS A O 1
ATOM 2728 N N . ASN A 1 346 ? -1.439 -20.100 -6.053 1.00 85.19 346 ASN A N 1
ATOM 2729 C CA . ASN A 1 346 ? -1.606 -19.726 -7.457 1.00 85.19 346 ASN A CA 1
ATOM 2730 C C . ASN A 1 346 ? -1.286 -18.244 -7.707 1.00 85.19 346 ASN A C 1
ATOM 2732 O O . ASN A 1 346 ? -2.173 -17.389 -7.769 1.00 85.19 346 ASN A O 1
ATOM 2736 N N . ARG A 1 347 ? -0.005 -17.961 -7.949 1.00 79.69 347 ARG A N 1
ATOM 2737 C CA . ARG A 1 347 ? 0.499 -16.609 -8.233 1.00 79.69 347 ARG A CA 1
ATOM 2738 C C . ARG A 1 347 ? -0.007 -16.025 -9.556 1.00 79.69 347 ARG A C 1
ATOM 2740 O O . ARG A 1 347 ? -0.086 -14.814 -9.712 1.00 79.69 347 ARG A O 1
ATOM 2747 N N . MET A 1 348 ? -0.387 -16.892 -10.495 1.00 79.19 348 MET A N 1
ATOM 2748 C CA . MET A 1 348 ? -0.895 -16.506 -11.816 1.00 79.19 348 MET A CA 1
ATOM 2749 C C . MET A 1 348 ? -2.398 -16.215 -11.807 1.00 79.19 348 MET A C 1
ATOM 2751 O O . MET A 1 348 ? -2.996 -15.995 -12.862 1.00 79.19 348 MET A O 1
ATOM 2755 N N . ALA A 1 349 ? -3.040 -16.215 -10.634 1.00 79.62 349 ALA A N 1
ATOM 2756 C CA . ALA A 1 349 ? -4.452 -15.888 -10.527 1.00 79.62 349 ALA A CA 1
ATOM 2757 C C . ALA A 1 349 ? -4.761 -14.450 -10.976 1.00 79.62 349 ALA A C 1
ATOM 2759 O O . ALA A 1 349 ? -5.838 -14.219 -11.524 1.00 79.62 349 ALA A O 1
ATOM 2760 N N . ILE A 1 350 ? -3.806 -13.526 -10.827 1.00 83.06 350 ILE A N 1
ATOM 2761 C CA . ILE A 1 350 ? -3.817 -12.211 -11.479 1.00 83.06 350 ILE A CA 1
ATOM 2762 C C . ILE A 1 350 ? -2.937 -12.307 -12.717 1.00 83.06 350 ILE A C 1
ATOM 2764 O O . ILE A 1 350 ? -1.717 -12.439 -12.630 1.00 83.06 350 ILE A O 1
ATOM 2768 N N . ARG A 1 351 ? -3.591 -12.328 -13.875 1.00 86.31 351 ARG A N 1
ATOM 2769 C CA . ARG A 1 351 ? -2.981 -12.682 -15.157 1.00 86.31 351 ARG A CA 1
ATOM 2770 C C . ARG A 1 351 ? -2.500 -11.466 -15.928 1.00 86.31 351 ARG A C 1
ATOM 2772 O O . ARG A 1 351 ? -1.502 -11.562 -16.628 1.00 86.31 351 ARG A O 1
ATOM 2779 N N . GLU A 1 352 ? -3.208 -10.353 -15.812 1.00 89.69 352 GLU A N 1
ATOM 2780 C CA . GLU A 1 352 ? -2.904 -9.119 -16.526 1.00 89.69 352 GLU A CA 1
ATOM 2781 C C . GLU A 1 352 ? -2.929 -7.950 -15.547 1.00 89.69 352 GLU A C 1
ATOM 2783 O O . GLU A 1 352 ? -3.901 -7.787 -14.808 1.00 89.69 352 GLU A O 1
ATOM 2788 N N . ARG A 1 353 ? -1.862 -7.153 -15.557 1.00 88.69 353 ARG A N 1
ATOM 2789 C CA . ARG A 1 353 ? -1.689 -5.967 -14.709 1.00 88.69 353 ARG A CA 1
ATOM 2790 C C . ARG A 1 353 ? -1.633 -4.709 -15.557 1.00 88.69 353 ARG A C 1
ATOM 2792 O O . ARG A 1 353 ? -1.242 -4.792 -16.721 1.00 88.69 353 ARG A O 1
ATOM 2799 N N . VAL A 1 354 ? -1.948 -3.556 -14.980 1.00 89.88 354 VAL A N 1
ATOM 2800 C CA . VAL A 1 354 ? -1.796 -2.255 -15.649 1.00 89.88 354 VAL A CA 1
ATOM 2801 C C . VAL A 1 354 ? -0.610 -1.512 -15.053 1.00 89.88 354 VAL A C 1
ATOM 2803 O O . VAL A 1 354 ? -0.552 -1.264 -13.850 1.00 89.88 354 VAL A O 1
ATOM 2806 N N . LEU A 1 355 ? 0.348 -1.127 -15.898 1.00 88.69 355 LEU A N 1
ATOM 2807 C CA . LEU A 1 355 ? 1.545 -0.438 -15.425 1.00 88.69 355 LEU A CA 1
ATOM 2808 C C . LEU A 1 355 ? 1.239 0.961 -14.868 1.00 88.69 355 LEU A C 1
ATOM 2810 O O . LEU A 1 355 ? 0.736 1.802 -15.615 1.00 88.69 355 LEU A O 1
ATOM 2814 N N . PRO A 1 356 ? 1.633 1.273 -13.620 1.00 87.38 356 PRO A N 1
ATOM 2815 C CA . PRO A 1 356 ? 1.429 2.606 -13.060 1.00 87.38 356 PRO A CA 1
ATOM 2816 C C . PRO A 1 356 ? 2.414 3.654 -13.607 1.00 87.38 356 PRO A C 1
ATOM 2818 O O . PRO A 1 356 ? 2.154 4.854 -13.502 1.00 87.38 356 PRO A O 1
ATOM 2821 N N . TYR A 1 357 ? 3.530 3.223 -14.207 1.00 91.31 357 TYR A N 1
ATOM 2822 C CA . TYR A 1 357 ? 4.599 4.105 -14.674 1.00 91.31 357 TYR A CA 1
ATOM 2823 C C . TYR A 1 357 ? 5.106 3.722 -16.062 1.00 91.31 357 TYR A C 1
ATOM 2825 O O . TYR A 1 357 ? 5.026 2.578 -16.509 1.00 91.31 357 TYR A O 1
ATOM 2833 N N . THR A 1 358 ? 5.659 4.721 -16.741 1.00 95.00 358 THR A N 1
ATOM 2834 C CA . THR A 1 358 ? 6.525 4.546 -17.901 1.00 95.00 358 THR A CA 1
ATOM 2835 C C . THR A 1 358 ? 7.922 4.221 -17.404 1.00 95.00 358 THR A C 1
ATOM 2837 O O . THR A 1 358 ? 8.490 5.007 -16.646 1.00 95.00 358 THR A O 1
ATOM 2840 N N . TYR A 1 359 ? 8.485 3.108 -17.867 1.00 94.50 359 TYR A N 1
ATOM 2841 C CA . TYR A 1 359 ? 9.843 2.676 -17.548 1.00 94.50 359 TYR A CA 1
ATOM 2842 C C . TYR A 1 359 ? 10.763 2.883 -18.736 1.00 94.50 359 TYR A C 1
ATOM 2844 O O . TYR A 1 359 ? 10.383 2.659 -19.891 1.00 94.50 359 TYR A O 1
ATOM 2852 N N . GLY A 1 360 ? 11.988 3.293 -18.447 1.00 95.94 360 GLY A N 1
ATOM 2853 C CA . GLY A 1 360 ? 12.991 3.542 -19.461 1.00 95.94 360 GLY A CA 1
ATOM 2854 C C . GLY A 1 360 ? 14.379 3.712 -18.878 1.00 95.94 360 GLY A C 1
ATOM 2855 O O . GLY A 1 360 ? 14.625 3.432 -17.705 1.00 95.94 360 GLY A O 1
ATOM 2856 N N . ILE A 1 361 ? 15.284 4.173 -19.729 1.00 95.44 361 ILE A N 1
ATOM 2857 C CA . ILE A 1 361 ? 16.674 4.451 -19.371 1.00 95.44 361 ILE A CA 1
ATOM 2858 C C . ILE A 1 361 ? 17.038 5.887 -19.740 1.00 95.44 361 ILE A C 1
ATOM 2860 O O . ILE A 1 361 ? 16.385 6.495 -20.593 1.00 95.44 361 ILE A O 1
ATOM 2864 N N . SER A 1 362 ? 18.099 6.398 -19.121 1.00 94.06 362 SER A N 1
ATOM 2865 C CA . SER A 1 362 ? 18.768 7.610 -19.598 1.00 94.06 362 SER A CA 1
ATOM 2866 C C . SER A 1 362 ? 19.638 7.276 -20.807 1.00 94.06 362 SER A C 1
ATOM 2868 O O . SER A 1 362 ? 20.437 6.335 -20.758 1.00 94.06 362 SER A O 1
ATOM 2870 N N . LEU A 1 363 ? 19.488 8.031 -21.894 1.00 91.56 363 LEU A N 1
ATOM 2871 C CA . LEU A 1 363 ? 20.331 7.921 -23.078 1.00 91.56 363 LEU A CA 1
ATOM 2872 C C . LEU A 1 363 ? 21.028 9.233 -23.405 1.00 91.56 363 LEU A C 1
ATOM 2874 O O . LEU A 1 363 ? 20.415 10.297 -23.491 1.00 91.56 363 LEU A O 1
ATOM 2878 N N . ARG A 1 364 ? 22.311 9.094 -23.750 1.00 89.19 364 ARG A N 1
ATOM 2879 C CA . ARG A 1 364 ? 23.059 10.127 -24.456 1.00 89.19 364 ARG A CA 1
ATOM 2880 C C . ARG A 1 364 ? 22.855 9.986 -25.964 1.00 89.19 364 ARG A C 1
ATOM 2882 O O . ARG A 1 364 ? 23.248 8.974 -26.549 1.00 89.19 364 ARG A O 1
ATOM 2889 N N . VAL A 1 365 ? 22.331 11.026 -26.603 1.00 90.69 365 VAL A N 1
ATOM 2890 C CA . VAL A 1 365 ? 22.064 11.082 -28.051 1.00 90.69 365 VAL A CA 1
ATOM 2891 C C . VAL A 1 365 ? 22.697 12.329 -28.683 1.00 90.69 365 VAL A C 1
ATOM 2893 O O . VAL A 1 365 ? 22.997 13.285 -27.967 1.00 90.69 365 VAL A O 1
ATOM 2896 N N . PRO A 1 366 ? 22.946 12.354 -30.006 1.00 92.38 366 PRO A N 1
ATOM 2897 C CA . PRO A 1 366 ? 23.326 13.583 -30.703 1.00 92.38 366 PRO A CA 1
ATOM 2898 C C . PRO A 1 366 ? 22.290 14.696 -30.497 1.00 92.38 366 PRO A C 1
ATOM 2900 O O . PRO A 1 366 ? 21.089 14.432 -30.483 1.00 92.38 366 PRO A O 1
ATOM 2903 N N . PHE A 1 367 ? 22.756 15.935 -30.342 1.00 95.31 367 PHE A N 1
ATOM 2904 C CA . PHE A 1 367 ? 21.876 17.094 -30.230 1.00 95.31 367 PHE A CA 1
ATOM 2905 C C . PHE A 1 367 ? 21.149 17.332 -31.558 1.00 95.31 367 PHE A C 1
ATOM 2907 O O . PHE A 1 367 ? 21.757 17.297 -32.626 1.00 95.31 367 PHE A O 1
ATOM 2914 N N . ASP A 1 368 ? 19.856 17.618 -31.459 1.00 94.75 368 ASP A N 1
ATOM 2915 C CA . ASP A 1 368 ? 18.961 17.880 -32.585 1.00 94.75 368 ASP A CA 1
ATOM 2916 C C . ASP A 1 368 ? 18.125 19.103 -32.219 1.00 94.75 368 ASP A C 1
ATOM 2918 O O . ASP A 1 368 ? 17.302 19.047 -31.308 1.00 94.75 368 ASP A O 1
ATOM 2922 N N . GLU A 1 369 ? 18.371 20.210 -32.913 1.00 95.19 369 GLU A N 1
ATOM 2923 C CA . GLU A 1 369 ? 17.758 21.510 -32.636 1.00 95.19 369 GLU A CA 1
ATOM 2924 C C . GLU A 1 369 ? 16.238 21.521 -32.871 1.00 95.19 369 GLU A C 1
ATOM 2926 O O . GLU A 1 369 ? 15.545 22.391 -32.350 1.00 95.19 369 GLU A O 1
ATOM 2931 N N . SER A 1 370 ? 15.697 20.544 -33.611 1.00 94.75 370 SER A N 1
ATOM 2932 C CA . SER A 1 370 ? 14.257 20.451 -33.877 1.00 94.75 370 SER A CA 1
ATOM 2933 C C . SER A 1 370 ? 13.444 19.906 -32.699 1.00 94.75 370 SER A C 1
ATOM 2935 O O . SER A 1 370 ? 12.240 20.157 -32.625 1.00 94.75 370 SER A O 1
ATOM 2937 N N . ILE A 1 371 ? 14.081 19.173 -31.778 1.00 93.50 371 ILE A N 1
ATOM 2938 C CA . ILE A 1 371 ? 13.398 18.474 -30.675 1.00 93.50 371 ILE A CA 1
ATOM 2939 C C . ILE A 1 371 ? 14.051 18.680 -29.306 1.00 93.50 371 ILE A C 1
ATOM 2941 O O . ILE A 1 371 ? 13.395 18.474 -28.284 1.00 93.50 371 ILE A O 1
ATOM 2945 N N . HIS A 1 372 ? 15.324 19.080 -29.254 1.00 95.75 372 HIS A N 1
ATOM 2946 C CA . HIS A 1 372 ? 16.059 19.229 -28.004 1.00 95.75 372 HIS A CA 1
ATOM 2947 C C . HIS A 1 372 ? 16.174 20.702 -27.576 1.00 95.75 372 HIS A C 1
ATOM 2949 O O . HIS A 1 372 ? 16.604 21.542 -28.370 1.00 95.75 372 HIS A O 1
ATOM 2955 N N . PRO A 1 373 ? 15.868 21.023 -26.304 1.00 95.44 373 PRO A N 1
ATOM 2956 C CA . PRO A 1 373 ? 16.097 22.347 -25.741 1.00 95.44 373 PRO A CA 1
ATOM 2957 C C . PRO A 1 373 ? 17.572 22.758 -25.801 1.00 95.44 373 PRO A C 1
ATOM 2959 O O . PRO A 1 373 ? 18.469 21.960 -25.516 1.00 95.44 373 PRO A O 1
ATOM 2962 N N . ILE A 1 374 ? 17.828 24.022 -26.145 1.00 95.38 374 ILE A N 1
ATOM 2963 C CA . ILE A 1 374 ? 19.190 24.546 -26.318 1.00 95.38 374 ILE A CA 1
ATOM 2964 C C . ILE A 1 374 ? 20.007 24.521 -25.018 1.00 95.38 374 ILE A C 1
ATOM 2966 O O . ILE A 1 374 ? 21.220 24.340 -25.060 1.00 95.38 374 ILE A O 1
ATOM 2970 N N . ASP A 1 375 ? 19.354 24.644 -23.861 1.00 95.38 375 ASP A N 1
ATOM 2971 C CA . ASP A 1 375 ? 19.968 24.594 -22.530 1.00 95.38 375 ASP A CA 1
ATOM 2972 C C . ASP A 1 375 ? 20.470 23.192 -22.148 1.00 95.38 375 ASP A C 1
ATOM 2974 O O . ASP A 1 375 ? 21.330 23.065 -21.279 1.00 95.38 375 ASP A O 1
ATOM 2978 N N . LYS A 1 376 ? 20.003 22.145 -22.842 1.00 94.81 376 LYS A N 1
ATOM 2979 C CA . LYS A 1 376 ? 20.496 20.766 -22.696 1.00 94.81 376 LYS A CA 1
ATOM 2980 C C . LYS A 1 376 ? 21.639 20.417 -23.657 1.00 94.81 376 LYS A C 1
ATOM 2982 O O . LYS A 1 376 ? 22.153 19.299 -23.620 1.00 94.81 376 LYS A O 1
ATOM 2987 N N . LYS A 1 377 ? 22.046 21.346 -24.531 1.00 95.62 377 LYS A N 1
ATOM 2988 C CA . LYS A 1 377 ? 23.110 21.138 -25.523 1.00 95.62 377 LYS A CA 1
ATOM 2989 C C . LYS A 1 377 ? 24.481 21.107 -24.849 1.00 95.62 377 LYS A C 1
ATOM 2991 O O . LYS A 1 377 ? 24.974 22.126 -24.372 1.00 95.62 377 LYS A O 1
ATOM 2996 N N . ILE A 1 378 ? 25.143 19.954 -24.892 1.00 93.56 378 ILE A N 1
ATOM 2997 C CA . ILE A 1 378 ? 26.468 19.749 -24.296 1.00 93.56 378 ILE A CA 1
ATOM 2998 C C . ILE A 1 378 ? 27.472 19.403 -25.395 1.00 93.56 378 ILE A C 1
ATOM 3000 O O . ILE A 1 378 ? 27.205 18.564 -26.252 1.00 93.56 378 ILE A O 1
ATOM 3004 N N . PHE A 1 379 ? 28.645 20.040 -25.397 1.00 92.12 379 PHE A N 1
ATOM 3005 C CA . PHE A 1 379 ? 29.715 19.681 -26.331 1.00 92.12 379 PHE A CA 1
ATOM 3006 C C . PHE A 1 379 ? 30.484 18.454 -25.824 1.00 92.12 379 PHE A C 1
ATOM 3008 O O . PHE A 1 379 ? 31.110 18.489 -24.767 1.00 92.12 379 PHE A O 1
ATOM 3015 N N . CYS A 1 380 ? 30.463 17.368 -26.594 1.00 83.75 380 CYS A N 1
ATOM 3016 C CA . CYS A 1 380 ? 31.201 16.146 -26.307 1.00 83.75 380 CYS A CA 1
ATOM 3017 C C . CYS A 1 380 ? 32.559 16.182 -27.018 1.00 83.75 380 CYS A C 1
ATOM 3019 O O . CYS A 1 380 ? 32.657 15.854 -28.203 1.00 83.75 380 CYS A O 1
ATOM 3021 N N . SER A 1 381 ? 33.617 16.539 -26.284 1.00 80.38 381 SER A N 1
ATOM 3022 C CA . SER A 1 381 ? 34.988 16.663 -26.808 1.00 80.38 381 SER A CA 1
ATOM 3023 C C . SER A 1 381 ? 35.469 15.407 -27.540 1.00 80.38 381 SER A C 1
ATOM 3025 O O . SER A 1 381 ? 36.040 15.486 -28.620 1.00 80.38 381 SER A O 1
ATOM 3027 N N . ASN A 1 382 ? 35.189 14.224 -27.009 1.00 71.44 382 ASN A N 1
ATOM 3028 C CA . ASN A 1 382 ? 35.736 12.983 -27.559 1.00 71.44 382 ASN A CA 1
ATOM 3029 C C . ASN A 1 382 ? 35.016 12.513 -28.838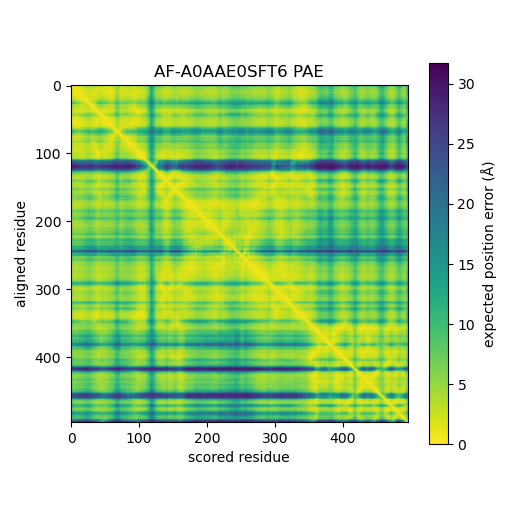 1.00 71.44 382 ASN A C 1
ATOM 3031 O O . ASN A 1 382 ? 35.573 11.729 -29.598 1.00 71.44 382 ASN A O 1
ATOM 3035 N N . ARG A 1 383 ? 33.795 13.002 -29.097 1.00 72.06 383 ARG A N 1
ATOM 3036 C CA . ARG A 1 383 ? 33.075 12.798 -30.369 1.00 72.06 383 ARG A CA 1
ATOM 3037 C C . ARG A 1 383 ? 33.094 14.026 -31.274 1.00 72.06 383 ARG A C 1
ATOM 3039 O O . ARG A 1 383 ? 32.537 13.962 -32.364 1.00 72.06 383 ARG A O 1
ATOM 3046 N N . GLN A 1 384 ? 33.696 15.124 -30.810 1.00 84.56 384 GLN A N 1
ATOM 3047 C CA . GLN A 1 384 ? 33.732 16.414 -31.501 1.00 84.56 384 GLN A CA 1
ATOM 3048 C C . GLN A 1 384 ? 32.339 16.843 -32.002 1.00 84.56 384 GLN A C 1
ATOM 3050 O O . GLN A 1 384 ? 32.180 17.307 -33.126 1.00 84.56 384 GLN A O 1
ATOM 3055 N N . THR A 1 385 ? 31.305 16.640 -31.179 1.00 90.06 385 THR A N 1
ATOM 3056 C CA . THR A 1 385 ? 29.908 16.925 -31.546 1.00 90.06 385 THR A CA 1
ATOM 3057 C C . THR A 1 385 ? 29.083 17.352 -30.338 1.00 90.06 385 THR A C 1
ATOM 3059 O O . THR A 1 385 ? 29.479 17.125 -29.195 1.00 90.06 385 THR A O 1
ATOM 3062 N N . TYR A 1 386 ? 27.920 17.950 -30.585 1.00 93.31 386 TYR A N 1
ATOM 3063 C CA . TYR A 1 386 ? 26.961 18.283 -29.539 1.00 93.31 386 TYR A CA 1
ATOM 3064 C C . TYR A 1 386 ? 26.039 17.100 -29.247 1.00 93.31 386 TYR A C 1
ATOM 3066 O O . TYR A 1 386 ? 25.581 16.406 -30.154 1.00 93.31 386 TYR A O 1
ATOM 3074 N N . VAL A 1 387 ? 25.763 16.879 -27.969 1.00 92.75 387 VAL A N 1
ATOM 3075 C CA . VAL A 1 387 ? 24.925 15.795 -27.457 1.00 92.75 387 VAL A CA 1
ATOM 3076 C C . VAL A 1 387 ? 23.935 16.327 -26.426 1.00 92.75 387 VAL A C 1
ATOM 3078 O O . VAL A 1 387 ? 24.108 17.421 -25.889 1.00 92.75 387 VAL A O 1
ATOM 3081 N N . VAL A 1 388 ? 22.926 15.513 -26.141 1.00 94.38 388 VAL A N 1
ATOM 3082 C CA . VAL A 1 388 ? 22.071 15.594 -24.954 1.00 94.38 388 VAL A CA 1
ATOM 3083 C C . VAL A 1 388 ? 22.291 14.313 -24.161 1.00 94.38 388 VAL A C 1
ATOM 3085 O O . VAL A 1 388 ? 22.421 13.251 -24.766 1.00 94.38 388 VAL A O 1
ATOM 3088 N N . GLU A 1 389 ? 22.401 14.395 -22.837 1.00 91.44 389 GLU A N 1
ATOM 3089 C CA . GLU A 1 389 ? 22.854 13.267 -22.001 1.00 91.44 389 GLU A CA 1
ATOM 3090 C C . GLU A 1 389 ? 21.743 12.551 -21.237 1.00 91.44 389 GLU A C 1
ATOM 3092 O O . GLU A 1 389 ? 21.971 11.460 -20.722 1.00 91.44 389 GLU A O 1
ATOM 3097 N N . ASP A 1 390 ? 20.563 13.157 -21.163 1.00 94.75 390 ASP A N 1
ATOM 3098 C CA . ASP A 1 390 ? 19.508 12.799 -20.221 1.00 94.75 390 ASP A CA 1
ATOM 3099 C C . ASP A 1 390 ? 18.164 12.520 -20.909 1.00 94.75 390 ASP A C 1
ATOM 3101 O O . ASP A 1 390 ? 17.099 12.683 -20.306 1.00 94.75 390 ASP A O 1
ATOM 3105 N N . VAL A 1 391 ? 18.192 12.094 -22.176 1.00 96.38 391 VAL A N 1
ATOM 3106 C CA . VAL A 1 391 ? 16.977 11.726 -22.910 1.00 96.38 391 VAL A CA 1
ATOM 3107 C C . VAL A 1 391 ? 16.354 10.491 -22.271 1.00 96.38 391 VAL A C 1
ATOM 3109 O O . VAL A 1 391 ? 17.022 9.479 -22.060 1.00 96.38 391 VAL A O 1
ATOM 3112 N N . PHE A 1 392 ? 15.056 10.562 -21.981 1.00 97.50 392 PHE A N 1
ATOM 3113 C CA . PHE A 1 392 ? 14.304 9.422 -21.477 1.00 97.50 392 PHE A CA 1
ATOM 3114 C C . PHE A 1 392 ? 13.929 8.518 -22.650 1.00 97.50 392 PHE A C 1
ATOM 3116 O O . PHE A 1 392 ? 13.057 8.857 -23.450 1.00 97.50 392 PHE A O 1
ATOM 3123 N N . GLN A 1 393 ? 14.527 7.331 -22.725 1.00 96.62 393 GLN A N 1
ATOM 3124 C CA . GLN A 1 393 ? 14.142 6.324 -23.710 1.00 96.62 393 GLN A CA 1
ATOM 3125 C C . GLN A 1 393 ? 13.136 5.340 -23.103 1.00 96.62 393 GLN A C 1
ATOM 3127 O O . GLN A 1 393 ? 13.539 4.476 -22.316 1.00 96.62 393 GLN A O 1
ATOM 3132 N N . PRO A 1 394 ? 11.839 5.415 -23.458 1.00 96.25 394 PRO A N 1
ATOM 3133 C CA . PRO A 1 394 ? 10.844 4.499 -22.925 1.00 96.25 394 PRO A CA 1
ATOM 3134 C C . PRO A 1 394 ? 11.037 3.085 -23.482 1.00 96.25 394 PRO A C 1
ATOM 3136 O O . PRO A 1 394 ? 11.264 2.888 -24.678 1.00 96.25 394 PRO A O 1
ATOM 3139 N N . PHE A 1 395 ? 10.898 2.106 -22.596 1.00 95.88 395 PHE A N 1
ATOM 3140 C CA . PHE A 1 395 ? 10.772 0.681 -22.906 1.00 95.88 395 PHE A CA 1
ATOM 3141 C C . PHE A 1 395 ? 9.322 0.223 -22.808 1.00 95.88 395 PHE A C 1
ATOM 3143 O O . PHE A 1 395 ? 8.875 -0.584 -23.615 1.00 95.88 395 PHE A O 1
ATOM 3150 N N . MET A 1 396 ? 8.583 0.762 -21.840 1.00 94.69 396 MET A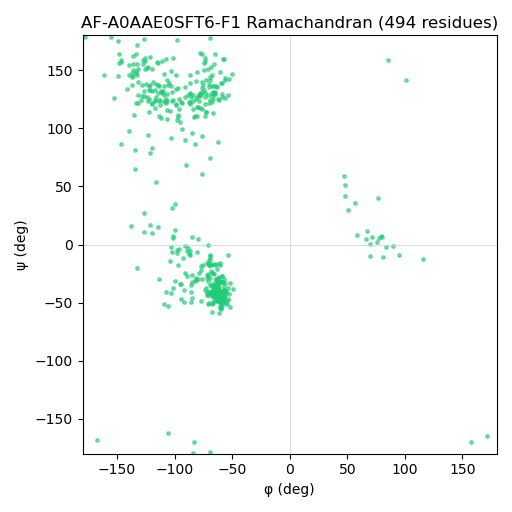 N 1
ATOM 3151 C CA . MET A 1 396 ? 7.168 0.474 -21.641 1.00 94.69 396 MET A CA 1
ATOM 3152 C C . MET A 1 396 ? 6.477 1.699 -21.053 1.00 94.69 396 MET A C 1
ATOM 3154 O O . MET A 1 396 ? 7.093 2.428 -20.278 1.00 94.69 396 MET A O 1
ATOM 3158 N N . ARG A 1 397 ? 5.221 1.953 -21.427 1.00 95.25 397 ARG A N 1
ATOM 3159 C CA . ARG A 1 397 ? 4.480 3.155 -21.007 1.00 95.25 397 ARG A CA 1
ATOM 3160 C C . ARG A 1 397 ? 3.478 2.847 -19.897 1.00 95.25 397 ARG A C 1
ATOM 3162 O O . ARG A 1 397 ? 2.893 1.763 -19.883 1.00 95.25 397 ARG A O 1
ATOM 3169 N N . ALA A 1 398 ? 3.239 3.831 -19.030 1.00 92.88 398 ALA A N 1
ATOM 3170 C CA . ALA A 1 398 ? 2.143 3.789 -18.064 1.00 92.88 398 ALA A CA 1
ATOM 3171 C C . ALA A 1 398 ? 0.805 3.498 -18.771 1.00 92.88 398 ALA A C 1
ATOM 3173 O O . ALA A 1 398 ? 0.571 3.982 -19.882 1.00 92.88 398 ALA A O 1
ATOM 3174 N N . GLY A 1 399 ? -0.056 2.705 -18.134 1.00 91.06 399 GLY A N 1
ATOM 3175 C CA . GLY A 1 399 ? -1.336 2.248 -18.678 1.00 91.06 399 GLY A CA 1
ATOM 3176 C C . GLY A 1 399 ? -1.246 1.014 -19.583 1.00 91.06 399 GLY A C 1
ATOM 3177 O O . GLY A 1 399 ? -2.272 0.539 -20.058 1.00 91.06 399 GLY A O 1
ATOM 3178 N N . THR A 1 400 ? -0.048 0.478 -19.844 1.00 92.44 400 THR A N 1
ATOM 3179 C CA . THR A 1 400 ? 0.090 -0.745 -20.652 1.00 92.44 400 THR A CA 1
ATOM 3180 C C . THR A 1 400 ? -0.333 -1.970 -19.846 1.00 92.44 400 THR A C 1
ATOM 3182 O O . THR A 1 400 ? 0.114 -2.138 -18.709 1.00 92.44 400 THR A O 1
ATOM 3185 N N . HIS A 1 401 ? -1.147 -2.839 -20.453 1.00 91.81 401 HIS A N 1
ATOM 3186 C CA . HIS A 1 401 ? -1.465 -4.153 -19.901 1.00 91.81 401 HIS A CA 1
ATOM 3187 C C . HIS A 1 401 ? -0.295 -5.116 -20.103 1.00 91.81 401 HIS A C 1
ATOM 3189 O O . HIS A 1 401 ? 0.240 -5.234 -21.207 1.00 91.81 401 HIS A O 1
ATOM 3195 N N . VAL A 1 402 ? 0.099 -5.808 -19.040 1.00 90.75 402 VAL A N 1
ATOM 3196 C CA . VAL A 1 402 ? 1.276 -6.681 -19.016 1.00 90.75 402 VAL A CA 1
ATOM 3197 C C . VAL A 1 402 ? 0.929 -8.035 -18.409 1.00 90.75 402 VAL A C 1
ATOM 3199 O O . VAL A 1 402 ? 0.203 -8.120 -17.418 1.00 90.75 402 VAL A O 1
ATOM 3202 N N . VAL A 1 403 ? 1.480 -9.093 -18.998 1.00 89.38 403 VAL A N 1
ATOM 3203 C CA . VAL A 1 403 ? 1.322 -10.480 -18.548 1.00 89.38 403 VAL A CA 1
ATOM 3204 C C . VAL A 1 403 ? 2.651 -10.973 -17.961 1.00 89.38 403 VAL A C 1
ATOM 3206 O O . VAL A 1 403 ? 3.658 -10.959 -18.684 1.00 89.38 403 VAL A O 1
ATOM 3209 N N . PRO A 1 404 ? 2.679 -11.426 -16.688 1.00 81.88 404 PRO A N 1
ATOM 3210 C CA . PRO A 1 404 ? 3.883 -11.956 -16.058 1.00 81.88 404 PRO A CA 1
ATOM 3211 C C . PRO A 1 404 ? 4.522 -13.070 -16.889 1.00 81.88 404 PRO A C 1
ATOM 3213 O O . PRO A 1 404 ? 3.860 -14.036 -17.269 1.00 81.88 404 PRO A O 1
ATOM 3216 N N . GLY A 1 405 ? 5.822 -12.929 -17.153 1.00 81.44 405 GLY A N 1
ATOM 3217 C CA . GLY A 1 405 ? 6.629 -13.903 -17.897 1.00 81.44 405 GLY A CA 1
ATOM 3218 C C . GLY A 1 405 ? 6.512 -13.823 -19.423 1.00 81.44 405 GLY A C 1
ATOM 3219 O O . GLY A 1 405 ? 7.324 -14.430 -20.116 1.00 81.44 405 GLY A O 1
ATOM 3220 N N . GLU A 1 406 ? 5.559 -13.055 -19.955 1.00 87.69 406 GLU A N 1
ATOM 3221 C CA . GLU A 1 406 ? 5.298 -12.973 -21.400 1.00 87.69 406 GLU A CA 1
ATOM 3222 C C . GLU A 1 406 ? 5.611 -11.590 -21.975 1.00 87.69 406 GLU A C 1
ATOM 3224 O O . GLU A 1 406 ? 6.005 -11.470 -23.133 1.00 87.69 406 GLU A O 1
ATOM 3229 N N . THR A 1 407 ? 5.468 -10.532 -21.176 1.00 88.81 407 THR A N 1
ATOM 3230 C CA . THR A 1 407 ? 5.657 -9.162 -21.662 1.00 88.81 407 THR A CA 1
ATOM 3231 C C . THR A 1 407 ? 7.084 -8.682 -21.429 1.00 88.81 407 THR A C 1
ATOM 3233 O O . THR A 1 407 ? 7.545 -8.608 -20.295 1.00 88.81 407 THR A O 1
ATOM 3236 N N . PHE A 1 408 ? 7.795 -8.303 -22.490 1.00 93.00 408 PHE A N 1
ATOM 3237 C CA . PHE A 1 408 ? 9.118 -7.686 -22.388 1.00 93.00 408 PHE A CA 1
ATOM 3238 C C . PHE A 1 408 ? 9.362 -6.692 -23.526 1.00 93.00 408 PHE A C 1
ATOM 3240 O O . PHE A 1 408 ? 8.782 -6.804 -24.603 1.00 93.00 408 PHE A O 1
ATOM 3247 N N . ALA A 1 409 ? 10.258 -5.736 -23.291 1.00 93.94 409 ALA A N 1
ATOM 3248 C CA . ALA A 1 409 ? 10.782 -4.831 -24.306 1.00 93.94 409 ALA A CA 1
ATOM 3249 C C . ALA A 1 409 ? 12.297 -5.014 -24.404 1.00 93.94 409 ALA A C 1
ATOM 3251 O O . ALA A 1 409 ? 12.991 -5.041 -23.385 1.00 93.94 409 ALA A O 1
ATOM 3252 N N . LYS A 1 410 ? 12.812 -5.157 -25.626 1.00 95.25 410 LYS A N 1
ATOM 3253 C CA . LYS A 1 410 ? 14.238 -5.354 -25.895 1.00 95.25 410 LYS A CA 1
ATOM 3254 C C . LYS A 1 410 ? 14.709 -4.342 -26.928 1.00 95.25 410 LYS A C 1
ATOM 3256 O O . LYS A 1 410 ? 14.141 -4.265 -28.013 1.00 95.25 410 LYS A O 1
ATOM 3261 N N . HIS A 1 411 ? 15.773 -3.621 -26.602 1.00 95.25 411 HIS A N 1
ATOM 3262 C CA . HIS A 1 411 ? 16.413 -2.661 -27.492 1.00 95.25 411 HIS A CA 1
ATOM 3263 C C . HIS A 1 411 ? 17.930 -2.863 -27.477 1.00 95.25 411 HIS A C 1
ATOM 3265 O O . HIS A 1 411 ? 18.498 -3.262 -26.460 1.00 95.25 411 HIS A O 1
ATOM 3271 N N . THR A 1 412 ? 18.581 -2.566 -28.598 1.00 92.69 412 THR A N 1
ATOM 3272 C CA . THR A 1 412 ? 20.035 -2.683 -28.752 1.00 92.69 412 THR A CA 1
ATOM 3273 C C . THR A 1 412 ? 20.641 -1.294 -28.875 1.00 92.69 412 THR A C 1
ATOM 3275 O O . THR A 1 412 ? 20.198 -0.489 -29.696 1.00 92.69 412 THR A O 1
ATOM 3278 N N . TYR A 1 413 ? 21.678 -1.023 -28.087 1.00 88.81 413 TYR A N 1
ATOM 3279 C CA . TYR A 1 413 ? 22.373 0.262 -28.081 1.00 88.81 413 TYR A CA 1
ATOM 3280 C C . TYR A 1 413 ? 23.866 0.086 -28.308 1.00 88.81 413 TYR A C 1
ATOM 3282 O O . TYR A 1 413 ? 24.442 -0.967 -28.042 1.00 88.81 413 TYR A O 1
ATOM 3290 N N . ARG A 1 414 ? 24.512 1.155 -28.775 1.00 83.25 414 ARG A N 1
ATOM 3291 C CA . ARG A 1 414 ? 25.973 1.225 -28.836 1.00 83.25 414 ARG A CA 1
ATOM 3292 C C . ARG A 1 414 ? 26.508 1.669 -27.483 1.00 83.25 414 ARG A C 1
ATOM 3294 O O . ARG A 1 414 ? 26.158 2.756 -27.021 1.00 83.25 414 ARG A O 1
ATOM 3301 N N . ALA A 1 415 ? 27.389 0.871 -26.888 1.00 74.56 415 ALA A N 1
ATOM 3302 C CA . ALA A 1 415 ? 28.081 1.269 -25.672 1.00 74.56 415 ALA A CA 1
ATOM 3303 C C . ALA A 1 415 ? 28.989 2.478 -25.954 1.00 74.56 415 ALA A C 1
ATOM 3305 O O . ALA A 1 415 ? 29.764 2.496 -26.916 1.00 74.56 415 ALA A O 1
ATOM 3306 N N . VAL A 1 416 ? 28.896 3.503 -25.109 1.00 66.56 416 VAL A N 1
ATOM 3307 C CA . VAL A 1 416 ? 29.739 4.702 -25.177 1.00 66.56 416 VAL A CA 1
ATOM 3308 C C . VAL A 1 416 ? 30.540 4.754 -23.889 1.00 66.56 416 VAL A C 1
ATOM 3310 O O . VAL A 1 416 ? 29.933 4.847 -22.828 1.00 66.56 416 VAL A O 1
ATOM 3313 N N . TYR A 1 417 ? 31.873 4.677 -23.955 1.00 63.34 417 TYR A N 1
ATOM 3314 C CA . TYR A 1 417 ? 32.690 4.679 -22.741 1.00 63.34 417 TYR A CA 1
ATOM 3315 C C . TYR A 1 417 ? 33.884 5.625 -22.768 1.00 63.34 417 TYR A C 1
ATOM 3317 O O . TYR A 1 417 ? 34.538 5.792 -23.797 1.00 63.34 417 TYR A O 1
ATOM 3325 N N . TYR A 1 418 ? 34.173 6.173 -21.584 1.00 55.66 418 TYR A N 1
ATOM 3326 C CA . TYR A 1 418 ? 35.405 6.865 -21.230 1.00 55.66 418 TYR A CA 1
ATOM 3327 C C . TYR A 1 418 ? 36.016 6.145 -20.011 1.00 55.66 418 TYR A C 1
ATOM 3329 O O . TYR A 1 418 ? 35.414 6.058 -18.947 1.00 55.66 418 TYR A O 1
ATOM 3337 N N . SER A 1 419 ? 37.184 5.537 -20.228 1.00 54.09 419 SER A N 1
ATOM 3338 C CA . SER A 1 419 ? 38.183 5.108 -19.232 1.00 54.09 419 SER A CA 1
ATOM 3339 C C . SER A 1 419 ? 37.915 3.992 -18.193 1.00 54.09 419 SER A C 1
ATOM 3341 O O . SER A 1 419 ? 38.829 3.756 -17.411 1.00 54.09 419 SER A O 1
ATOM 3343 N N . ALA A 1 420 ? 36.791 3.252 -18.160 1.00 57.75 420 ALA A N 1
ATOM 3344 C CA . ALA A 1 420 ? 36.608 2.195 -17.128 1.00 57.75 420 ALA A CA 1
ATOM 3345 C C . ALA A 1 420 ? 35.991 0.836 -17.543 1.00 57.75 420 ALA A C 1
ATOM 3347 O O . ALA A 1 420 ? 35.603 0.082 -16.660 1.00 57.75 420 ALA A O 1
ATOM 3348 N N . ASN A 1 421 ? 35.911 0.481 -18.835 1.00 73.25 421 ASN A N 1
ATOM 3349 C CA . ASN A 1 421 ? 35.426 -0.838 -19.311 1.00 73.25 421 ASN A CA 1
ATOM 3350 C C . ASN A 1 421 ? 34.062 -1.308 -18.735 1.00 73.25 421 ASN A C 1
ATOM 3352 O O . ASN A 1 421 ? 33.848 -2.511 -18.599 1.00 73.25 421 ASN A O 1
ATOM 3356 N N . LYS A 1 422 ? 33.138 -0.404 -18.373 1.00 77.69 422 LYS A N 1
ATOM 3357 C CA . LYS A 1 422 ? 31.904 -0.763 -17.639 1.00 77.69 422 LYS A CA 1
ATOM 3358 C C . LYS A 1 422 ? 30.655 -0.018 -18.107 1.00 77.69 422 LYS A C 1
ATOM 3360 O O . LYS A 1 422 ? 30.412 1.060 -17.614 1.00 77.69 422 LYS A O 1
ATOM 3365 N N . ALA A 1 423 ? 29.785 -0.542 -18.960 1.00 80.69 423 ALA A N 1
ATOM 3366 C CA . ALA A 1 423 ? 28.549 0.183 -19.285 1.00 80.69 423 ALA A CA 1
ATOM 3367 C C . ALA A 1 423 ? 27.590 0.292 -18.077 1.00 80.69 423 ALA A C 1
ATOM 3369 O O . ALA A 1 423 ? 27.014 -0.705 -17.645 1.00 80.69 423 ALA A O 1
ATOM 3370 N N . THR A 1 424 ? 27.378 1.510 -17.567 1.00 86.50 424 THR A N 1
ATOM 3371 C CA . THR A 1 424 ? 26.337 1.805 -16.570 1.00 86.50 424 THR A CA 1
ATOM 3372 C C . THR A 1 424 ? 25.019 2.116 -17.270 1.00 86.50 424 THR A C 1
ATOM 3374 O O . THR A 1 424 ? 24.935 3.037 -18.081 1.00 86.50 424 THR A O 1
ATOM 3377 N N . ILE A 1 425 ? 23.981 1.356 -16.936 1.00 89.75 425 ILE A N 1
ATOM 3378 C CA . ILE A 1 425 ? 22.622 1.536 -17.446 1.00 89.75 425 ILE A CA 1
ATOM 3379 C C . ILE A 1 425 ? 21.759 1.993 -16.277 1.00 89.75 425 ILE A C 1
ATOM 3381 O O . ILE A 1 425 ? 21.491 1.217 -15.361 1.00 89.75 425 ILE A O 1
ATOM 3385 N N . GLU A 1 426 ? 21.343 3.255 -16.296 1.00 92.31 426 GLU A N 1
ATOM 3386 C CA . GLU A 1 426 ? 20.468 3.828 -15.275 1.00 92.31 426 GLU A CA 1
ATOM 3387 C C . GLU A 1 426 ? 19.001 3.661 -15.678 1.00 92.31 426 GLU A C 1
ATOM 3389 O O . GLU A 1 426 ? 18.601 4.055 -16.776 1.00 92.31 426 GLU A O 1
ATOM 3394 N N . ILE A 1 427 ? 18.198 3.086 -14.781 1.00 93.44 427 ILE A N 1
ATOM 3395 C CA . ILE A 1 427 ? 16.770 2.840 -14.995 1.00 93.44 427 ILE A CA 1
ATOM 3396 C C . ILE A 1 427 ? 15.956 3.934 -14.320 1.00 93.44 427 ILE A C 1
ATOM 3398 O O . ILE A 1 427 ? 16.177 4.262 -13.151 1.00 93.44 427 ILE A O 1
ATOM 3402 N N . TYR A 1 428 ? 14.978 4.456 -15.051 1.00 94.06 428 TYR A N 1
ATOM 3403 C CA . TYR A 1 428 ? 14.088 5.521 -14.615 1.00 94.06 428 TYR A CA 1
ATOM 3404 C C . TYR A 1 428 ? 12.623 5.135 -14.789 1.00 94.06 428 TYR A C 1
ATOM 3406 O O . TYR A 1 428 ? 12.260 4.331 -15.653 1.00 94.06 428 TYR A O 1
ATOM 3414 N N . ARG A 1 429 ? 11.780 5.771 -13.978 1.00 93.44 429 ARG A N 1
ATOM 3415 C CA . ARG A 1 429 ? 10.321 5.661 -14.018 1.00 93.44 429 ARG A CA 1
ATOM 3416 C C . ARG A 1 429 ? 9.661 7.035 -13.961 1.00 93.44 429 ARG A C 1
ATOM 3418 O O . ARG A 1 429 ? 10.236 7.977 -13.411 1.00 93.44 429 ARG A O 1
ATOM 3425 N N . THR A 1 430 ? 8.441 7.145 -14.479 1.00 94.31 430 THR A N 1
ATOM 3426 C CA . THR A 1 430 ? 7.612 8.360 -14.390 1.00 94.31 430 THR A CA 1
ATOM 3427 C C . THR A 1 430 ? 6.139 8.070 -14.663 1.00 94.31 430 THR A C 1
ATOM 3429 O O . THR A 1 430 ? 5.817 7.219 -15.488 1.00 94.31 430 THR A O 1
ATOM 3432 N N . LYS A 1 431 ? 5.225 8.789 -13.993 1.00 92.50 431 LYS A N 1
ATOM 3433 C CA . LYS A 1 431 ? 3.776 8.694 -14.271 1.00 92.50 431 LYS A CA 1
ATOM 3434 C C . LYS A 1 431 ? 3.400 9.310 -15.619 1.00 92.50 431 LYS A C 1
ATOM 3436 O O . LYS A 1 431 ? 2.316 9.053 -16.132 1.00 92.50 431 LYS A O 1
ATOM 3441 N N . ASN A 1 432 ? 4.271 10.141 -16.196 1.00 95.06 432 ASN A N 1
ATOM 3442 C CA . ASN A 1 432 ? 4.036 10.707 -17.517 1.00 95.06 432 ASN A CA 1
ATOM 3443 C C . ASN A 1 432 ? 4.107 9.581 -18.574 1.00 95.06 432 ASN A C 1
ATOM 3445 O O . ASN A 1 432 ? 5.142 8.922 -18.688 1.00 95.06 432 ASN A O 1
ATOM 3449 N N . PRO A 1 433 ? 3.061 9.343 -19.388 1.00 94.25 433 PRO A N 1
ATOM 3450 C CA . PRO A 1 433 ? 3.111 8.346 -20.458 1.00 94.25 433 PRO A CA 1
ATOM 3451 C C . PRO A 1 433 ? 4.062 8.735 -21.601 1.00 94.25 433 PRO A C 1
ATOM 3453 O O . PRO A 1 433 ? 4.418 7.881 -22.414 1.00 94.25 433 PRO A O 1
ATOM 3456 N N . LYS A 1 434 ? 4.465 10.010 -21.700 1.00 95.44 434 LYS A N 1
ATOM 3457 C CA . LYS A 1 434 ? 5.324 10.570 -22.756 1.00 95.44 434 LYS A CA 1
ATOM 3458 C C . LYS A 1 434 ? 6.425 11.472 -22.163 1.00 95.44 434 LYS A C 1
ATOM 3460 O O . LYS A 1 434 ? 6.394 12.683 -22.381 1.00 95.44 434 LYS A O 1
ATOM 3465 N N . PRO A 1 435 ? 7.369 10.918 -21.381 1.00 96.31 435 PRO A N 1
ATOM 3466 C CA . PRO A 1 435 ? 8.504 11.689 -20.886 1.00 96.31 435 PRO A CA 1
ATOM 3467 C C . PRO A 1 435 ? 9.469 12.018 -22.024 1.00 96.31 435 PRO A C 1
ATOM 3469 O O . PRO A 1 435 ? 9.566 11.255 -22.989 1.00 96.31 435 PRO A O 1
ATOM 3472 N N . SER A 1 436 ? 10.174 13.140 -21.893 1.00 96.44 436 SER A N 1
ATOM 3473 C CA . SER A 1 436 ? 11.223 13.546 -22.835 1.00 96.44 436 SER A CA 1
ATOM 3474 C C . SER A 1 436 ? 12.607 13.379 -22.211 1.00 96.44 436 SER A C 1
ATOM 3476 O O . SER A 1 436 ? 13.513 12.857 -22.858 1.00 96.44 436 SER A O 1
ATOM 3478 N N . PHE A 1 437 ? 12.756 13.741 -20.933 1.00 97.06 437 PHE A N 1
ATOM 3479 C CA . PHE A 1 437 ? 14.031 13.705 -20.217 1.00 97.06 437 PHE A CA 1
ATOM 3480 C C . PHE A 1 437 ? 13.907 13.022 -18.856 1.00 97.06 437 PHE A C 1
ATOM 3482 O O . PHE A 1 437 ? 12.871 13.079 -18.188 1.00 97.06 437 PHE A O 1
ATOM 3489 N N . VAL A 1 438 ? 14.992 12.400 -18.395 1.00 96.75 438 VAL A N 1
ATOM 3490 C CA . VAL A 1 438 ? 15.043 11.806 -17.048 1.00 96.75 438 VAL A CA 1
ATOM 3491 C C . VAL A 1 438 ? 15.059 12.866 -15.941 1.00 96.75 438 VAL A C 1
ATOM 3493 O O . VAL A 1 438 ? 14.790 12.548 -14.786 1.00 96.75 438 VAL A O 1
ATOM 3496 N N . THR A 1 439 ? 15.306 14.130 -16.297 1.00 95.81 439 THR A N 1
ATOM 3497 C CA . THR A 1 439 ? 15.183 15.298 -15.412 1.00 95.81 439 THR A CA 1
ATOM 3498 C C . THR A 1 439 ? 13.780 15.909 -15.392 1.00 95.81 439 THR A C 1
ATOM 3500 O O . THR A 1 439 ? 13.565 16.892 -14.684 1.00 95.81 439 THR A O 1
ATOM 3503 N N . ASP A 1 440 ? 12.838 15.403 -16.195 1.00 95.25 440 ASP A N 1
ATOM 3504 C CA . ASP A 1 440 ? 11.470 15.926 -16.209 1.00 95.25 440 ASP A CA 1
ATOM 3505 C C . ASP A 1 440 ? 10.818 15.774 -14.827 1.00 95.25 440 ASP A C 1
ATOM 3507 O O . ASP A 1 440 ? 11.072 14.824 -14.078 1.00 95.25 440 ASP A O 1
ATOM 3511 N N . LYS A 1 441 ? 9.923 16.705 -14.480 1.00 94.81 441 LYS A N 1
ATOM 3512 C CA . LYS A 1 441 ? 9.194 16.651 -13.209 1.00 94.81 441 LYS A CA 1
ATOM 3513 C C . LYS A 1 441 ? 8.437 15.323 -13.086 1.00 94.81 441 LYS A C 1
ATOM 3515 O O . LYS A 1 441 ? 7.614 14.987 -13.934 1.00 94.81 441 LYS A O 1
ATOM 3520 N N . GLY A 1 442 ? 8.672 14.607 -11.987 1.00 92.44 442 GLY A N 1
ATOM 3521 C CA . GLY A 1 442 ? 8.045 13.310 -11.711 1.00 92.44 442 GLY A CA 1
ATOM 3522 C C . GLY A 1 442 ? 8.815 12.101 -12.252 1.00 92.44 442 GLY A C 1
ATOM 3523 O O . GLY A 1 442 ? 8.389 10.973 -12.008 1.00 92.44 442 GLY A O 1
ATOM 3524 N N . CYS A 1 443 ? 9.942 12.308 -12.939 1.00 94.75 443 CYS A N 1
ATOM 3525 C CA . CYS A 1 443 ? 10.907 11.246 -13.202 1.00 94.75 443 CYS A CA 1
ATOM 3526 C C . CYS A 1 443 ? 11.708 10.926 -11.932 1.00 94.75 443 CYS A C 1
ATOM 3528 O O . CYS A 1 443 ? 12.137 11.821 -11.206 1.00 94.75 443 CYS A O 1
ATOM 3530 N N . SER A 1 444 ? 11.910 9.638 -11.661 1.00 92.50 444 SER A N 1
ATOM 3531 C CA . SER A 1 444 ? 12.742 9.159 -10.552 1.00 92.50 444 SER A CA 1
ATOM 3532 C C . SER A 1 444 ? 13.609 7.991 -11.004 1.00 92.50 444 SER A C 1
ATOM 3534 O O . SER A 1 444 ? 13.192 7.181 -11.836 1.00 92.50 444 SER A O 1
ATOM 3536 N N . ARG A 1 445 ? 14.836 7.926 -10.481 1.00 91.88 445 ARG A N 1
ATOM 3537 C CA . ARG A 1 445 ? 15.760 6.820 -10.741 1.00 91.88 445 ARG A CA 1
ATOM 3538 C C . ARG A 1 445 ? 15.355 5.619 -9.888 1.00 91.88 445 ARG A C 1
ATOM 3540 O O . ARG A 1 445 ? 15.221 5.749 -8.676 1.00 91.88 445 ARG A O 1
ATOM 3547 N N . VAL A 1 446 ? 15.190 4.467 -10.530 1.00 88.56 446 VAL A N 1
ATOM 3548 C CA . VAL A 1 446 ? 14.872 3.181 -9.885 1.00 88.56 446 VAL A CA 1
ATOM 3549 C C . VAL A 1 446 ? 16.153 2.492 -9.417 1.00 88.56 446 VAL A C 1
ATOM 3551 O O . VAL A 1 446 ? 16.212 1.933 -8.327 1.00 88.56 446 VAL A O 1
ATOM 3554 N N . GLY A 1 447 ? 17.202 2.545 -10.237 1.00 88.44 447 GLY A N 1
ATOM 3555 C CA . GLY A 1 447 ? 18.472 1.888 -9.953 1.00 88.44 447 GLY A CA 1
ATOM 3556 C C . GLY A 1 447 ? 19.412 1.927 -11.148 1.00 88.44 447 GLY A C 1
ATOM 3557 O O . GLY A 1 447 ? 19.219 2.712 -12.079 1.00 88.44 447 GLY A O 1
ATOM 3558 N N . ASN A 1 448 ? 20.449 1.097 -11.118 1.00 90.44 448 ASN A N 1
ATOM 3559 C CA . ASN A 1 448 ? 21.341 0.897 -12.251 1.00 90.44 448 ASN A CA 1
ATOM 3560 C C . ASN A 1 448 ? 21.855 -0.542 -12.308 1.00 90.44 448 ASN A C 1
ATOM 3562 O O . ASN A 1 448 ? 21.893 -1.241 -11.300 1.00 90.44 448 ASN A O 1
ATOM 3566 N N . ILE A 1 449 ? 22.298 -0.933 -13.496 1.00 89.38 449 ILE A N 1
ATOM 3567 C CA . ILE A 1 449 ? 23.074 -2.146 -13.756 1.00 89.38 449 ILE A CA 1
ATOM 3568 C C . ILE A 1 449 ? 24.430 -1.736 -14.326 1.00 89.38 449 ILE A C 1
ATOM 3570 O O . ILE A 1 449 ? 24.510 -0.802 -15.125 1.00 89.38 449 ILE A O 1
ATOM 3574 N N . GLU A 1 450 ? 25.491 -2.417 -13.900 1.00 88.12 450 GLU A N 1
ATOM 3575 C CA . GLU A 1 450 ? 26.852 -2.204 -14.398 1.00 88.12 450 GLU A CA 1
ATOM 3576 C C . GLU A 1 450 ? 27.317 -3.438 -15.163 1.00 88.12 450 GLU A C 1
ATOM 3578 O O . GLU A 1 450 ? 27.544 -4.490 -14.568 1.00 88.12 450 GLU A O 1
ATOM 3583 N N . LEU A 1 451 ? 27.453 -3.309 -16.482 1.00 85.62 451 LEU A N 1
ATOM 3584 C CA . LEU A 1 451 ? 27.942 -4.368 -17.358 1.00 85.62 451 LEU A CA 1
ATOM 3585 C C . LEU A 1 451 ? 29.432 -4.180 -17.610 1.00 85.62 451 LEU A C 1
ATOM 3587 O O . LEU A 1 451 ? 29.836 -3.200 -18.234 1.00 85.62 451 LEU A O 1
ATOM 3591 N N . GLU A 1 452 ? 30.251 -5.129 -17.169 1.00 82.12 452 GLU A N 1
ATOM 3592 C CA . GLU A 1 452 ? 31.664 -5.147 -17.538 1.00 82.12 452 GLU A CA 1
ATOM 3593 C C . GLU A 1 452 ? 31.808 -5.529 -19.014 1.00 82.12 452 GLU A C 1
ATOM 3595 O O . GLU A 1 452 ? 31.258 -6.528 -19.472 1.00 82.12 452 GLU A O 1
ATOM 3600 N N . ILE A 1 453 ? 32.551 -4.718 -19.763 1.00 76.94 453 ILE A N 1
ATOM 3601 C CA . ILE A 1 453 ? 32.830 -4.926 -21.184 1.00 76.94 453 ILE A CA 1
ATOM 3602 C C . ILE A 1 453 ? 34.353 -5.049 -21.335 1.00 76.94 453 ILE A C 1
ATOM 3604 O O . ILE A 1 453 ? 35.047 -4.056 -21.603 1.00 76.94 453 ILE A O 1
ATOM 3608 N N . PRO A 1 454 ? 34.912 -6.251 -21.103 1.00 66.25 454 PRO A N 1
ATOM 3609 C CA . PRO A 1 454 ? 36.341 -6.481 -21.226 1.00 66.25 454 PRO A CA 1
ATOM 3610 C C . PRO A 1 454 ? 36.763 -6.340 -22.695 1.00 66.25 454 PRO A C 1
ATOM 3612 O O . PRO A 1 454 ? 36.183 -6.960 -23.581 1.00 66.25 454 PRO A O 1
ATOM 3615 N N . ASN A 1 455 ? 37.820 -5.563 -22.951 1.00 62.56 455 ASN A N 1
ATOM 3616 C CA . ASN A 1 455 ? 38.412 -5.330 -24.281 1.00 62.56 455 ASN A CA 1
ATOM 3617 C C . ASN A 1 455 ? 37.658 -4.361 -25.215 1.00 62.56 455 ASN A C 1
ATOM 3619 O O . ASN A 1 455 ? 37.641 -4.569 -26.430 1.00 62.56 455 ASN A O 1
ATOM 3623 N N . LEU A 1 456 ? 37.112 -3.257 -24.693 1.00 59.88 456 LEU A N 1
ATOM 3624 C CA . LEU A 1 456 ? 36.697 -2.106 -25.513 1.00 59.88 456 LEU A CA 1
ATOM 3625 C C . LEU A 1 456 ? 37.913 -1.487 -26.233 1.00 59.88 456 LEU A C 1
ATOM 3627 O O . LEU A 1 456 ? 38.575 -0.594 -25.710 1.00 59.88 456 LEU A O 1
ATOM 3631 N N . LYS A 1 457 ? 38.230 -1.989 -27.433 1.00 54.94 457 LYS A N 1
ATOM 3632 C CA . LYS A 1 457 ? 39.331 -1.480 -28.270 1.00 54.94 457 LYS A CA 1
ATOM 3633 C C . LYS A 1 457 ? 38.948 -0.209 -29.044 1.00 54.94 457 LYS A C 1
ATOM 3635 O O . LYS A 1 457 ? 39.814 0.623 -29.281 1.00 54.94 457 LYS A O 1
ATOM 3640 N N . GLU A 1 458 ? 37.665 -0.038 -29.389 1.00 60.62 458 GLU A N 1
ATOM 3641 C CA . GLU A 1 458 ? 37.131 1.126 -30.120 1.00 60.62 458 GLU A CA 1
ATOM 3642 C C . GLU A 1 458 ? 35.800 1.631 -29.536 1.00 60.62 458 GLU A C 1
ATOM 3644 O O . GLU A 1 458 ? 34.889 0.849 -29.246 1.00 60.62 458 GLU A O 1
ATOM 3649 N N . ILE A 1 459 ? 35.655 2.956 -29.422 1.00 58.41 459 ILE A N 1
ATOM 3650 C CA . ILE A 1 459 ? 34.430 3.624 -28.953 1.00 58.41 459 ILE A CA 1
ATOM 3651 C C . ILE A 1 459 ? 33.264 3.306 -29.903 1.00 58.41 459 ILE A C 1
ATOM 3653 O O . ILE A 1 459 ? 33.325 3.605 -31.091 1.00 58.41 459 ILE A O 1
ATOM 3657 N N . GLY A 1 460 ? 32.160 2.766 -29.376 1.00 60.09 460 GLY A N 1
ATOM 3658 C CA . GLY A 1 460 ? 30.935 2.520 -30.150 1.00 60.09 460 GLY A CA 1
ATOM 3659 C C . GLY A 1 460 ? 30.938 1.256 -31.020 1.00 60.09 460 GLY A C 1
ATOM 3660 O O . GLY A 1 460 ? 29.978 1.057 -31.771 1.00 60.09 460 GLY A O 1
ATOM 3661 N N . SER A 1 461 ? 31.976 0.418 -30.913 1.00 65.50 461 SER A N 1
ATOM 3662 C CA . SER A 1 461 ? 32.070 -0.889 -31.587 1.00 65.50 461 SER A CA 1
ATOM 3663 C C . SER A 1 461 ? 31.217 -1.972 -30.914 1.00 65.50 461 SER A C 1
ATOM 3665 O O . SER A 1 461 ? 30.703 -2.859 -31.590 1.00 65.50 461 SER A O 1
ATOM 3667 N N . THR A 1 462 ? 31.009 -1.868 -29.600 1.00 75.69 462 THR A N 1
ATOM 3668 C CA . THR A 1 462 ? 30.240 -2.841 -28.820 1.00 75.69 462 THR A CA 1
ATOM 3669 C C . THR A 1 462 ? 28.744 -2.534 -28.828 1.00 75.69 462 THR A C 1
ATOM 3671 O O . THR A 1 462 ? 28.320 -1.414 -28.518 1.00 75.69 462 THR A O 1
ATOM 3674 N N . LEU A 1 463 ? 27.944 -3.555 -29.135 1.00 85.81 463 LEU A N 1
ATOM 3675 C CA . LEU A 1 463 ? 26.492 -3.535 -29.003 1.00 85.81 463 LEU A CA 1
ATOM 3676 C C . LEU A 1 463 ? 26.078 -4.184 -27.684 1.00 85.81 463 LEU A C 1
ATOM 3678 O O . LEU A 1 463 ? 26.567 -5.256 -27.329 1.00 85.81 463 LEU A O 1
ATOM 3682 N N . VAL A 1 464 ? 25.163 -3.523 -26.982 1.00 88.25 464 VAL A N 1
ATOM 3683 C CA . VAL A 1 464 ? 24.572 -4.012 -25.739 1.00 88.25 464 VAL A CA 1
ATOM 3684 C C . VAL A 1 464 ? 23.074 -4.153 -25.944 1.00 88.25 464 VAL A C 1
ATOM 3686 O O . VAL A 1 464 ? 22.381 -3.179 -26.250 1.00 88.25 464 VAL A O 1
ATOM 3689 N N . ASP A 1 465 ? 22.579 -5.370 -25.764 1.00 92.81 465 ASP A N 1
ATOM 3690 C CA . ASP A 1 465 ? 21.153 -5.637 -25.662 1.00 92.81 465 ASP A CA 1
ATOM 3691 C C . ASP A 1 465 ? 20.688 -5.323 -24.252 1.00 92.81 465 ASP A C 1
ATOM 3693 O O . ASP A 1 465 ? 21.217 -5.869 -23.288 1.00 92.81 465 ASP A O 1
ATOM 3697 N N . ILE A 1 466 ? 19.661 -4.492 -24.142 1.00 94.44 466 ILE A N 1
ATOM 3698 C CA . ILE A 1 466 ? 18.958 -4.242 -22.890 1.00 94.44 466 ILE A CA 1
ATOM 3699 C C . ILE A 1 466 ? 17.554 -4.807 -23.052 1.00 94.44 466 ILE A C 1
ATOM 3701 O O . ILE A 1 466 ? 16.837 -4.447 -23.989 1.00 94.44 466 ILE A O 1
ATOM 3705 N N . LYS A 1 467 ? 17.158 -5.694 -22.144 1.00 94.81 467 LYS A N 1
ATOM 3706 C CA . LYS A 1 467 ? 15.822 -6.285 -22.092 1.00 94.81 467 LYS A CA 1
ATOM 3707 C C . LYS A 1 467 ? 15.197 -5.992 -20.736 1.00 94.81 467 LYS A C 1
ATOM 3709 O O . LYS A 1 467 ? 15.768 -6.327 -19.706 1.00 94.81 467 LYS A O 1
ATOM 3714 N N . MET A 1 468 ? 14.010 -5.402 -20.752 1.00 93.62 468 MET A N 1
ATOM 3715 C CA . MET A 1 468 ? 13.172 -5.201 -19.574 1.00 93.62 468 MET A CA 1
ATOM 3716 C C . MET A 1 468 ? 11.981 -6.153 -19.651 1.00 93.62 468 MET A C 1
ATOM 3718 O O . MET A 1 468 ? 11.243 -6.115 -20.635 1.00 93.62 468 MET A O 1
ATOM 3722 N N . SER A 1 469 ? 11.807 -7.011 -18.648 1.00 91.12 469 SER A N 1
ATOM 3723 C CA . SER A 1 469 ? 10.680 -7.949 -18.564 1.00 91.12 469 SER A CA 1
ATOM 3724 C C . SER A 1 469 ? 9.677 -7.479 -17.520 1.00 91.12 469 SER A C 1
ATOM 3726 O O . SER A 1 469 ? 10.062 -7.045 -16.434 1.00 91.12 469 SER A O 1
ATOM 3728 N N . PHE A 1 470 ? 8.398 -7.576 -17.871 1.00 87.06 470 PHE A N 1
ATOM 3729 C CA . PHE A 1 470 ? 7.282 -6.984 -17.158 1.00 87.06 470 PHE A CA 1
ATOM 3730 C C . PHE A 1 470 ? 6.240 -8.034 -16.738 1.00 87.06 470 PHE A C 1
ATOM 3732 O O . PHE A 1 470 ? 6.073 -9.067 -17.383 1.00 87.06 470 PHE A O 1
ATOM 3739 N N . GLY A 1 471 ? 5.515 -7.738 -15.662 1.00 72.44 471 GLY A N 1
ATOM 3740 C CA . GLY A 1 471 ? 4.279 -8.398 -15.248 1.00 72.44 471 GLY A CA 1
ATOM 3741 C C . GLY A 1 471 ? 4.366 -9.148 -13.920 1.00 72.44 471 GLY A C 1
ATOM 3742 O O . GLY A 1 471 ? 3.325 -9.504 -13.382 1.00 72.44 471 GLY A O 1
ATOM 3743 N N . ASP A 1 472 ? 5.560 -9.371 -13.369 1.00 74.00 472 ASP A N 1
ATOM 3744 C CA . ASP A 1 472 ? 5.716 -9.850 -11.986 1.00 74.00 472 ASP A CA 1
ATOM 3745 C C . ASP A 1 472 ? 5.671 -8.670 -10.995 1.00 74.00 472 ASP A C 1
ATOM 3747 O O . ASP A 1 472 ? 5.544 -7.529 -11.409 1.00 74.00 472 ASP A O 1
ATOM 3751 N N . ILE A 1 473 ? 5.813 -8.893 -9.691 1.00 70.75 473 ILE A N 1
ATOM 3752 C CA . ILE A 1 473 ? 6.037 -7.808 -8.713 1.00 70.75 473 ILE A CA 1
ATOM 3753 C C . ILE A 1 473 ? 7.427 -7.154 -8.839 1.00 70.75 473 ILE A C 1
ATOM 3755 O O . ILE A 1 473 ? 7.674 -6.123 -8.209 1.00 70.75 473 ILE A O 1
ATOM 3759 N N . GLU A 1 474 ? 8.323 -7.722 -9.657 1.00 76.81 474 GLU A N 1
ATOM 3760 C CA . GLU A 1 474 ? 9.668 -7.209 -9.958 1.00 76.81 474 GLU A CA 1
ATOM 3761 C C . GLU A 1 474 ? 9.896 -6.953 -11.466 1.00 76.81 474 GLU A C 1
ATOM 3763 O O . GLU A 1 474 ? 9.574 -7.773 -12.325 1.00 76.81 474 GLU A O 1
ATOM 3768 N N . LEU A 1 475 ? 10.444 -5.778 -11.791 1.00 82.56 475 LEU A N 1
ATOM 3769 C CA . LEU A 1 475 ? 11.027 -5.422 -13.076 1.00 82.56 475 LEU A CA 1
ATOM 3770 C C . LEU A 1 475 ? 12.376 -6.124 -13.212 1.00 82.56 475 LEU A C 1
ATOM 3772 O O . LEU A 1 475 ? 13.363 -5.762 -12.575 1.00 82.56 475 LEU A O 1
ATOM 3776 N N . THR A 1 476 ? 12.445 -7.098 -14.106 1.00 88.38 476 THR A N 1
ATOM 3777 C CA . THR A 1 476 ? 13.720 -7.711 -14.473 1.00 88.38 476 THR A CA 1
ATOM 3778 C C . THR A 1 476 ? 14.381 -6.904 -15.579 1.00 88.38 476 THR A C 1
ATOM 3780 O O . THR A 1 476 ? 13.777 -6.712 -16.635 1.00 88.38 476 THR A O 1
ATOM 3783 N N . VAL A 1 477 ? 15.638 -6.510 -15.381 1.00 91.31 477 VAL A N 1
ATOM 3784 C CA . VAL A 1 477 ? 16.470 -5.915 -16.430 1.00 91.31 477 VAL A CA 1
ATOM 3785 C C . VAL A 1 477 ? 17.676 -6.807 -16.697 1.00 91.31 477 VAL A C 1
ATOM 3787 O O . VAL A 1 477 ? 18.446 -7.143 -15.798 1.00 91.31 477 VAL A O 1
ATOM 3790 N N . GLU A 1 478 ? 17.830 -7.189 -17.957 1.00 93.44 478 GLU A N 1
ATOM 3791 C CA . GLU A 1 478 ? 18.952 -7.961 -18.479 1.00 93.44 478 GLU A CA 1
ATOM 3792 C C . GLU A 1 478 ? 19.766 -7.058 -19.408 1.00 93.44 478 GLU A C 1
ATOM 3794 O O . GLU A 1 478 ? 19.198 -6.389 -20.277 1.00 93.44 478 GLU A O 1
ATOM 3799 N N . ALA A 1 479 ? 21.087 -7.047 -19.237 1.00 91.75 479 ALA A N 1
ATOM 3800 C CA . ALA A 1 479 ? 22.012 -6.386 -20.148 1.00 91.75 479 ALA A CA 1
ATOM 3801 C C . ALA A 1 479 ? 23.043 -7.392 -20.654 1.00 91.75 479 ALA A C 1
ATOM 3803 O O . ALA A 1 479 ? 23.691 -8.072 -19.858 1.00 91.75 479 ALA A O 1
ATOM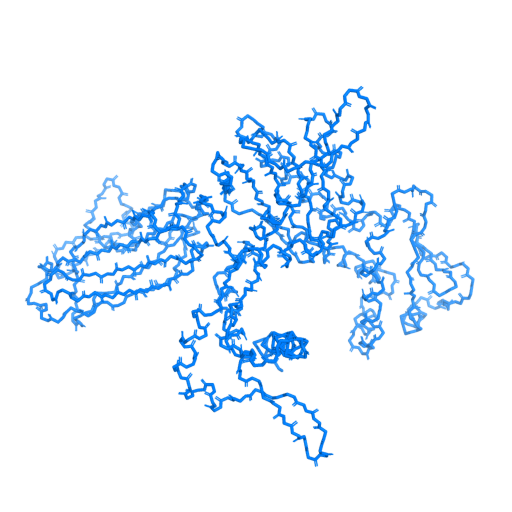 3804 N N . LYS A 1 480 ? 23.182 -7.485 -21.977 1.00 90.44 480 LYS A N 1
ATOM 3805 C CA . LYS A 1 480 ? 24.045 -8.463 -22.638 1.00 90.44 480 LYS A CA 1
ATOM 3806 C C . LYS A 1 480 ? 24.960 -7.797 -23.656 1.00 90.44 480 LYS A C 1
ATOM 3808 O O . LYS A 1 480 ? 24.482 -7.148 -24.585 1.00 90.44 480 LYS A O 1
ATOM 3813 N N . ASP A 1 481 ? 26.261 -8.007 -23.500 1.00 85.88 481 ASP A N 1
ATOM 3814 C CA . ASP A 1 481 ? 27.272 -7.644 -24.491 1.00 85.88 481 ASP A CA 1
ATOM 3815 C C . ASP A 1 481 ? 27.300 -8.678 -25.629 1.00 85.88 481 ASP A C 1
ATOM 3817 O O . ASP A 1 481 ? 27.377 -9.884 -25.392 1.00 85.88 481 ASP A O 1
ATOM 3821 N N . HIS A 1 482 ? 27.251 -8.209 -26.877 1.00 82.81 482 HIS A N 1
ATOM 3822 C CA . HIS A 1 482 ? 27.340 -9.059 -28.068 1.00 82.81 482 HIS A CA 1
ATOM 3823 C C . HIS A 1 482 ? 28.737 -9.644 -28.300 1.00 82.81 482 HIS A C 1
ATOM 3825 O O . HIS A 1 482 ? 28.849 -10.685 -28.943 1.00 82.81 482 HIS A O 1
ATOM 3831 N N . VAL A 1 483 ? 29.797 -8.980 -27.833 1.00 75.31 483 VAL A N 1
ATOM 3832 C CA . VAL A 1 483 ? 31.183 -9.372 -28.134 1.00 75.31 483 VAL A CA 1
ATOM 3833 C C . VAL A 1 483 ? 31.685 -10.432 -27.158 1.00 75.31 483 VAL A C 1
ATOM 3835 O O . VAL A 1 483 ? 32.233 -11.445 -27.586 1.00 75.31 483 VAL A O 1
ATOM 3838 N N . SER A 1 484 ? 31.509 -10.210 -25.855 1.00 75.44 484 SER A N 1
ATOM 3839 C CA . SER A 1 484 ? 31.939 -11.164 -24.822 1.00 75.44 484 SER A CA 1
ATOM 3840 C C . SER A 1 484 ? 30.899 -12.237 -24.486 1.00 75.44 484 SER A C 1
ATOM 3842 O O . SER A 1 484 ? 31.206 -13.148 -23.722 1.00 75.44 484 SER A O 1
ATOM 3844 N N . ASP A 1 485 ? 29.673 -12.113 -25.010 1.00 79.94 485 ASP A N 1
ATOM 3845 C CA . ASP A 1 485 ? 28.485 -12.883 -24.603 1.00 79.94 485 ASP A CA 1
ATOM 3846 C C . ASP A 1 485 ? 28.136 -12.731 -23.106 1.00 79.94 485 ASP A C 1
ATOM 3848 O O . ASP A 1 485 ? 27.242 -13.406 -22.589 1.00 79.94 485 ASP A O 1
ATOM 3852 N N . HIS A 1 486 ? 28.810 -11.816 -22.397 1.00 82.56 486 HIS A N 1
ATOM 3853 C CA . HIS A 1 486 ? 28.584 -11.569 -20.984 1.00 82.56 486 HIS A CA 1
ATOM 3854 C C . HIS A 1 486 ? 27.201 -10.951 -20.773 1.00 82.56 486 HIS A C 1
ATOM 3856 O O . HIS A 1 486 ? 26.835 -9.953 -21.399 1.00 82.56 486 HIS A O 1
ATOM 3862 N N . CYS A 1 487 ? 26.430 -11.559 -19.875 1.00 86.12 487 CYS A N 1
ATOM 3863 C CA . CYS A 1 487 ? 25.079 -11.146 -19.544 1.00 86.12 487 CYS A CA 1
ATOM 3864 C C . CYS A 1 487 ? 24.967 -10.943 -18.039 1.00 86.12 487 CYS A C 1
ATOM 3866 O O . CYS A 1 487 ? 25.267 -11.848 -17.259 1.00 86.12 487 CYS A O 1
ATOM 3868 N N . ILE A 1 488 ? 24.465 -9.779 -17.648 1.00 87.19 488 ILE A N 1
ATOM 3869 C CA . ILE A 1 488 ? 24.053 -9.498 -16.277 1.00 87.19 488 ILE A CA 1
ATOM 3870 C C . ILE A 1 488 ? 22.534 -9.409 -16.220 1.00 87.19 488 ILE A C 1
ATOM 3872 O O . ILE A 1 488 ? 21.878 -8.956 -17.161 1.00 87.19 488 ILE A O 1
ATOM 3876 N N . LYS A 1 489 ? 21.979 -9.838 -15.093 1.00 87.75 489 LYS A N 1
ATOM 3877 C CA . LYS A 1 489 ? 20.558 -9.735 -14.782 1.00 87.75 489 LYS A CA 1
ATOM 3878 C C . LYS A 1 489 ? 20.424 -9.075 -13.421 1.00 87.75 489 LYS A C 1
ATOM 3880 O O . LYS A 1 489 ? 21.163 -9.401 -12.493 1.00 87.75 489 LYS A O 1
ATOM 3885 N N . SER A 1 490 ? 19.483 -8.155 -13.291 1.00 83.88 490 SER A N 1
ATOM 3886 C CA . SER A 1 490 ? 19.099 -7.591 -12.002 1.00 83.88 490 SER A CA 1
ATOM 3887 C C . SER A 1 490 ? 17.592 -7.425 -11.929 1.00 83.88 490 SER A C 1
ATOM 3889 O O . SER A 1 490 ? 16.927 -7.164 -12.932 1.00 83.88 490 SER A O 1
ATOM 3891 N N . GLU A 1 491 ? 17.063 -7.611 -10.730 1.00 80.88 491 GLU A N 1
ATOM 3892 C CA . GLU A 1 491 ? 15.648 -7.468 -10.420 1.00 80.88 491 GLU A CA 1
ATOM 3893 C C . GLU A 1 491 ? 15.471 -6.182 -9.612 1.00 80.88 491 GLU A C 1
ATOM 3895 O O . GLU A 1 491 ? 16.147 -5.942 -8.611 1.00 80.88 491 GLU A O 1
ATOM 3900 N N . PHE A 1 492 ? 14.589 -5.327 -10.107 1.00 75.31 492 PHE A N 1
ATOM 3901 C CA . PHE A 1 492 ? 14.139 -4.088 -9.490 1.00 75.31 492 PHE A CA 1
ATOM 3902 C C . PHE A 1 492 ? 12.657 -4.277 -9.161 1.00 75.31 492 PHE A C 1
ATOM 3904 O O . PHE A 1 492 ? 12.005 -5.106 -9.777 1.00 75.31 492 PHE A O 1
ATOM 3911 N N . ASN A 1 493 ? 12.066 -3.563 -8.209 1.00 65.25 493 ASN A N 1
ATOM 3912 C CA . ASN A 1 493 ? 10.635 -3.761 -7.932 1.00 65.25 493 ASN A CA 1
ATOM 3913 C C . ASN A 1 493 ? 9.769 -3.154 -9.074 1.00 65.25 493 ASN A C 1
ATOM 3915 O O . ASN A 1 493 ? 10.139 -2.143 -9.661 1.00 65.25 493 ASN A O 1
ATOM 3919 N N . PHE A 1 494 ? 8.672 -3.824 -9.457 1.00 48.78 494 PHE A N 1
ATOM 3920 C CA . PHE A 1 494 ? 7.928 -3.641 -10.723 1.00 48.78 494 PHE A CA 1
ATOM 3921 C C . PHE A 1 494 ? 6.885 -2.538 -10.735 1.00 48.78 494 PHE A C 1
ATOM 3923 O O . PHE A 1 494 ? 6.598 -1.967 -11.778 1.00 48.78 494 PHE A O 1
ATOM 3930 N N . LEU A 1 495 ? 6.262 -2.289 -9.587 1.00 46.31 495 LEU A N 1
ATOM 3931 C CA . LEU A 1 495 ? 5.201 -1.289 -9.431 1.00 46.31 495 LEU A CA 1
ATOM 3932 C C . LEU A 1 495 ? 5.771 -0.015 -8.825 1.00 46.31 495 LEU A C 1
ATOM 3934 O O . LEU A 1 495 ? 5.156 0.631 -7.974 1.00 46.31 495 LEU A O 1
ATOM 3938 N N . ALA A 1 496 ? 7.011 0.226 -9.227 1.00 37.56 496 ALA A N 1
ATOM 3939 C CA . ALA A 1 496 ? 7.853 1.331 -8.892 1.00 37.56 496 ALA A CA 1
ATOM 3940 C C . ALA A 1 496 ? 7.278 2.594 -9.502 1.00 37.56 496 ALA A C 1
ATOM 3942 O O . ALA A 1 496 ? 7.350 2.673 -10.744 1.00 37.56 496 ALA A O 1
#

Radius of gyration: 27.81 Å; Cα contacts (8 Å, |Δi|>4): 965; chains: 1; bounding box: 78×58×73 Å

Foldseek 3Di:
DDPLCVLLQVLLVVLVVVVVVCCVVPPPDDPLNAQAEDEDALPDDQVVVVSNLSSPLQNVQWDWDAPPVRHIDTDGDVPCVVPPVVSSVSSSVRYHYDYLQQLLVQLCQPFQWDQDCDPVRHGDRHHDDAQAKEWEWEAAAFKTKIWIWGQHNVRFIATLARIDIHRLHNVLLVVLVLVVLCVQLNPVLSVCCCPVVVVQVVVQVVQVLVQLLVQDLPQADKRKGAADVSSQVSNCVPVVDHQDQDWADRDVQWIGHHRIIIGGSVSSLVSNCRSLCVVLVCCCVPDVVVCVSRVHQEYEYAYPRSSRPSNQVSNCVSCVPPNYYYTYPPHRNCSSVNSSVVCSVPVCSHFKHFAQKFKFWWAKDFDDPVQDDPVQWDQDPVVRGTIGGFFGDTQGFGGDIAGAPPDKGKDKFFAADDDDQKRKIWMKIASDRDDGGCPPPRIDTQGIDIHRHPDCPDGRPKMKMWMWHADGQWIKIKIAIPPVRDIDIDTTGHND

Organism: NCBI:txid2493646

InterPro domains:
  IPR043129 ATPase, nucleotide binding domain [SSF53067] (131-345)

Sequence (496 aa):
MSAMDVFSAAIAYLKDHLLCIVRDRLPGIKDSDFVWVITVPAIWEDGARQFMRNAAIKAHFWEDFKDNNGKPGKRFNAETFAQDHKKQEELKKQIWLALEPETA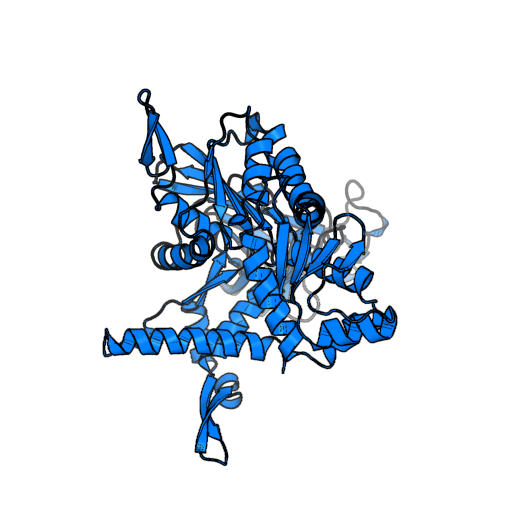ALYCKFSQLQLIRNKAGVASTAPFTPKQKFLLVDLGGGTADIIAYEVMESNNLRELTEPNGGDWGGVTVDEAFWSLLKKICGDEAFVKFSTETTADFLDMRYQFELKKRTISLIPTDVTKIKVCSTLAGSYRERRGVKLDNDTIPMEDGIGYKRGHLELSSTVSLSLFEKPKHNIVEFLKHKYFLNRNIYDLDAIIMVGGFSASEVMKEAVKAAVTDMGIIVINPDDPILAVVKGAVLYGHNRMAIRERVLPYTYGISLRVPFDESIHPIDKKIFCSNRQTYVVEDVFQPFMRAGTHVVPGETFAKHTYRAVYYSANKATIEIYRTKNPKPSFVTDKGCSRVGNIELEIPNLKEIGSTLVDIKMSFGDIELTVEAKDHVSDHCIKSEFNFLA

Mean predicted aligned error: 7.83 Å

Nearest PDB structures (foldseek):
  5oow-assembly2_B  TM=6.980E-01  e=2.290E-07  Escherichia coli K-12
  6s84-assembly1_D  TM=5.056E-01  e=1.210E-05  Thermotoga maritima MSB8
  5jmv-assembly1_A  TM=5.215E-01  e=5.515E-05  Methanocaldococcus jannaschii DSM 2661
  5jmv-assembly1_B  TM=5.048E-01  e=8.795E-05  Methanocaldococcus jannaschii DSM 2661
  5jmv-assembly2_C-2  TM=4.961E-01  e=1.771E-04  Methanocaldococcus jannaschii DSM 2661

Solvent-accessible surface area (backbone atoms only — not comparable to full-atom values): 26819 Å² total; per-residue (Å²): 134,55,71,61,55,55,53,10,49,54,48,29,51,56,50,51,53,50,51,52,59,43,38,78,75,43,75,88,71,51,80,86,76,50,70,46,67,44,72,40,67,58,76,53,54,54,71,59,56,52,47,52,53,52,20,50,58,52,18,79,33,54,40,83,44,61,50,100,85,64,50,78,48,76,45,76,43,63,67,59,61,73,67,42,58,67,60,53,59,54,41,60,75,30,48,40,80,42,39,32,57,56,18,24,47,54,30,52,43,72,39,52,62,39,74,44,77,44,102,80,74,55,68,46,65,36,56,77,52,61,74,45,21,36,33,39,39,31,23,26,56,59,39,27,35,35,40,36,36,32,29,36,86,86,72,28,34,29,44,76,40,38,75,39,70,47,84,47,10,48,48,57,34,50,53,42,49,51,52,50,48,24,69,75,37,29,59,69,43,43,49,49,39,54,65,78,39,44,68,60,41,51,50,44,52,52,55,47,58,60,47,62,45,65,55,67,87,51,76,87,44,67,50,74,42,76,55,55,71,66,60,41,47,38,30,20,76,68,70,74,48,78,80,53,75,56,82,43,81,76,53,92,57,32,33,34,42,65,57,21,42,34,26,28,24,70,55,57,54,57,35,42,48,66,38,50,48,56,53,49,51,49,47,39,67,67,46,61,77,37,37,93,78,64,61,55,50,30,36,40,35,23,23,62,39,39,63,14,56,63,55,47,50,54,52,42,67,75,31,70,92,66,78,43,45,75,36,67,60,96,54,23,61,45,29,35,64,60,5,34,58,52,34,73,77,41,70,65,43,62,44,33,40,29,33,65,26,17,36,29,30,59,37,70,44,73,56,45,84,90,81,46,64,76,90,54,60,38,80,37,76,94,74,74,41,50,23,30,67,43,35,35,45,74,62,45,42,30,70,41,78,28,30,54,91,73,33,67,36,74,52,76,43,64,46,77,77,81,96,68,55,54,54,73,48,44,33,33,27,20,66,53,64,77,62,64,35,53,81,40,93,69,40,43,79,76,50,71,49,76,44,77,43,86,81,78,84,54,84,55,73,49,45,33,39,40,33,44,38,37,47,51,77,41,29,35,39,36,42,31,37,70,85,80,66,48,69,50,75,49,77,42,65,44,72,79